Protein AF-0000000075762238 (afdb_homodimer)

Structure (mmCIF, N/CA/C/O backbone):
data_AF-0000000075762238-model_v1
#
loop_
_entity.id
_entity.type
_entity.pdbx_description
1 polymer 'Glutathione S-transferase family protein'
#
loop_
_atom_site.group_PDB
_atom_site.id
_atom_site.type_symbol
_atom_site.label_atom_id
_atom_site.label_alt_id
_atom_site.label_comp_id
_atom_site.label_asym_id
_atom_site.label_entity_id
_atom_site.label_seq_id
_atom_site.pdbx_PDB_ins_code
_atom_site.Cartn_x
_atom_site.Cartn_y
_atom_site.Cartn_z
_atom_site.occupancy
_atom_site.B_iso_or_equiv
_atom_site.auth_seq_id
_atom_site.auth_comp_id
_atom_site.auth_asym_id
_atom_site.auth_atom_id
_atom_site.pdbx_PDB_model_num
ATOM 1 N N . MET A 1 1 ? -11.305 1.167 14.484 1 83.19 1 MET A N 1
ATOM 2 C CA . MET A 1 1 ? -10.883 -0.091 13.875 1 83.19 1 MET A CA 1
ATOM 3 C C . MET A 1 1 ? -10.164 0.161 12.555 1 83.19 1 MET A C 1
ATOM 5 O O . MET A 1 1 ? -10.68 0.866 11.688 1 83.19 1 MET A O 1
ATOM 9 N N . SER A 1 2 ? -9.039 -0.433 12.398 1 94.25 2 SER A N 1
ATOM 10 C CA . SER A 1 2 ? -8.25 -0.315 11.172 1 94.25 2 SER A CA 1
ATOM 11 C C . SER A 1 2 ? -8.836 -1.162 10.055 1 94.25 2 SER A C 1
ATOM 13 O O . SER A 1 2 ? -9.062 -2.361 10.227 1 94.25 2 SER A O 1
ATOM 15 N N . PRO A 1 3 ? -9.109 -0.537 8.93 1 97.38 3 PRO A N 1
ATOM 16 C CA . PRO A 1 3 ? -9.617 -1.33 7.809 1 97.38 3 PRO A CA 1
ATOM 17 C C . PRO A 1 3 ? -8.602 -2.359 7.309 1 97.38 3 PRO A C 1
ATOM 19 O O . PRO A 1 3 ? -8.992 -3.389 6.75 1 97.38 3 PRO A O 1
ATOM 22 N N . PHE A 1 4 ? -7.348 -2.129 7.516 1 97.88 4 PHE A N 1
ATOM 23 C CA . PHE A 1 4 ? -6.301 -3.053 7.094 1 97.88 4 PHE A CA 1
ATOM 24 C C . PHE A 1 4 ? -6.277 -4.289 7.98 1 97.88 4 PHE A C 1
ATOM 26 O O . PHE A 1 4 ? -6.066 -5.402 7.5 1 97.88 4 PHE A O 1
ATOM 33 N N . VAL A 1 5 ? -6.527 -4.078 9.234 1 97.31 5 VAL A N 1
ATOM 34 C CA . VAL A 1 5 ? -6.645 -5.195 10.164 1 97.31 5 VAL A CA 1
ATOM 35 C C . VAL A 1 5 ? -7.898 -6.004 9.852 1 97.31 5 VAL A C 1
ATOM 37 O O . VAL A 1 5 ? -7.859 -7.234 9.828 1 97.31 5 VAL A O 1
ATOM 40 N N . ARG A 1 6 ? -8.945 -5.312 9.578 1 97.94 6 ARG A N 1
ATOM 41 C CA . ARG A 1 6 ? -10.219 -5.992 9.375 1 97.94 6 ARG A CA 1
ATOM 42 C C . ARG A 1 6 ? -10.18 -6.875 8.125 1 97.94 6 ARG A C 1
ATOM 44 O O . ARG A 1 6 ? -10.672 -8 8.148 1 97.94 6 ARG A O 1
ATOM 51 N N . ARG A 1 7 ? -9.602 -6.355 7.02 1 98.5 7 ARG A N 1
ATOM 52 C CA . ARG A 1 7 ? -9.633 -7.191 5.824 1 98.5 7 ARG A CA 1
ATOM 53 C C . ARG A 1 7 ? -8.781 -8.438 6.008 1 98.5 7 ARG A C 1
ATOM 55 O O . ARG A 1 7 ? -9.078 -9.492 5.438 1 98.5 7 ARG A O 1
ATOM 62 N N . VAL A 1 8 ? -7.75 -8.391 6.855 1 98.62 8 VAL A N 1
ATOM 63 C CA . VAL A 1 8 ? -6.977 -9.578 7.203 1 98.62 8 VAL A CA 1
ATOM 64 C C . VAL A 1 8 ? -7.836 -10.531 8.031 1 98.62 8 VAL A C 1
ATOM 66 O O . VAL A 1 8 ? -7.914 -11.727 7.727 1 98.62 8 VAL A O 1
ATOM 69 N N . GLY A 1 9 ? -8.484 -9.984 9.008 1 98.44 9 GLY A N 1
ATOM 70 C CA . GLY A 1 9 ? -9.336 -10.812 9.859 1 98.44 9 GLY A CA 1
ATOM 71 C C . GLY A 1 9 ? -10.406 -11.547 9.086 1 98.44 9 GLY A C 1
ATOM 72 O O . GLY A 1 9 ? -10.578 -12.758 9.242 1 98.44 9 GLY A O 1
ATOM 73 N N . VAL A 1 10 ? -11.156 -10.836 8.266 1 98.75 10 VAL A N 1
ATOM 74 C CA . VAL A 1 10 ? -12.211 -11.43 7.441 1 98.75 10 VAL A CA 1
ATOM 75 C C . VAL A 1 10 ? -11.625 -12.555 6.586 1 98.75 10 VAL A C 1
ATOM 77 O O . VAL A 1 10 ? -12.195 -13.641 6.504 1 98.75 10 VAL A O 1
ATOM 80 N N . SER A 1 11 ? -10.5 -12.297 5.977 1 98.88 11 SER A N 1
ATOM 81 C CA . SER A 1 11 ? -9.867 -13.25 5.062 1 98.88 11 SER A CA 1
ATOM 82 C C . SER A 1 11 ? -9.438 -14.516 5.793 1 98.88 11 SER A C 1
ATOM 84 O O . SER A 1 11 ? -9.602 -15.625 5.273 1 98.88 11 SER A O 1
ATOM 86 N N . LEU A 1 12 ? -8.852 -14.336 6.984 1 98.62 12 LEU A N 1
ATOM 87 C CA . LEU A 1 12 ? -8.414 -15.5 7.746 1 98.62 12 LEU A CA 1
ATOM 88 C C . LEU A 1 12 ? -9.609 -16.359 8.148 1 98.62 12 LEU A C 1
ATOM 90 O O . LEU A 1 12 ? -9.523 -17.594 8.117 1 98.62 12 LEU A O 1
ATOM 94 N N . HIS A 1 13 ? -10.719 -15.734 8.492 1 98.62 13 HIS A N 1
ATOM 95 C CA . HIS A 1 13 ? -11.938 -16.484 8.773 1 98.62 13 HIS A CA 1
ATOM 96 C C . HIS A 1 13 ? -12.406 -17.25 7.539 1 98.62 13 HIS A C 1
ATOM 98 O O . HIS A 1 13 ? -12.734 -18.438 7.629 1 98.62 13 HIS A O 1
ATOM 104 N N . LEU A 1 14 ? -12.414 -16.625 6.391 1 98.5 14 LEU A N 1
ATOM 105 C CA . LEU A 1 14 ? -12.898 -17.234 5.16 1 98.5 14 LEU A CA 1
ATOM 106 C C . LEU A 1 14 ? -12 -18.391 4.742 1 98.5 14 LEU A C 1
ATOM 108 O O . LEU A 1 14 ? -12.461 -19.359 4.125 1 98.5 14 LEU A O 1
ATOM 112 N N . LEU A 1 15 ? -10.734 -18.312 5.086 1 98.31 15 LEU A N 1
ATOM 113 C CA . LEU A 1 15 ? -9.773 -19.359 4.742 1 98.31 15 LEU A CA 1
ATOM 114 C C . LEU A 1 15 ? -9.664 -20.391 5.859 1 98.31 15 LEU A C 1
ATOM 116 O O . LEU A 1 15 ? -8.844 -21.297 5.789 1 98.31 15 LEU A O 1
ATOM 120 N N . ASP A 1 16 ? -10.414 -20.219 6.914 1 98 16 ASP A N 1
ATOM 121 C CA . ASP A 1 16 ? -10.477 -21.125 8.055 1 98 16 ASP A CA 1
ATOM 122 C C . ASP A 1 16 ? -9.125 -21.203 8.766 1 98 16 ASP A C 1
ATOM 124 O O . ASP A 1 16 ? -8.664 -22.297 9.102 1 98 16 ASP A O 1
ATOM 128 N N . ILE A 1 17 ? -8.508 -20.094 8.922 1 97.94 17 ILE A N 1
ATOM 129 C CA . ILE A 1 17 ? -7.254 -19.984 9.656 1 97.94 17 ILE A CA 1
ATOM 130 C C . ILE A 1 17 ? -7.516 -19.391 11.039 1 97.94 17 ILE A C 1
ATOM 132 O O . ILE A 1 17 ? -7.895 -18.219 11.156 1 97.94 17 ILE A O 1
ATOM 136 N N . PRO A 1 18 ? -7.309 -20.156 12.062 1 97.56 18 PRO A N 1
ATOM 137 C CA . PRO A 1 18 ? -7.523 -19.609 13.406 1 97.56 18 PRO A CA 1
ATOM 138 C C . PRO A 1 18 ? -6.496 -18.547 13.789 1 97.56 18 PRO A C 1
ATOM 140 O O . PRO A 1 18 ? -5.328 -18.656 13.414 1 97.56 18 PRO A O 1
ATOM 143 N N . PHE A 1 19 ? -6.996 -17.547 14.492 1 97.81 19 PHE A N 1
ATOM 144 C CA . PHE A 1 19 ? -6.113 -16.5 14.992 1 97.81 19 PHE A CA 1
ATOM 145 C C . PHE A 1 19 ? -6.707 -15.852 16.234 1 97.81 19 PHE A C 1
ATOM 147 O O . PHE A 1 19 ? -7.902 -15.992 16.516 1 97.81 19 PHE A O 1
ATOM 154 N N . THR A 1 20 ? -5.836 -15.227 16.969 1 96.12 20 THR A N 1
ATOM 155 C CA . THR A 1 20 ? -6.254 -14.375 18.078 1 96.12 20 THR A CA 1
ATOM 156 C C . THR A 1 20 ? -5.961 -12.906 17.781 1 96.12 20 THR A C 1
ATOM 158 O O . THR A 1 20 ? -4.871 -12.57 17.328 1 96.12 20 THR A O 1
ATOM 161 N N . ASN A 1 21 ? -6.957 -12.094 17.984 1 93.94 21 ASN A N 1
ATOM 162 C CA . ASN A 1 21 ? -6.797 -10.664 17.75 1 93.94 21 ASN A CA 1
ATOM 163 C C . ASN A 1 21 ? -6.414 -9.93 19.031 1 93.94 21 ASN A C 1
ATOM 165 O O . ASN A 1 21 ? -7.082 -10.07 20.062 1 93.94 21 ASN A O 1
ATOM 169 N N . GLU A 1 22 ? -5.344 -9.266 19.094 1 92 22 GLU A N 1
ATOM 170 C CA . GLU A 1 22 ? -4.973 -8.312 20.125 1 92 22 GLU A CA 1
ATOM 171 C C . GLU A 1 22 ? -5.238 -6.875 19.688 1 92 22 GLU A C 1
ATOM 173 O O . GLU A 1 22 ? -4.496 -6.324 18.859 1 92 22 GLU A O 1
ATOM 178 N N . PRO A 1 23 ? -6.266 -6.289 20.203 1 89.62 23 PRO A N 1
ATOM 179 C CA . PRO A 1 23 ? -6.68 -4.965 19.734 1 89.62 23 PRO A CA 1
ATOM 180 C C . PRO A 1 23 ? -5.742 -3.854 20.203 1 89.62 23 PRO A C 1
ATOM 182 O O . PRO A 1 23 ? -5.871 -3.377 21.344 1 89.62 23 PRO A O 1
ATOM 185 N N . LEU A 1 24 ? -4.754 -3.473 19.438 1 86.62 24 LEU A N 1
ATOM 186 C CA . LEU A 1 24 ? -3.822 -2.389 19.719 1 86.62 24 LEU A CA 1
ATOM 187 C C . LEU A 1 24 ? -4.062 -1.206 18.797 1 86.62 24 LEU A C 1
ATOM 189 O O . LEU A 1 24 ? -4.336 -1.394 17.609 1 86.62 24 LEU A O 1
ATOM 193 N N . SER A 1 25 ? -3.986 -0.076 19.375 1 82.44 25 SER A N 1
ATOM 194 C CA . SER A 1 25 ? -4.129 1.158 18.609 1 82.44 25 SER A CA 1
ATOM 195 C C . SER A 1 25 ? -2.768 1.775 18.297 1 82.44 25 SER A C 1
ATOM 197 O O . SER A 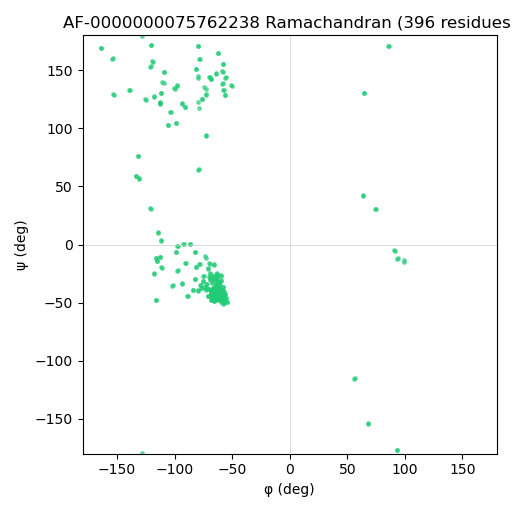1 25 ? -1.937 1.939 19.188 1 82.44 25 SER A O 1
ATOM 199 N N . VAL A 1 26 ? -2.551 2.201 17.047 1 81.88 26 VAL A N 1
ATOM 200 C CA . VAL A 1 26 ? -1.304 2.834 16.641 1 81.88 26 VAL A CA 1
ATOM 201 C C . VAL A 1 26 ? -1.112 4.148 17.391 1 81.88 26 VAL A C 1
ATOM 203 O O . VAL A 1 26 ? 0.019 4.559 17.656 1 81.88 26 VAL A O 1
ATOM 206 N N . LEU A 1 27 ? -2.168 4.785 17.734 1 75.62 27 LEU A N 1
ATOM 207 C CA . LEU A 1 27 ? -2.127 6.09 18.391 1 75.62 27 LEU A CA 1
ATOM 208 C C . LEU A 1 27 ? -1.776 5.945 19.875 1 75.62 27 LEU A C 1
ATOM 210 O O . LEU A 1 27 ? -1.003 6.738 20.406 1 75.62 27 LEU A O 1
ATOM 214 N N . THR A 1 28 ? -2.242 4.867 20.484 1 80.56 28 THR A N 1
ATOM 215 C CA . THR A 1 28 ? -2.102 4.789 21.938 1 80.56 28 THR A CA 1
ATOM 216 C C . THR A 1 28 ? -1.108 3.697 22.328 1 80.56 28 THR A C 1
ATOM 218 O O . THR A 1 28 ? -0.55 3.721 23.422 1 80.56 28 THR A O 1
ATOM 221 N N . ASP A 1 29 ? -0.896 2.781 21.344 1 91.25 29 ASP A N 1
ATOM 222 C CA . ASP A 1 29 ? -0.077 1.627 21.703 1 91.25 29 ASP A CA 1
ATOM 223 C C . ASP A 1 29 ? 1.157 1.534 20.797 1 91.25 29 ASP A C 1
ATOM 225 O O . ASP A 1 29 ? 1.594 0.437 20.453 1 91.25 29 ASP A O 1
ATOM 229 N N . SER A 1 30 ? 1.614 2.664 20.375 1 89.06 30 SER A N 1
ATOM 230 C CA . SER A 1 30 ? 2.699 2.729 19.406 1 89.06 30 SER A CA 1
ATOM 231 C C . SER A 1 30 ? 3.93 1.972 19.906 1 89.06 30 SER A C 1
ATOM 233 O O . SER A 1 30 ? 4.566 1.247 19.141 1 89.06 30 SER A O 1
ATOM 235 N N . LEU A 1 31 ? 4.348 2.068 21.188 1 90.12 31 LEU A N 1
ATOM 236 C CA . LEU A 1 31 ? 5.535 1.418 21.734 1 90.12 31 LEU A CA 1
ATOM 237 C C . LEU A 1 31 ? 5.375 -0.098 21.734 1 90.12 31 LEU A C 1
ATOM 239 O O . LEU A 1 31 ? 6.312 -0.825 21.391 1 90.12 31 LEU A O 1
ATOM 243 N N . LYS A 1 32 ? 4.176 -0.503 22.094 1 93.19 32 LYS A N 1
ATOM 244 C CA . LYS A 1 32 ? 3.914 -1.94 22.094 1 93.19 32 LYS A CA 1
ATOM 245 C C . LYS A 1 32 ? 3.936 -2.494 20.672 1 93.19 32 LYS A C 1
ATOM 247 O O . LYS A 1 32 ? 4.5 -3.561 20.422 1 93.19 32 LYS A O 1
ATOM 252 N N . ILE A 1 33 ? 3.332 -1.779 19.75 1 94.56 33 ILE A N 1
ATOM 253 C CA . ILE A 1 33 ? 3.27 -2.199 18.359 1 94.56 33 ILE A CA 1
ATOM 254 C C . ILE A 1 33 ? 4.684 -2.311 17.781 1 94.56 33 ILE A C 1
ATOM 256 O O . ILE A 1 33 ? 4.973 -3.219 17 1 94.56 33 ILE A O 1
ATOM 260 N N . ARG A 1 34 ? 5.582 -1.463 18.203 1 94.56 34 ARG A N 1
ATOM 261 C CA . ARG A 1 34 ? 6.949 -1.438 17.688 1 94.56 34 ARG A CA 1
ATOM 262 C C . ARG A 1 34 ? 7.727 -2.67 18.141 1 94.56 34 ARG A C 1
ATOM 264 O O . ARG A 1 34 ? 8.773 -2.986 17.578 1 94.56 34 ARG A O 1
ATOM 271 N N . GLU A 1 35 ? 7.227 -3.355 19.125 1 94.12 35 GLU A N 1
ATOM 272 C CA . GLU A 1 35 ? 7.836 -4.617 19.531 1 94.12 35 GLU A CA 1
ATOM 273 C C . GLU A 1 35 ? 7.633 -5.695 18.469 1 94.12 35 GLU A C 1
ATOM 275 O O . GLU A 1 35 ? 8.422 -6.641 18.375 1 94.12 35 GLU A O 1
ATOM 280 N N . TYR A 1 36 ? 6.602 -5.527 17.703 1 95.06 36 TYR A N 1
ATOM 281 C CA . TYR A 1 36 ? 6.297 -6.508 16.672 1 95.06 36 TYR A CA 1
ATOM 282 C C . TYR A 1 36 ? 6.922 -6.102 15.336 1 95.06 36 TYR A C 1
ATOM 284 O O . TYR A 1 36 ? 7.316 -6.961 14.547 1 95.06 36 TYR A O 1
ATOM 292 N N . SER A 1 37 ? 6.977 -4.781 15.133 1 95.38 37 SER A N 1
ATOM 293 C CA . SER A 1 37 ? 7.523 -4.262 13.883 1 95.38 37 SER A CA 1
ATOM 294 C C . SER A 1 37 ? 8.102 -2.861 14.078 1 95.38 37 SER A C 1
ATOM 296 O O . SER A 1 37 ? 7.395 -1.947 14.508 1 95.38 37 SER A O 1
ATOM 298 N N . PRO A 1 38 ? 9.328 -2.605 13.648 1 96.31 38 PRO A N 1
ATOM 299 C CA . PRO A 1 38 ? 9.914 -1.269 13.773 1 96.31 38 PRO A CA 1
ATOM 300 C C . PRO A 1 38 ? 9.203 -0.229 12.914 1 96.31 38 PRO A C 1
ATOM 302 O O . PRO A 1 38 ? 9.422 0.973 13.078 1 96.31 38 PRO A O 1
ATOM 305 N N . LEU A 1 39 ? 8.43 -0.647 11.953 1 96.75 39 LEU A N 1
ATOM 306 C CA . LEU A 1 39 ? 7.598 0.271 11.18 1 96.75 39 LEU A CA 1
ATOM 307 C C . LEU A 1 39 ? 6.461 0.825 12.031 1 96.75 39 LEU A C 1
ATOM 309 O O . LEU A 1 39 ? 5.922 1.894 11.742 1 96.75 39 LEU A O 1
ATOM 313 N N . GLY A 1 40 ? 6.016 0.029 13.07 1 95.69 40 GLY A N 1
ATOM 314 C CA . GLY A 1 40 ? 5.07 0.517 14.062 1 95.69 40 GLY A CA 1
ATOM 315 C C . GLY A 1 40 ? 3.654 0.634 13.523 1 95.69 40 GLY A C 1
ATOM 316 O O . GLY A 1 40 ? 2.891 1.498 13.961 1 95.69 40 GLY A O 1
ATOM 317 N N . ARG A 1 41 ? 3.307 -0.222 12.578 1 94 41 ARG A N 1
ATOM 318 C CA . ARG A 1 41 ? 1.969 -0.176 12 1 94 41 ARG A CA 1
ATOM 319 C C . ARG A 1 41 ? 1.232 -1.493 12.219 1 94 41 ARG A C 1
ATOM 321 O O . ARG A 1 41 ? 1.854 -2.52 12.5 1 94 41 ARG A O 1
ATOM 328 N N . VAL A 1 42 ? -0.02 -1.414 12.164 1 95.12 42 VAL A N 1
ATOM 329 C CA . VAL A 1 42 ? -0.868 -2.602 12.148 1 95.12 42 VAL A CA 1
ATOM 330 C C . VAL A 1 42 ? -1.486 -2.775 10.766 1 95.12 42 VAL A C 1
ATOM 332 O O . VAL A 1 42 ? -1.71 -1.796 10.047 1 95.12 42 VAL A O 1
ATOM 335 N N . PRO A 1 43 ? -1.73 -4.027 10.352 1 96.62 43 PRO A N 1
ATOM 336 C CA . PRO A 1 43 ? -1.614 -5.262 11.125 1 96.62 43 PRO A CA 1
ATOM 337 C C . PRO A 1 43 ? -0.18 -5.781 11.203 1 96.62 43 PRO A C 1
ATOM 339 O O . PRO A 1 43 ? 0.62 -5.523 10.297 1 96.62 43 PRO A O 1
ATOM 342 N N . ALA A 1 44 ? 0.148 -6.441 12.203 1 97.31 44 ALA A N 1
ATOM 343 C CA . ALA A 1 44 ? 1.277 -7.352 12.375 1 97.31 44 ALA A CA 1
ATOM 344 C C . ALA A 1 44 ? 0.809 -8.727 12.859 1 97.31 44 ALA A C 1
ATOM 346 O O . ALA A 1 44 ? 0.054 -8.82 13.828 1 97.31 44 ALA A O 1
ATOM 347 N N . LEU A 1 45 ? 1.172 -9.734 12.141 1 98 45 LEU A N 1
ATOM 348 C CA . LEU A 1 45 ? 0.741 -11.094 12.484 1 98 45 LEU A CA 1
ATOM 349 C C . LEU A 1 45 ? 1.924 -11.938 12.93 1 98 45 LEU A C 1
ATOM 351 O O . LEU A 1 45 ? 2.885 -12.125 12.18 1 98 45 LEU A O 1
ATOM 355 N N . VAL A 1 46 ? 1.812 -12.461 14.133 1 97.62 46 VAL A N 1
ATOM 356 C CA . VAL A 1 46 ? 2.828 -13.375 14.648 1 97.62 46 VAL A CA 1
ATOM 357 C C . VAL A 1 46 ? 2.455 -14.812 14.305 1 97.62 46 VAL A C 1
ATOM 359 O O . VAL A 1 46 ? 1.411 -15.312 14.734 1 97.62 46 VAL A O 1
ATOM 362 N N . LEU A 1 47 ? 3.303 -15.469 13.531 1 96.5 47 LEU A N 1
ATOM 363 C CA . LEU A 1 47 ? 3.082 -16.859 13.172 1 96.5 47 LEU A CA 1
ATOM 364 C C . LEU A 1 47 ? 3.5 -17.797 14.305 1 96.5 47 LEU A C 1
ATOM 366 O O . LEU A 1 47 ? 4.168 -17.359 15.25 1 96.5 47 LEU A O 1
ATOM 370 N N . ASP A 1 48 ? 3.148 -19.062 14.133 1 95.5 48 ASP A N 1
ATOM 371 C CA . ASP A 1 48 ? 3.434 -20.047 15.172 1 95.5 48 ASP A CA 1
ATOM 372 C C . ASP A 1 48 ? 4.938 -20.219 15.359 1 95.5 48 ASP A C 1
ATOM 374 O O . ASP A 1 48 ? 5.398 -20.531 16.469 1 95.5 48 ASP A O 1
ATOM 378 N N . ASP A 1 49 ? 5.648 -20.016 14.312 1 94.19 49 ASP A N 1
ATOM 379 C CA . ASP A 1 49 ? 7.094 -20.219 14.391 1 94.19 49 ASP A CA 1
ATOM 380 C C . ASP A 1 49 ? 7.801 -18.953 14.891 1 94.19 49 ASP A C 1
ATOM 382 O O . ASP A 1 49 ? 9.031 -18.906 14.914 1 94.19 49 ASP A O 1
ATOM 386 N N . GLY A 1 50 ? 7.051 -17.938 15.172 1 95.06 50 GLY A N 1
ATOM 387 C CA . GLY A 1 50 ? 7.609 -16.734 15.758 1 95.06 50 GLY A CA 1
ATOM 388 C C . GLY A 1 50 ? 7.855 -15.633 14.75 1 95.06 50 GLY A C 1
ATOM 389 O O . GLY A 1 50 ? 8.086 -14.477 15.117 1 95.06 50 GLY A O 1
ATOM 390 N N . ARG A 1 51 ? 7.84 -15.945 13.484 1 95 51 ARG A N 1
ATOM 391 C CA . ARG A 1 51 ? 8.008 -14.914 12.469 1 95 51 ARG A CA 1
ATOM 392 C C . ARG A 1 51 ? 6.855 -13.914 12.508 1 95 51 ARG A C 1
ATOM 394 O O . ARG A 1 51 ? 5.711 -14.281 12.781 1 95 51 ARG A O 1
ATOM 401 N N . VAL A 1 52 ? 7.168 -12.656 12.18 1 97.44 52 VAL A N 1
ATOM 402 C CA . VAL A 1 52 ? 6.168 -11.594 12.133 1 97.44 52 VAL A CA 1
ATOM 403 C C . VAL A 1 52 ? 5.973 -11.133 10.688 1 97.44 52 VAL A C 1
ATOM 405 O O . VAL A 1 52 ? 6.941 -10.797 10 1 97.44 52 VAL A O 1
ATOM 408 N N . LEU A 1 53 ? 4.777 -11.258 10.273 1 97.56 53 LEU A N 1
ATOM 409 C CA . LEU A 1 53 ? 4.395 -10.664 9 1 97.56 53 LEU A CA 1
ATOM 410 C C . LEU A 1 53 ? 3.709 -9.32 9.203 1 97.56 53 LEU A C 1
ATOM 412 O O . LEU A 1 53 ? 2.869 -9.172 10.094 1 97.56 53 LEU A O 1
ATOM 416 N N . ILE A 1 54 ? 4.109 -8.391 8.359 1 96.75 54 ILE A N 1
ATOM 417 C CA . ILE A 1 54 ? 3.469 -7.086 8.484 1 96.75 54 ILE A CA 1
ATOM 418 C C . ILE A 1 54 ? 2.775 -6.723 7.176 1 96.75 54 ILE A C 1
ATOM 420 O O . ILE A 1 54 ? 2.965 -7.395 6.16 1 96.75 54 ILE A O 1
ATOM 424 N N . ASP A 1 55 ? 1.994 -5.617 7.215 1 96.06 55 ASP A N 1
ATOM 425 C CA . ASP A 1 55 ? 1.268 -5.113 6.055 1 96.06 55 ASP A CA 1
ATOM 426 C C . ASP A 1 55 ? 0.207 -6.109 5.59 1 96.06 55 ASP A C 1
ATOM 428 O O . ASP A 1 55 ? 0.504 -7.285 5.379 1 96.06 55 ASP A O 1
ATOM 432 N N . SER A 1 56 ? -0.99 -5.562 5.41 1 98.25 56 SER A N 1
ATOM 433 C CA . SER A 1 56 ? -2.117 -6.43 5.086 1 98.25 56 SER A CA 1
ATOM 434 C C . SER A 1 56 ? -1.886 -7.168 3.77 1 98.25 56 SER A C 1
ATOM 436 O O . SER A 1 56 ? -2.268 -8.336 3.629 1 98.25 56 SER A O 1
ATOM 438 N N . ASN A 1 57 ? -1.197 -6.574 2.824 1 97.75 57 ASN A N 1
ATOM 439 C CA . ASN A 1 57 ? -0.943 -7.227 1.544 1 97.75 57 ASN A CA 1
ATOM 440 C C . ASN A 1 57 ? -0.036 -8.445 1.704 1 97.75 57 ASN A C 1
ATOM 442 O O . ASN A 1 57 ? -0.303 -9.5 1.133 1 97.75 57 ASN A O 1
ATOM 446 N N . ALA A 1 58 ? 1.033 -8.266 2.467 1 97.56 58 ALA A N 1
ATOM 447 C CA . ALA A 1 58 ? 1.982 -9.359 2.654 1 97.56 58 ALA A CA 1
ATOM 448 C C . ALA A 1 58 ? 1.34 -10.516 3.414 1 97.56 58 ALA A C 1
ATOM 450 O O . ALA A 1 58 ? 1.534 -11.68 3.061 1 97.56 58 ALA A O 1
ATOM 451 N N . ILE A 1 59 ? 0.576 -10.195 4.449 1 98.31 59 ILE A N 1
ATOM 452 C CA . ILE A 1 59 ? -0.095 -11.211 5.254 1 98.31 59 ILE A CA 1
ATOM 453 C C . ILE A 1 59 ? -1.077 -11.992 4.383 1 98.31 59 ILE A C 1
ATOM 455 O O . ILE A 1 59 ? -1.075 -13.227 4.387 1 98.31 59 ILE A O 1
ATOM 459 N N . LEU A 1 60 ? -1.854 -11.289 3.619 1 98.62 60 LEU A N 1
ATOM 460 C CA . LEU A 1 60 ? -2.879 -11.922 2.795 1 98.62 60 LEU A CA 1
ATOM 461 C C . LEU A 1 60 ? -2.246 -12.742 1.674 1 98.62 60 LEU A C 1
ATOM 463 O O . LEU A 1 60 ? -2.73 -13.828 1.344 1 98.62 60 LEU A O 1
ATOM 467 N N . ASP A 1 61 ? -1.173 -12.203 1.104 1 98 61 ASP A N 1
ATOM 468 C CA . ASP A 1 61 ? -0.448 -12.945 0.077 1 98 61 ASP A CA 1
ATOM 469 C C . ASP A 1 61 ? 0.099 -14.258 0.631 1 98 61 ASP A C 1
ATOM 471 O O . ASP A 1 61 ? 0.014 -15.297 -0.026 1 98 61 ASP A O 1
ATOM 475 N N . HIS A 1 62 ? 0.625 -14.219 1.823 1 97.62 62 HIS A N 1
ATOM 476 C CA . HIS A 1 62 ? 1.168 -15.398 2.484 1 97.62 62 HIS A CA 1
ATOM 477 C C . HIS A 1 62 ? 0.117 -16.5 2.602 1 97.62 62 HIS A C 1
ATOM 479 O O . HIS A 1 62 ? 0.365 -17.641 2.217 1 97.62 62 HIS A O 1
ATOM 485 N N . PHE A 1 63 ? -1.033 -16.172 2.98 1 97.94 63 PHE A N 1
ATOM 486 C CA . PHE A 1 63 ? -2.053 -17.188 3.242 1 97.94 63 PHE A CA 1
ATOM 487 C C . PHE A 1 63 ? -2.723 -17.625 1.945 1 97.94 63 PHE A C 1
ATOM 489 O O . PHE A 1 63 ? -3.145 -18.781 1.819 1 97.94 63 PHE A O 1
ATOM 496 N N . ASP A 1 64 ? -2.789 -16.703 0.962 1 97.56 64 ASP A N 1
ATOM 497 C CA . ASP A 1 64 ? -3.279 -17.109 -0.349 1 97.56 64 ASP A CA 1
ATOM 498 C C . ASP A 1 64 ? -2.363 -18.156 -0.974 1 97.56 64 ASP A C 1
ATOM 500 O O . ASP A 1 64 ? -2.838 -19.141 -1.547 1 97.56 64 ASP A O 1
ATOM 504 N N . GLN A 1 65 ? -1.068 -17.891 -0.856 1 96.31 65 GLN A N 1
ATOM 505 C CA . GLN A 1 65 ? -0.108 -18.859 -1.374 1 96.31 65 GLN A CA 1
ATOM 506 C C . GLN A 1 65 ? -0.264 -20.219 -0.683 1 96.31 65 GLN A C 1
ATOM 508 O O . GLN A 1 65 ? -0.204 -21.266 -1.333 1 96.31 65 GLN A O 1
ATOM 513 N N . GLN A 1 66 ? -0.507 -20.219 0.556 1 95.75 66 GLN A N 1
ATOM 514 C CA . GLN A 1 66 ? -0.683 -21.453 1.329 1 95.75 66 GLN A CA 1
ATOM 515 C C . GLN A 1 66 ? -1.99 -22.141 0.966 1 95.75 66 GLN A C 1
ATOM 517 O O . GLN A 1 66 ? -2.045 -23.375 0.888 1 95.75 66 GLN A O 1
ATOM 522 N N . ALA A 1 67 ? -3.025 -21.375 0.747 1 96.56 67 ALA A N 1
ATOM 523 C CA . ALA A 1 67 ? -4.352 -21.922 0.446 1 96.56 67 ALA A CA 1
ATOM 524 C C . ALA A 1 67 ? -4.375 -22.578 -0.931 1 96.56 67 ALA A C 1
ATOM 526 O O . ALA A 1 67 ? -5.141 -23.516 -1.162 1 96.56 67 ALA A O 1
ATOM 527 N N . GLY A 1 68 ? -3.545 -22.078 -1.854 1 95.62 68 GLY A N 1
ATOM 528 C CA . GLY A 1 68 ? -3.516 -22.609 -3.211 1 95.62 68 GLY A CA 1
ATOM 529 C C . GLY A 1 68 ? -4.547 -21.969 -4.121 1 95.62 68 GLY A C 1
ATOM 530 O O . GLY A 1 68 ? -5.449 -21.266 -3.652 1 95.62 68 GLY A O 1
ATOM 531 N N . ALA A 1 69 ? -4.449 -22.25 -5.363 1 93.75 69 ALA A N 1
ATOM 532 C CA . ALA A 1 69 ? -5.18 -21.531 -6.414 1 93.75 69 ALA A CA 1
ATOM 533 C C . ALA A 1 69 ? -6.688 -21.688 -6.23 1 93.75 69 ALA A C 1
ATOM 535 O O . ALA A 1 69 ? -7.449 -20.766 -6.527 1 93.75 69 ALA A O 1
ATOM 536 N N . GLU A 1 70 ? -7.105 -22.797 -5.734 1 95.06 70 GLU A N 1
ATOM 537 C CA . GLU A 1 70 ? -8.531 -23.094 -5.648 1 95.06 70 GLU A CA 1
ATOM 538 C C . GLU A 1 70 ? -9.188 -22.297 -4.516 1 95.06 70 GLU A C 1
ATOM 540 O O . GLU A 1 70 ? -10.359 -21.922 -4.613 1 95.06 70 GLU A O 1
ATOM 545 N N . ARG A 1 71 ? -8.469 -21.953 -3.52 1 96.94 71 ARG A N 1
ATOM 546 C CA . ARG A 1 71 ? -9.062 -21.359 -2.326 1 96.94 71 ARG A CA 1
ATOM 547 C C . ARG A 1 71 ? -8.594 -19.922 -2.143 1 96.94 71 ARG A C 1
ATOM 549 O O . ARG A 1 71 ? -9.18 -19.172 -1.356 1 96.94 71 ARG A O 1
ATOM 556 N N . ALA A 1 72 ? -7.551 -19.531 -2.869 1 97.69 72 ALA A N 1
ATOM 557 C CA . ALA A 1 72 ? -6.996 -18.188 -2.725 1 97.69 72 ALA A CA 1
ATOM 558 C C . ALA A 1 72 ? -8.07 -17.125 -2.951 1 97.69 72 ALA A C 1
ATOM 560 O O . ALA A 1 72 ? -8.922 -17.281 -3.826 1 97.69 72 ALA A O 1
ATOM 561 N N . LEU A 1 73 ? -7.992 -16.031 -2.199 1 98.5 73 LEU A N 1
ATOM 562 C CA . LEU A 1 73 ? -8.961 -14.945 -2.27 1 98.5 73 LEU A CA 1
ATOM 563 C C . LEU A 1 73 ? -8.523 -13.898 -3.289 1 98.5 73 LEU A C 1
ATOM 565 O O . LEU A 1 73 ? -9.305 -13.023 -3.652 1 98.5 73 LEU A O 1
ATOM 569 N N . LEU A 1 74 ? -7.344 -13.891 -3.693 1 97.94 74 LEU A N 1
ATOM 570 C CA . LEU A 1 74 ? -6.805 -13.195 -4.859 1 97.94 74 LEU A CA 1
ATOM 571 C C . LEU A 1 74 ? -6.242 -14.195 -5.871 1 97.94 74 LEU A C 1
ATOM 573 O O . LEU A 1 74 ? -5.445 -15.062 -5.516 1 97.94 74 LEU A O 1
ATOM 577 N N . PRO A 1 75 ? -6.707 -14.086 -7.148 1 96.75 75 PRO A N 1
ATOM 578 C CA . PRO A 1 75 ? -6.129 -15 -8.133 1 96.75 75 PRO A CA 1
ATOM 579 C C . PRO A 1 75 ? -4.602 -15 -8.109 1 96.75 75 PRO A C 1
ATOM 581 O O . PRO A 1 75 ? -3.98 -13.938 -8.055 1 96.75 75 PRO A O 1
ATOM 584 N N . LEU A 1 76 ? -4.016 -16.203 -8.188 1 95.56 76 LEU A N 1
ATOM 585 C CA . LEU A 1 76 ? -2.572 -16.297 -7.992 1 95.56 76 LEU A CA 1
ATOM 586 C C . LEU A 1 76 ? -1.823 -15.93 -9.266 1 95.56 76 LEU A C 1
ATOM 588 O O . LEU A 1 76 ? -0.621 -15.656 -9.227 1 95.56 76 LEU A O 1
ATOM 592 N N . SER A 1 77 ? -2.506 -15.969 -10.422 1 93.31 77 SER A N 1
ATOM 593 C CA . SER A 1 77 ? -1.89 -15.633 -11.695 1 93.31 77 SER A CA 1
ATOM 594 C C . SER A 1 77 ? -2.943 -15.375 -12.773 1 93.31 77 SER A C 1
ATOM 596 O O . SER A 1 77 ? -4.141 -15.516 -12.516 1 93.31 77 SER A O 1
ATOM 598 N N . GLY A 1 78 ? -2.428 -14.836 -13.906 1 89.88 78 GLY A N 1
ATOM 599 C CA . GLY A 1 78 ? -3.289 -14.711 -15.07 1 89.88 78 GLY A CA 1
ATOM 600 C C . GLY A 1 78 ? -3.973 -13.359 -15.164 1 89.88 78 GLY A C 1
ATOM 601 O O . GLY A 1 78 ? -3.717 -12.469 -14.352 1 89.88 78 GLY A O 1
ATOM 602 N N . ALA A 1 79 ? -4.797 -13.195 -16.141 1 90.5 79 ALA A N 1
ATOM 603 C CA . ALA A 1 79 ? -5.449 -11.93 -16.469 1 90.5 79 ALA A CA 1
ATOM 604 C C . ALA A 1 79 ? -6.387 -11.492 -15.352 1 90.5 79 ALA A C 1
ATOM 606 O O . ALA A 1 79 ? -6.492 -10.297 -15.055 1 90.5 79 ALA A O 1
ATOM 607 N N . GLU A 1 80 ? -7.023 -12.422 -14.766 1 94.62 80 GLU A N 1
ATOM 608 C CA . GLU A 1 80 ? -7.945 -12.094 -13.688 1 94.62 80 GLU A CA 1
ATOM 609 C C . GLU A 1 80 ? -7.211 -11.484 -12.5 1 94.62 80 GLU A C 1
ATOM 611 O O . GLU A 1 80 ? -7.75 -10.617 -11.805 1 94.62 80 GLU A O 1
ATOM 616 N N . ARG A 1 81 ? -6.008 -11.953 -12.273 1 96.31 81 ARG A N 1
ATOM 617 C CA . ARG A 1 81 ? -5.211 -11.375 -11.195 1 96.31 81 ARG A CA 1
ATOM 618 C C . ARG A 1 81 ? -4.93 -9.898 -11.453 1 96.31 81 ARG A C 1
ATOM 620 O O . ARG A 1 81 ? -5.074 -9.062 -10.555 1 96.31 81 ARG A O 1
ATOM 627 N N . SER A 1 82 ? -4.57 -9.617 -12.664 1 95.25 82 SER A N 1
ATOM 628 C CA . SER A 1 82 ? -4.25 -8.234 -13.008 1 95.25 82 SER A CA 1
ATOM 629 C C . SER A 1 82 ? -5.453 -7.316 -12.805 1 95.25 82 SER A C 1
ATOM 631 O O . SER A 1 82 ? -5.32 -6.215 -12.266 1 95.25 82 SER A O 1
ATOM 633 N N . GLU A 1 83 ? -6.559 -7.777 -13.227 1 96.5 83 GLU A N 1
ATOM 634 C CA . GLU A 1 83 ? -7.777 -7 -13.023 1 96.5 83 GLU A CA 1
ATOM 635 C C . GLU A 1 83 ? -8.094 -6.848 -11.539 1 96.5 83 GLU A C 1
ATOM 637 O O . GLU A 1 83 ? -8.438 -5.758 -11.078 1 96.5 83 GLU A O 1
ATOM 642 N N . ALA A 1 84 ? -7.953 -7.906 -10.836 1 98.25 84 ALA A N 1
ATOM 643 C CA . ALA A 1 84 ? -8.203 -7.883 -9.398 1 98.25 84 ALA A CA 1
ATOM 644 C C . ALA A 1 84 ? -7.277 -6.898 -8.695 1 98.25 84 ALA A C 1
ATOM 646 O O . ALA A 1 84 ? -7.719 -6.109 -7.852 1 98.25 84 ALA A O 1
ATOM 647 N N . MET A 1 85 ? -6.043 -6.969 -9.07 1 98.06 85 MET A N 1
ATOM 648 C CA . MET A 1 85 ? -5.047 -6.109 -8.438 1 98.06 85 MET A CA 1
ATOM 649 C C . MET A 1 85 ? -5.355 -4.637 -8.695 1 98.06 85 MET A C 1
ATOM 651 O O . MET A 1 85 ? -5.152 -3.793 -7.824 1 98.06 85 MET A O 1
ATOM 655 N N . ASN A 1 86 ? -5.812 -4.371 -9.828 1 97.56 86 ASN A N 1
ATOM 656 C CA . ASN A 1 86 ? -6.164 -2.994 -10.148 1 97.56 86 ASN A CA 1
ATOM 657 C C . ASN A 1 86 ? -7.371 -2.521 -9.352 1 97.56 86 ASN A C 1
ATOM 659 O O . ASN A 1 86 ? -7.367 -1.413 -8.812 1 97.56 86 ASN A O 1
ATOM 663 N N . LEU A 1 87 ? -8.422 -3.32 -9.25 1 98.38 87 LEU A N 1
ATOM 664 C CA . LEU A 1 87 ? -9.594 -2.984 -8.445 1 98.38 87 LEU A CA 1
ATOM 665 C C . LEU A 1 87 ? -9.227 -2.877 -6.973 1 98.38 87 LEU A C 1
ATOM 667 O O . LEU A 1 87 ? -9.719 -1.993 -6.27 1 98.38 87 LEU A O 1
ATOM 671 N N . LEU A 1 88 ? -8.383 -3.744 -6.586 1 98.56 88 LEU A N 1
ATOM 672 C CA . LEU A 1 88 ? -7.934 -3.738 -5.195 1 98.56 88 LEU A CA 1
ATOM 673 C C . LEU A 1 88 ? -7.18 -2.455 -4.875 1 98.56 88 LEU A C 1
ATOM 675 O O . LEU A 1 88 ? -7.266 -1.94 -3.758 1 98.56 88 LEU A O 1
ATOM 679 N N . ALA A 1 89 ? -6.445 -1.954 -5.824 1 98.5 89 ALA A N 1
ATOM 680 C CA . ALA A 1 89 ? -5.742 -0.689 -5.637 1 98.5 89 ALA A CA 1
ATOM 681 C C . ALA A 1 89 ? -6.711 0.435 -5.289 1 98.5 89 ALA A C 1
ATOM 683 O O . ALA A 1 89 ? -6.406 1.291 -4.457 1 98.5 89 ALA A O 1
ATOM 684 N N . PHE A 1 90 ? -7.867 0.41 -5.863 1 98.69 90 PHE A N 1
ATOM 685 C CA . PHE A 1 90 ? -8.875 1.41 -5.539 1 98.69 90 PHE A CA 1
ATOM 686 C C . PHE A 1 90 ? -9.43 1.184 -4.137 1 98.69 90 PHE A C 1
ATOM 688 O O . PHE A 1 90 ? -9.594 2.133 -3.367 1 98.69 90 PHE A O 1
ATOM 695 N N . ALA A 1 91 ? -9.719 -0.042 -3.805 1 98.88 91 ALA A N 1
ATOM 696 C CA . ALA A 1 91 ? -10.297 -0.342 -2.494 1 98.88 91 ALA A CA 1
ATOM 697 C C . ALA A 1 91 ? -9.312 -0.005 -1.375 1 98.88 91 ALA A C 1
ATOM 699 O O . ALA A 1 91 ? -9.68 0.654 -0.399 1 98.88 91 ALA A O 1
ATOM 700 N N . VAL A 1 92 ? -8.102 -0.422 -1.526 1 98.75 92 VAL A N 1
ATOM 701 C CA . VAL A 1 92 ? -7.07 -0.169 -0.522 1 98.75 92 VAL A CA 1
ATOM 702 C C . VAL A 1 92 ? -6.738 1.321 -0.489 1 98.75 92 VAL A C 1
ATOM 704 O O . VAL A 1 92 ? -6.539 1.896 0.584 1 98.75 92 VAL A O 1
ATOM 707 N N . GLY A 1 93 ? -6.68 1.905 -1.7 1 98.56 93 GLY A N 1
ATOM 708 C CA . GLY A 1 93 ? -6.488 3.346 -1.759 1 98.56 93 GLY A CA 1
ATOM 709 C C . GLY A 1 93 ? -7.574 4.125 -1.04 1 98.56 93 GLY A C 1
ATOM 710 O O . GLY A 1 93 ? -7.293 5.125 -0.377 1 98.56 93 GLY A O 1
ATOM 711 N N . ALA A 1 94 ? -8.828 3.701 -1.19 1 98.81 94 ALA A N 1
ATOM 712 C CA . ALA A 1 94 ? -9.938 4.324 -0.469 1 98.81 94 ALA A CA 1
ATOM 713 C C . ALA A 1 94 ? -9.734 4.223 1.04 1 98.81 94 ALA A C 1
ATOM 715 O O . ALA A 1 94 ? -9.969 5.188 1.771 1 98.81 94 ALA A O 1
ATOM 716 N N . CYS A 1 95 ? -9.32 3.074 1.503 1 98.75 95 CYS A N 1
ATOM 717 C CA . CYS A 1 95 ? -9.016 2.906 2.92 1 98.75 95 CYS A CA 1
ATOM 718 C C . CYS A 1 95 ? -7.961 3.904 3.377 1 98.75 95 CYS A C 1
ATOM 720 O O . CYS A 1 95 ? -8.148 4.609 4.367 1 98.75 95 CYS A O 1
ATOM 722 N N . GLU A 1 96 ? -6.879 3.973 2.627 1 98.38 96 GLU A N 1
ATOM 723 C CA . GLU A 1 96 ? -5.758 4.836 2.986 1 98.38 96 GLU A CA 1
ATOM 724 C C . GLU A 1 96 ? -6.191 6.297 3.064 1 98.38 96 GLU A C 1
ATOM 726 O O . GLU A 1 96 ? -5.863 7 4.023 1 98.38 96 GLU A O 1
ATOM 731 N N . LYS A 1 97 ? -6.906 6.746 2.084 1 98.31 97 LYS A N 1
ATOM 732 C CA . LYS A 1 97 ? -7.266 8.156 2.016 1 98.31 97 LYS A CA 1
ATOM 733 C C . LYS A 1 97 ? -8.367 8.492 3.014 1 98.31 97 LYS A C 1
ATOM 735 O O . LYS A 1 97 ? -8.406 9.602 3.559 1 98.31 97 LYS A O 1
ATOM 740 N N . THR A 1 98 ? -9.273 7.516 3.311 1 98.75 98 THR A N 1
ATOM 741 C CA . THR A 1 98 ? -10.25 7.719 4.371 1 98.75 98 THR A CA 1
ATOM 742 C C . THR A 1 98 ? -9.555 7.855 5.727 1 98.75 98 THR A C 1
ATOM 744 O O . THR A 1 98 ? -9.906 8.727 6.523 1 98.75 98 THR A O 1
ATOM 747 N N . VAL A 1 99 ? -8.562 7.02 6.02 1 97.38 99 VAL A N 1
ATOM 748 C CA . VAL A 1 99 ? -7.793 7.129 7.254 1 97.38 99 VAL A CA 1
ATOM 749 C C . VAL A 1 99 ? -7.148 8.508 7.34 1 97.38 99 VAL A C 1
ATOM 751 O O . VAL A 1 99 ? -7.234 9.172 8.375 1 97.38 99 VAL A O 1
ATOM 754 N N . ALA A 1 100 ? -6.555 8.938 6.234 1 97.06 100 ALA A N 1
ATOM 755 C CA . ALA A 1 100 ? -5.887 10.234 6.223 1 97.06 100 ALA A CA 1
ATOM 756 C C . ALA A 1 100 ? -6.871 11.367 6.504 1 97.06 100 ALA A C 1
ATOM 758 O O . ALA A 1 100 ? -6.582 12.266 7.293 1 97.06 100 ALA A O 1
ATOM 759 N N . ALA A 1 101 ? -8.031 11.328 5.859 1 98.06 101 ALA A N 1
ATOM 760 C CA . ALA A 1 101 ? -9.055 12.344 6.078 1 98.06 101 ALA A CA 1
ATOM 761 C C . ALA A 1 101 ? -9.555 12.32 7.52 1 98.06 101 ALA A C 1
ATOM 763 O O . ALA A 1 101 ? -9.664 13.359 8.164 1 98.06 101 ALA A O 1
ATOM 764 N N . TYR A 1 102 ? -9.797 11.148 7.996 1 97.06 102 TYR A N 1
ATOM 765 C CA . TYR A 1 102 ? -10.297 10.969 9.352 1 97.06 102 TYR A CA 1
ATOM 766 C C . TYR A 1 102 ? -9.297 11.484 10.375 1 97.06 102 TYR A C 1
ATOM 768 O O . TYR A 1 102 ? -9.664 12.195 11.312 1 97.06 102 TYR A O 1
ATOM 776 N N . TYR A 1 103 ? -8 11.125 10.227 1 95.44 103 TYR A N 1
ATOM 777 C CA . TYR A 1 103 ? -6.965 11.594 11.141 1 95.44 103 TYR A CA 1
ATOM 778 C C . TYR A 1 103 ? -6.844 13.117 11.094 1 95.44 103 TYR A C 1
ATOM 780 O O . TYR A 1 103 ? -6.688 13.766 12.133 1 95.44 103 TYR A O 1
ATOM 788 N N . GLU A 1 104 ? -6.938 13.664 9.883 1 96.75 104 GLU A N 1
ATOM 789 C CA . GLU A 1 104 ? -6.828 15.109 9.742 1 96.75 104 GLU A CA 1
ATOM 790 C C . GLU A 1 104 ? -7.965 15.828 10.469 1 96.75 104 GLU A C 1
ATOM 792 O O . GLU A 1 104 ? -7.727 16.766 11.227 1 96.75 104 GLU A O 1
ATOM 797 N N . ARG A 1 105 ? -9.102 15.312 10.312 1 95.88 105 ARG A N 1
ATOM 798 C CA . ARG A 1 105 ? -10.289 16.016 10.789 1 95.88 105 ARG A CA 1
ATOM 799 C C . ARG A 1 105 ? -10.523 15.734 12.273 1 95.88 105 ARG A C 1
ATOM 801 O O . ARG A 1 105 ? -10.891 16.641 13.023 1 95.88 105 ARG A O 1
ATOM 808 N N . ASP A 1 106 ? -10.289 14.484 12.727 1 93.94 106 ASP A N 1
ATOM 809 C CA . ASP A 1 106 ? -10.867 14.078 14 1 93.94 106 ASP A CA 1
ATOM 810 C C . ASP A 1 106 ? -9.766 13.766 15.016 1 93.94 106 ASP A C 1
ATOM 812 O O . ASP A 1 106 ? -10.031 13.656 16.219 1 93.94 106 ASP A O 1
ATOM 816 N N . ARG A 1 107 ? -8.547 13.68 14.547 1 91.88 107 ARG A N 1
ATOM 817 C CA . ARG A 1 107 ? -7.508 13.258 15.484 1 91.88 107 ARG A CA 1
ATOM 818 C C . ARG A 1 107 ? -6.457 14.344 15.664 1 91.88 107 ARG A C 1
ATOM 820 O O . ARG A 1 107 ? -5.75 14.375 16.672 1 91.88 107 ARG A O 1
ATOM 827 N N . ARG A 1 108 ? -6.312 15.172 14.688 1 95.56 108 ARG A N 1
ATOM 828 C CA . ARG A 1 108 ? -5.367 16.281 14.797 1 95.56 108 ARG A CA 1
ATOM 829 C C . ARG A 1 108 ? -5.844 17.312 15.805 1 95.56 108 ARG A C 1
ATOM 831 O O . ARG A 1 108 ? -7.035 17.625 15.875 1 95.56 108 ARG A O 1
ATOM 838 N N . PRO A 1 109 ? -4.871 17.906 16.547 1 95.94 109 PRO A N 1
ATOM 839 C CA . PRO A 1 109 ? -5.258 18.953 17.484 1 95.94 109 PRO A CA 1
ATOM 840 C C . PRO A 1 109 ? -5.98 20.125 16.812 1 95.94 109 PRO A C 1
ATOM 842 O O . PRO A 1 109 ? -5.648 20.484 15.688 1 95.94 109 PRO A O 1
ATOM 845 N N . GLU A 1 110 ? -6.859 20.656 17.672 1 93.5 110 GLU A N 1
ATOM 846 C CA . GLU A 1 110 ? -7.594 21.812 17.188 1 93.5 110 GLU A CA 1
ATOM 847 C C . GLU A 1 110 ? -6.645 22.938 16.781 1 93.5 110 GLU A C 1
ATOM 849 O O . GLU A 1 110 ? -5.656 23.203 17.469 1 93.5 110 GLU A O 1
ATOM 854 N N . GLY A 1 111 ? -6.883 23.594 15.742 1 95.81 111 GLY A N 1
ATOM 855 C CA . GLY A 1 111 ? -6.051 24.688 15.281 1 95.81 111 GLY A CA 1
ATOM 856 C C . GLY A 1 111 ? -4.988 24.266 14.289 1 95.81 111 GLY A C 1
ATOM 857 O O . GLY A 1 111 ? -4.391 25.094 13.609 1 95.81 111 GLY A O 1
ATOM 858 N N . LEU A 1 112 ? -4.82 22.953 14.195 1 97 112 LEU A N 1
ATOM 859 C CA . LEU A 1 112 ? -3.785 22.453 13.289 1 97 112 LEU A CA 1
ATOM 860 C C . LEU A 1 112 ? -4.402 21.734 12.102 1 97 112 LEU A C 1
ATOM 862 O O . LEU A 1 112 ? -3.682 21.172 11.273 1 97 112 LEU A O 1
ATOM 866 N N . VAL A 1 113 ? -5.711 21.766 12.086 1 97.44 113 VAL A N 1
ATOM 867 C CA . VAL A 1 113 ? -6.426 21.125 10.992 1 97.44 113 VAL A CA 1
ATOM 868 C C . VAL A 1 113 ? -6.27 21.938 9.719 1 97.44 113 VAL A C 1
ATOM 870 O O . VAL A 1 113 ? -6.422 23.172 9.742 1 97.44 113 VAL A O 1
ATOM 873 N N . TRP A 1 114 ? -5.867 21.266 8.656 1 97.44 114 TRP A N 1
ATOM 874 C CA . TRP A 1 114 ? -5.773 21.891 7.332 1 97.44 114 TRP A CA 1
ATOM 875 C C . TRP A 1 114 ? -6.922 21.422 6.438 1 97.44 114 TRP A C 1
ATOM 877 O O . TRP A 1 114 ? -6.828 20.391 5.781 1 97.44 114 TRP A O 1
ATOM 887 N N . ASP A 1 115 ? -7.914 22.25 6.262 1 96.75 115 ASP A N 1
ATOM 888 C CA . ASP A 1 115 ? -9.156 21.891 5.594 1 96.75 115 ASP A CA 1
ATOM 889 C C . ASP A 1 115 ? -8.898 21.453 4.152 1 96.75 115 ASP A C 1
ATOM 891 O O . ASP A 1 115 ? -9.547 20.531 3.65 1 96.75 115 ASP A O 1
ATOM 895 N N . ASP A 1 116 ? -7.996 22.109 3.514 1 95.31 116 ASP A N 1
ATOM 896 C CA . ASP A 1 116 ? -7.719 21.766 2.121 1 95.31 116 ASP A CA 1
ATOM 897 C C . ASP A 1 116 ? -7.164 20.344 2.008 1 95.31 116 ASP A C 1
ATOM 899 O O . ASP A 1 116 ? -7.492 19.625 1.068 1 95.31 116 ASP A O 1
ATOM 903 N N . TRP A 1 117 ? -6.32 19.969 2.969 1 95.62 117 TRP A N 1
ATOM 904 C CA . TRP A 1 117 ? -5.789 18.609 2.977 1 95.62 117 TRP A CA 1
ATOM 905 C C . TRP A 1 117 ? -6.891 17.594 3.264 1 95.62 117 TRP A C 1
ATOM 907 O O . TRP A 1 117 ? -6.953 16.547 2.623 1 95.62 117 TRP A O 1
ATOM 917 N N . TYR A 1 118 ? -7.73 17.891 4.219 1 97.06 118 TYR A N 1
ATOM 918 C CA . TYR A 1 118 ? -8.875 17.031 4.504 1 97.06 118 TYR A CA 1
ATOM 919 C C . TYR A 1 118 ? -9.711 16.797 3.252 1 97.06 118 TYR A C 1
ATOM 921 O O . TYR A 1 118 ? -9.992 15.664 2.887 1 97.06 118 TYR A O 1
ATOM 929 N N . ARG A 1 119 ? -10.039 17.859 2.582 1 96.5 119 ARG A N 1
ATOM 930 C CA . ARG A 1 119 ? -10.883 17.781 1.394 1 96.5 119 ARG A CA 1
ATOM 931 C C . ARG A 1 119 ? -10.188 17.016 0.278 1 96.5 119 ARG A C 1
ATOM 933 O O . ARG A 1 119 ? -10.828 16.25 -0.454 1 96.5 119 ARG A O 1
ATOM 940 N N . HIS A 1 120 ? -8.93 17.25 0.178 1 95.19 120 HIS A N 1
ATOM 941 C CA . HIS A 1 120 ? -8.148 16.531 -0.829 1 95.19 120 HIS A CA 1
ATOM 942 C C . HIS A 1 120 ? -8.211 15.023 -0.614 1 95.19 120 HIS A C 1
ATOM 944 O O . HIS A 1 120 ? -8.523 14.273 -1.541 1 95.19 120 HIS A O 1
ATOM 950 N N . CYS A 1 121 ? -7.973 14.602 0.63 1 96.81 121 CYS A N 1
ATOM 951 C CA . CYS A 1 121 ? -8.008 13.18 0.969 1 96.81 121 CYS A CA 1
ATOM 952 C C . CYS A 1 121 ? -9.414 12.617 0.803 1 96.81 121 CYS A C 1
ATOM 954 O O . CYS A 1 121 ? -9.594 11.516 0.277 1 96.81 121 CYS A O 1
ATOM 956 N N . GLU A 1 122 ? -10.367 13.383 1.237 1 98.06 122 GLU A N 1
ATOM 957 C CA . GLU A 1 122 ? -11.758 12.961 1.119 1 98.06 122 GLU A CA 1
ATOM 958 C C . GLU A 1 122 ? -12.156 12.766 -0.342 1 98.06 122 GLU A C 1
ATOM 960 O O . GLU A 1 122 ? -12.82 11.781 -0.684 1 98.06 122 GLU A O 1
ATOM 965 N N . ASP A 1 123 ? -11.75 13.664 -1.188 1 96.62 123 ASP A N 1
ATOM 966 C CA . ASP A 1 123 ? -12.07 13.586 -2.611 1 96.62 123 ASP A CA 1
ATOM 967 C C . ASP A 1 123 ? -11.43 12.352 -3.25 1 96.62 123 ASP A C 1
ATOM 969 O O . ASP A 1 123 ? -12.039 11.703 -4.102 1 96.62 123 ASP A O 1
ATOM 973 N N . GLN A 1 124 ? -10.227 12.086 -2.861 1 97.06 124 GLN A N 1
ATOM 974 C CA . GLN A 1 124 ? -9.562 10.891 -3.367 1 97.06 124 GLN A CA 1
ATOM 975 C C . GLN A 1 124 ? -10.305 9.625 -2.943 1 97.06 124 GLN A C 1
ATOM 977 O O . GLN A 1 124 ? -10.578 8.75 -3.771 1 97.06 124 GLN A O 1
ATOM 982 N N . ALA A 1 125 ? -10.656 9.547 -1.67 1 98.69 125 ALA A N 1
ATOM 983 C CA . ALA A 1 125 ? -11.406 8.398 -1.167 1 98.69 125 ALA A CA 1
ATOM 984 C C . ALA A 1 125 ? -12.75 8.273 -1.882 1 98.69 125 ALA A C 1
ATOM 986 O O . ALA A 1 125 ? -13.148 7.176 -2.281 1 98.69 125 ALA A O 1
ATOM 987 N N . ARG A 1 126 ? -13.398 9.383 -2.094 1 98.69 126 ARG A N 1
ATOM 988 C CA . ARG A 1 126 ? -14.703 9.406 -2.752 1 98.69 126 ARG A CA 1
ATOM 989 C C . ARG A 1 126 ? -14.609 8.883 -4.18 1 98.69 126 ARG A C 1
ATOM 991 O O . ARG A 1 126 ? -15.469 8.117 -4.625 1 98.69 126 ARG A O 1
ATOM 998 N N . GLY A 1 127 ? -13.609 9.359 -4.879 1 98.38 127 GLY A N 1
ATOM 999 C CA . GLY A 1 127 ? -13.414 8.883 -6.242 1 98.38 127 GLY A CA 1
ATOM 1000 C C . GLY A 1 127 ? -13.242 7.383 -6.332 1 98.38 127 GLY A C 1
ATOM 1001 O O . GLY A 1 127 ? -13.812 6.738 -7.215 1 98.38 127 GLY A O 1
ATOM 1002 N N . ALA A 1 128 ? -12.461 6.836 -5.426 1 98.75 128 ALA A N 1
ATOM 1003 C CA . ALA A 1 128 ? -12.219 5.395 -5.414 1 98.75 128 ALA A CA 1
ATOM 1004 C C . ALA A 1 128 ? -13.492 4.629 -5.066 1 98.75 128 ALA A C 1
ATOM 1006 O O . ALA A 1 128 ? -13.828 3.643 -5.723 1 98.75 128 ALA A O 1
ATOM 1007 N N . LEU A 1 129 ? -14.195 5.07 -4.039 1 98.88 129 LEU A N 1
ATOM 1008 C CA . LEU A 1 129 ? -15.438 4.418 -3.631 1 98.88 129 LEU A CA 1
ATOM 1009 C C . LEU A 1 129 ? -16.484 4.512 -4.73 1 98.88 129 LEU A C 1
ATOM 1011 O O . LEU A 1 129 ? -17.25 3.564 -4.953 1 98.88 129 LEU A O 1
ATOM 1015 N N . ALA A 1 130 ? -16.516 5.633 -5.402 1 98.81 130 ALA A N 1
ATOM 1016 C CA . ALA A 1 130 ? -17.469 5.809 -6.492 1 98.81 130 ALA A CA 1
ATOM 1017 C C . ALA A 1 130 ? -17.188 4.84 -7.633 1 98.81 130 ALA A C 1
ATOM 1019 O O . ALA A 1 130 ? -18.125 4.273 -8.219 1 98.81 130 ALA A O 1
ATOM 1020 N N . LEU A 1 131 ? -15.945 4.684 -7.965 1 98.62 131 LEU A N 1
ATOM 1021 C CA . LEU A 1 131 ? -15.57 3.725 -9 1 98.62 131 LEU A CA 1
ATOM 1022 C C . LEU A 1 131 ? -16.016 2.314 -8.617 1 98.62 131 LEU A C 1
ATOM 1024 O O . LEU A 1 131 ? -16.578 1.595 -9.438 1 98.62 131 LEU A O 1
ATOM 1028 N N . LEU A 1 132 ? -15.758 1.906 -7.402 1 98.81 132 LEU A N 1
ATOM 1029 C CA . LEU A 1 132 ? -16.109 0.572 -6.934 1 98.81 132 LEU A CA 1
ATOM 1030 C C . LEU A 1 132 ? -17.625 0.401 -6.887 1 98.81 132 LEU A C 1
ATOM 1032 O O . LEU A 1 132 ? -18.141 -0.679 -7.184 1 98.81 132 LEU A O 1
ATOM 1036 N N . ASP A 1 133 ? -18.297 1.44 -6.488 1 98.88 133 ASP A N 1
ATOM 1037 C CA . ASP A 1 133 ? -19.766 1.41 -6.473 1 98.88 133 ASP A CA 1
ATOM 1038 C C . ASP A 1 133 ? -20.328 1.201 -7.879 1 98.88 133 ASP A C 1
ATOM 1040 O O . ASP A 1 133 ? -21.25 0.407 -8.07 1 98.88 133 ASP A O 1
ATOM 1044 N N . ALA A 1 134 ? -19.797 1.955 -8.805 1 98.69 134 ALA A N 1
ATOM 1045 C CA . ALA A 1 134 ? -20.219 1.815 -10.195 1 98.69 134 ALA A CA 1
ATOM 1046 C C . ALA A 1 134 ? -19.969 0.401 -10.703 1 98.69 134 ALA A C 1
ATOM 1048 O O . ALA A 1 134 ? -20.797 -0.17 -11.414 1 98.69 134 ALA A O 1
ATOM 1049 N N . ARG A 1 135 ? -18.781 -0.113 -10.375 1 98.38 135 ARG A N 1
ATOM 1050 C CA . ARG A 1 135 ? -18.484 -1.485 -10.766 1 98.38 135 ARG A CA 1
ATOM 1051 C C . ARG A 1 135 ? -19.484 -2.465 -10.156 1 98.38 135 ARG A C 1
ATOM 1053 O O . ARG A 1 135 ? -19.906 -3.414 -10.82 1 98.38 135 ARG A O 1
ATOM 1060 N N . GLN A 1 136 ? -19.797 -2.291 -8.883 1 98.69 136 GLN A N 1
ATOM 1061 C CA . GLN A 1 136 ? -20.766 -3.158 -8.227 1 98.69 136 GLN A CA 1
ATOM 1062 C C . GLN A 1 136 ? -22.141 -3.043 -8.883 1 98.69 136 GLN A C 1
ATOM 1064 O O . GLN A 1 136 ? -22.859 -4.031 -8.984 1 98.69 136 GLN A O 1
ATOM 1069 N N . ALA A 1 137 ? -22.469 -1.848 -9.281 1 98.62 137 ALA A N 1
ATOM 1070 C CA . ALA A 1 137 ? -23.734 -1.653 -9.992 1 98.62 137 ALA A CA 1
ATOM 1071 C C . ALA A 1 137 ? -23.812 -2.535 -11.234 1 98.62 137 ALA A C 1
ATOM 1073 O O . ALA A 1 137 ? -24.844 -3.162 -11.5 1 98.62 137 ALA A O 1
ATOM 1074 N N . GLU A 1 138 ? -22.719 -2.574 -11.969 1 98.25 138 GLU A N 1
ATOM 1075 C CA . GLU A 1 138 ? -22.641 -3.379 -13.188 1 98.25 138 GLU A CA 1
ATOM 1076 C C . GLU A 1 138 ? -22.812 -4.863 -12.875 1 98.25 138 GLU A C 1
ATOM 1078 O O . GLU A 1 138 ? -23.297 -5.629 -13.711 1 98.25 138 GLU A O 1
ATOM 1083 N N . ARG A 1 139 ? -22.438 -5.258 -11.648 1 97.75 139 ARG A N 1
ATOM 1084 C CA . ARG A 1 139 ? -22.422 -6.664 -11.266 1 97.75 139 ARG A CA 1
ATOM 1085 C C . ARG A 1 139 ? -23.672 -7.035 -10.477 1 97.75 139 ARG A C 1
ATOM 1087 O O . ARG A 1 139 ? -23.891 -8.203 -10.148 1 97.75 139 ARG A O 1
ATOM 1094 N N . ALA A 1 140 ? -24.469 -6.039 -10.164 1 96.69 140 ALA A N 1
ATOM 1095 C CA 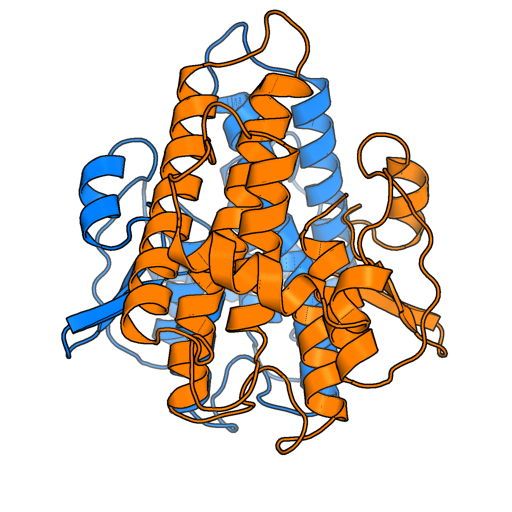. ALA A 1 140 ? -25.656 -6.258 -9.344 1 96.69 140 ALA A CA 1
ATOM 1096 C C . ALA A 1 140 ? -25.297 -6.918 -8.016 1 96.69 140 ALA A C 1
ATOM 1098 O O . ALA A 1 140 ? -24.469 -6.402 -7.262 1 96.69 140 ALA A O 1
ATOM 1099 N N . GLU A 1 141 ? -25.812 -8.164 -7.852 1 96.44 141 GLU A N 1
ATOM 1100 C CA . GLU A 1 141 ? -25.547 -8.805 -6.562 1 96.44 141 GLU A CA 1
ATOM 1101 C C . GLU A 1 141 ? -24.359 -9.742 -6.641 1 96.44 141 GLU A C 1
ATOM 1103 O O . GLU A 1 141 ? -23.953 -10.336 -5.637 1 96.44 141 GLU A O 1
ATOM 1108 N N . ARG A 1 142 ? -23.766 -9.875 -7.789 1 97.56 142 ARG A N 1
ATOM 1109 C CA . ARG A 1 142 ? -22.594 -10.734 -7.973 1 97.56 142 ARG A CA 1
ATOM 1110 C C . ARG A 1 142 ? -21.328 -10.07 -7.445 1 97.56 142 ARG A C 1
ATOM 1112 O O . ARG A 1 142 ? -21.281 -8.844 -7.297 1 97.56 142 ARG A O 1
ATOM 1119 N N . PRO A 1 143 ? -20.328 -10.844 -7.168 1 98 143 PRO A 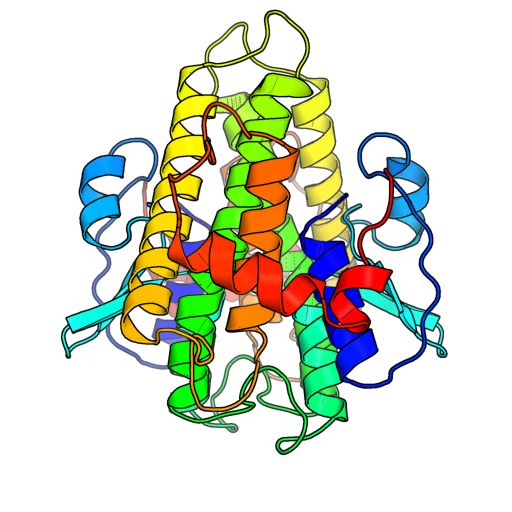N 1
ATOM 1120 C CA . PRO A 1 143 ? -19.047 -10.273 -6.738 1 98 143 PRO A CA 1
ATOM 1121 C C . PRO A 1 143 ? -18.469 -9.305 -7.758 1 98 143 PRO A C 1
ATOM 1123 O O . PRO A 1 143 ? -18.797 -9.367 -8.945 1 98 143 PRO A O 1
ATOM 1126 N N . LEU A 1 144 ? -17.625 -8.391 -7.273 1 98.06 144 LEU A N 1
ATOM 1127 C CA . LEU A 1 144 ? -17.047 -7.328 -8.094 1 98.06 144 LEU A CA 1
ATOM 1128 C C . LEU A 1 144 ? -16.25 -7.906 -9.25 1 98.06 144 LEU A C 1
ATOM 1130 O O . LEU A 1 144 ? -16.078 -7.25 -10.281 1 98.06 144 LEU A O 1
ATOM 1134 N N . LEU A 1 145 ? -15.688 -9.039 -8.984 1 95.44 145 LEU A N 1
ATOM 1135 C CA . LEU A 1 145 ? -14.906 -9.742 -10 1 95.44 145 LEU A CA 1
ATOM 1136 C C . LEU A 1 145 ? -15.18 -11.242 -9.961 1 95.44 145 LEU A C 1
ATOM 1138 O O . LEU A 1 145 ? -15.141 -11.852 -8.891 1 95.44 145 LEU A O 1
ATOM 1142 N N . GLY A 1 146 ? -15.414 -11.852 -11.047 1 92.69 146 GLY A N 1
ATOM 1143 C CA . GLY A 1 146 ? -15.633 -13.289 -11.117 1 92.69 146 GLY A CA 1
ATOM 1144 C C . GLY A 1 146 ? -16.922 -13.727 -10.461 1 92.69 146 GLY A C 1
ATOM 1145 O O . GLY A 1 146 ? -17.906 -12.969 -10.43 1 92.69 146 GLY A O 1
ATOM 1146 N N . GLU A 1 147 ? -16.922 -15.047 -10 1 94.31 147 GLU A N 1
ATOM 1147 C CA . GLU A 1 147 ? -18.156 -15.633 -9.508 1 94.31 147 GLU A CA 1
ATOM 1148 C C . GLU A 1 147 ? -18.094 -15.906 -8.008 1 94.31 147 GLU A C 1
ATOM 1150 O O . GLU A 1 147 ? -19.109 -16.203 -7.371 1 94.31 147 GLU A O 1
ATOM 1155 N N . ARG A 1 148 ? -16.969 -15.789 -7.5 1 94.62 148 ARG A N 1
ATOM 1156 C CA . ARG A 1 148 ? -16.797 -16.016 -6.07 1 94.62 148 ARG A CA 1
ATOM 1157 C C . ARG A 1 148 ? -16.219 -14.773 -5.387 1 94.62 148 ARG A C 1
ATOM 1159 O O . ARG A 1 148 ? -15.469 -14.016 -5.996 1 94.62 148 ARG A O 1
ATOM 1166 N N . MET A 1 149 ? -16.531 -14.656 -4.125 1 96.75 149 MET A N 1
ATOM 1167 C CA . MET A 1 149 ? -15.984 -13.562 -3.328 1 96.75 149 MET A CA 1
ATOM 1168 C C . MET A 1 149 ? -14.461 -13.586 -3.348 1 96.75 149 MET A C 1
ATOM 1170 O O . MET A 1 149 ? -13.852 -14.648 -3.188 1 96.75 149 MET A O 1
ATOM 1174 N N . SER A 1 150 ? -13.891 -12.469 -3.57 1 98.06 150 SER A N 1
ATOM 1175 C CA . SER A 1 150 ? -12.445 -12.312 -3.605 1 98.06 150 SER A CA 1
ATOM 1176 C C . SER A 1 150 ? -11.984 -11.18 -2.699 1 98.06 150 SER A C 1
ATOM 1178 O O . SER A 1 150 ? -12.805 -10.547 -2.031 1 98.06 150 SER A O 1
ATOM 1180 N N . GLN A 1 151 ? -10.727 -10.992 -2.693 1 98.75 151 GLN A N 1
ATOM 1181 C CA . GLN A 1 151 ? -10.156 -9.883 -1.923 1 98.75 151 GLN A CA 1
ATOM 1182 C C . GLN A 1 151 ? -10.703 -8.547 -2.402 1 98.75 151 GLN A C 1
ATOM 1184 O O . GLN A 1 151 ? -10.742 -7.578 -1.64 1 98.75 151 GLN A O 1
ATOM 1189 N N . VAL A 1 152 ? -11.109 -8.469 -3.658 1 98.75 152 VAL A N 1
ATOM 1190 C CA . VAL A 1 152 ? -11.68 -7.234 -4.184 1 98.75 152 VAL A CA 1
ATOM 1191 C C . VAL A 1 152 ? -12.977 -6.906 -3.449 1 98.75 152 VAL A C 1
ATOM 1193 O O . VAL A 1 152 ? -13.164 -5.781 -2.982 1 98.75 152 VAL A O 1
ATOM 1196 N N . ASP A 1 153 ? -13.828 -7.898 -3.273 1 98.88 153 ASP A N 1
ATOM 1197 C CA . ASP A 1 153 ? -15.086 -7.711 -2.557 1 98.88 153 ASP A CA 1
ATOM 1198 C C . ASP A 1 153 ? -14.836 -7.379 -1.087 1 98.88 153 ASP A C 1
ATOM 1200 O O . ASP A 1 153 ? -15.422 -6.434 -0.551 1 98.88 153 ASP A O 1
ATOM 1204 N N . ILE A 1 154 ? -14.016 -8.141 -0.481 1 98.94 154 ILE A N 1
ATOM 1205 C CA . ILE A 1 154 ? -13.719 -7.988 0.94 1 98.94 154 ILE A CA 1
ATOM 1206 C C . ILE A 1 154 ? -13.211 -6.574 1.215 1 98.94 154 ILE A C 1
ATOM 1208 O O . ILE A 1 154 ? -13.727 -5.883 2.096 1 98.94 154 ILE A O 1
ATOM 1212 N N . SER A 1 155 ? -12.266 -6.137 0.429 1 98.94 155 SER A N 1
ATOM 1213 C CA . SER A 1 155 ? -11.625 -4.844 0.661 1 98.94 155 SER A CA 1
ATOM 1214 C C . SER A 1 155 ? -12.555 -3.691 0.315 1 98.94 155 SER A C 1
ATOM 1216 O O . SER A 1 155 ? -12.516 -2.637 0.952 1 98.94 155 SER A O 1
ATOM 1218 N N . ALA A 1 156 ? -13.375 -3.895 -0.691 1 98.94 156 ALA A N 1
ATOM 1219 C CA . ALA A 1 156 ? -14.344 -2.861 -1.044 1 98.94 156 ALA A CA 1
ATOM 1220 C C . ALA A 1 156 ? -15.359 -2.656 0.076 1 98.94 156 ALA A C 1
ATOM 1222 O O . ALA A 1 156 ? -15.664 -1.52 0.443 1 98.94 156 ALA A O 1
ATOM 1223 N N . VAL A 1 157 ? -15.852 -3.732 0.601 1 98.88 157 VAL A N 1
ATOM 1224 C CA . VAL A 1 157 ? -16.828 -3.664 1.686 1 98.88 157 VAL A CA 1
ATOM 1225 C C . VAL A 1 157 ? -16.188 -3.051 2.924 1 98.88 157 VAL A C 1
ATOM 1227 O O . VAL A 1 157 ? -16.766 -2.172 3.566 1 98.88 157 VAL A O 1
ATOM 1230 N N . VAL A 1 158 ? -15.023 -3.457 3.219 1 98.88 158 VAL A N 1
ATOM 1231 C CA . VAL A 1 158 ? -14.297 -2.939 4.375 1 98.88 158 VAL A CA 1
ATOM 1232 C C . VAL A 1 158 ? -14.039 -1.445 4.199 1 98.88 158 VAL A C 1
ATOM 1234 O O . VAL A 1 158 ? -14.18 -0.668 5.145 1 98.88 158 VAL A O 1
ATOM 1237 N N . ALA A 1 159 ? -13.672 -1.032 2.986 1 98.88 159 ALA A N 1
ATOM 1238 C CA . ALA A 1 159 ? -13.453 0.382 2.695 1 98.88 159 ALA A CA 1
ATOM 1239 C C . ALA A 1 159 ? -14.734 1.191 2.912 1 98.88 159 ALA A C 1
ATOM 1241 O O . ALA A 1 159 ? -14.703 2.24 3.562 1 98.88 159 ALA A O 1
ATOM 1242 N N . TYR A 1 160 ? -15.805 0.661 2.402 1 98.88 160 TYR A N 1
ATOM 1243 C CA . TYR A 1 160 ? -17.094 1.336 2.549 1 98.88 160 TYR A CA 1
ATOM 1244 C C . TYR A 1 160 ? -17.5 1.428 4.016 1 98.88 160 TYR A C 1
ATOM 1246 O O . TYR A 1 160 ? -17.891 2.494 4.488 1 98.88 160 TYR A O 1
ATOM 1254 N N . ASP A 1 161 ? -17.375 0.328 4.711 1 98.62 161 ASP A N 1
ATOM 1255 C CA . ASP A 1 161 ? -17.766 0.29 6.117 1 98.62 161 ASP A CA 1
ATOM 1256 C C . ASP A 1 161 ? -16.938 1.274 6.941 1 98.62 161 ASP A C 1
ATOM 1258 O O . ASP A 1 161 ? -17.469 1.945 7.832 1 98.62 161 ASP A O 1
ATOM 1262 N N . PHE A 1 162 ? -15.695 1.317 6.688 1 98.5 162 PHE A N 1
ATOM 1263 C CA . PHE A 1 162 ? -14.812 2.223 7.422 1 98.5 162 PHE A CA 1
ATOM 1264 C C . PHE A 1 162 ? -15.195 3.676 7.16 1 98.5 162 PHE A C 1
ATOM 1266 O O . PHE A 1 162 ? -15.211 4.492 8.086 1 98.5 162 PHE A O 1
ATOM 1273 N N . ALA A 1 163 ? -15.492 4.008 5.844 1 98.62 163 ALA A N 1
ATOM 1274 C CA . ALA A 1 163 ? -15.938 5.355 5.488 1 98.62 163 ALA A CA 1
ATOM 1275 C C . ALA A 1 163 ? -17.219 5.727 6.23 1 98.62 163 ALA A C 1
ATOM 1277 O O . ALA A 1 163 ? -17.344 6.84 6.75 1 98.62 163 ALA A O 1
ATOM 1278 N N . ARG A 1 164 ? -18.125 4.797 6.281 1 97.88 164 ARG A N 1
ATOM 1279 C CA . ARG A 1 164 ? -19.406 5.02 6.957 1 97.88 164 ARG A CA 1
ATOM 1280 C C . ARG A 1 164 ? -19.203 5.227 8.453 1 97.88 164 ARG A C 1
ATOM 1282 O O . ARG A 1 164 ? -19.891 6.027 9.078 1 97.88 164 ARG A O 1
ATOM 1289 N N . LEU A 1 165 ? -18.328 4.539 9.023 1 96.62 165 LEU A N 1
ATOM 1290 C CA . LEU A 1 165 ? -18.062 4.59 10.453 1 96.62 165 LEU A CA 1
ATOM 1291 C C . LEU A 1 165 ? -17.359 5.891 10.836 1 96.62 165 LEU A C 1
ATOM 1293 O O . LEU A 1 165 ? -17.688 6.5 11.859 1 96.62 165 LEU A O 1
ATOM 1297 N N . THR A 1 166 ? -16.438 6.371 10.023 1 96.94 166 THR A N 1
ATOM 1298 C CA . THR A 1 166 ? -15.539 7.438 10.445 1 96.94 166 THR A CA 1
ATOM 1299 C C . THR A 1 166 ? -15.984 8.781 9.875 1 96.94 166 THR A C 1
ATOM 1301 O O . THR A 1 166 ? -15.766 9.828 10.492 1 96.94 166 THR A O 1
ATOM 1304 N N . LEU A 1 167 ? -16.531 8.75 8.641 1 98 167 LEU A N 1
ATOM 1305 C CA . LEU A 1 167 ? -16.906 9.984 7.969 1 98 167 LEU A CA 1
ATOM 1306 C C . LEU A 1 167 ? -18.312 9.867 7.371 1 98 167 LEU A C 1
ATOM 1308 O O . LEU A 1 167 ? -18.5 10.133 6.18 1 98 167 LEU A O 1
ATOM 1312 N N . PRO A 1 168 ? -19.328 9.602 8.141 1 97.5 168 PRO A N 1
ATOM 1313 C CA . PRO A 1 168 ? -20.672 9.305 7.66 1 97.5 168 PRO A CA 1
ATOM 1314 C C . PRO A 1 168 ? -21.375 10.531 7.078 1 97.5 168 PRO A C 1
ATOM 1316 O O . PRO A 1 168 ? -22.266 10.398 6.238 1 97.5 168 PRO A O 1
ATOM 1319 N N . ASP A 1 169 ? -20.953 11.734 7.41 1 97.25 169 ASP A N 1
ATOM 1320 C CA . ASP A 1 169 ? -21.688 12.93 7 1 97.25 169 ASP A CA 1
ATOM 1321 C C . ASP A 1 169 ? -21.078 13.547 5.75 1 97.25 169 ASP A C 1
ATOM 1323 O O . ASP A 1 169 ? -21.75 14.273 5.016 1 97.25 169 ASP A O 1
ATOM 1327 N N . THR A 1 170 ? -19.812 13.242 5.527 1 97.06 170 THR A N 1
ATOM 1328 C CA . THR A 1 170 ? -19.125 13.945 4.441 1 97.06 170 THR A CA 1
ATOM 1329 C C . THR A 1 170 ? -18.719 12.969 3.34 1 97.06 170 THR A C 1
ATOM 1331 O O . THR A 1 170 ? -19.078 13.156 2.176 1 97.06 170 THR A O 1
ATOM 1334 N N . LEU A 1 171 ? -18.125 11.875 3.678 1 98.19 171 LEU A N 1
ATOM 1335 C CA . LEU A 1 171 ? -17.625 10.945 2.674 1 98.19 171 LEU A CA 1
ATOM 1336 C C . LEU A 1 171 ? -18.703 9.93 2.285 1 98.19 171 LEU A C 1
ATOM 1338 O O . LEU A 1 171 ? -18.906 9.68 1.1 1 98.19 171 LEU A O 1
ATOM 1342 N N . ALA A 1 172 ? -19.359 9.422 3.252 1 97.62 172 ALA A N 1
ATOM 1343 C CA . ALA A 1 172 ? -20.297 8.336 2.959 1 97.62 172 ALA A CA 1
ATOM 1344 C C . ALA A 1 172 ? -21.656 8.594 3.594 1 97.62 172 ALA A C 1
ATOM 1346 O O . ALA A 1 172 ? -22.172 7.754 4.324 1 97.62 172 ALA A O 1
ATOM 1347 N N . PRO A 1 173 ? -22.234 9.719 3.248 1 97.19 173 PRO A N 1
ATOM 1348 C CA . PRO A 1 173 ? -23.625 9.906 3.682 1 97.19 173 PRO A CA 1
ATOM 1349 C C . PRO A 1 173 ? -24.578 8.867 3.086 1 97.19 173 PRO A C 1
ATOM 1351 O O . PRO A 1 173 ? -24.234 8.188 2.117 1 97.19 173 PRO A O 1
ATOM 1354 N N . ASP A 1 174 ? -25.734 8.805 3.688 1 96.62 174 ASP A N 1
ATOM 1355 C CA . ASP A 1 174 ? -26.703 7.832 3.205 1 96.62 174 ASP A CA 1
ATOM 1356 C C . ASP A 1 174 ? -26.984 8.031 1.717 1 96.62 174 ASP A C 1
ATOM 1358 O O . ASP A 1 174 ? -27.203 9.156 1.266 1 96.62 174 ASP A O 1
ATOM 1362 N N . GLY A 1 175 ? -26.859 6.93 0.992 1 97.12 175 GLY A N 1
ATOM 1363 C CA . GLY A 1 175 ? -27.234 6.953 -0.415 1 97.12 175 GLY A CA 1
ATOM 1364 C C . GLY A 1 175 ? -26.078 7.305 -1.33 1 97.12 175 GLY A C 1
ATOM 1365 O O . GLY A 1 175 ? -26.203 7.227 -2.555 1 97.12 175 GLY A O 1
ATOM 1366 N N . ALA A 1 176 ? -24.922 7.656 -0.812 1 98.19 176 ALA A N 1
ATOM 1367 C CA . ALA A 1 176 ? -23.797 8.094 -1.628 1 98.19 176 ALA A CA 1
ATOM 1368 C C . ALA A 1 176 ? -23.281 6.961 -2.508 1 98.19 176 ALA A C 1
ATOM 1370 O O . ALA A 1 176 ? -22.875 7.188 -3.65 1 98.19 176 ALA A O 1
ATOM 1371 N N . PHE A 1 177 ? -23.234 5.781 -1.941 1 98.81 177 PHE A N 1
ATOM 1372 C CA . PHE A 1 177 ? -22.75 4.59 -2.631 1 98.81 177 PHE A CA 1
ATOM 1373 C C . PHE A 1 177 ? -23.719 3.428 -2.449 1 98.81 177 PHE A C 1
ATOM 1375 O O . PHE A 1 177 ? -23.406 2.459 -1.752 1 98.81 177 PHE A O 1
ATOM 1382 N N . PRO A 1 178 ? -24.812 3.475 -3.16 1 98.81 178 PRO A N 1
ATOM 1383 C CA . PRO A 1 178 ? -25.922 2.557 -2.854 1 98.81 178 PRO A CA 1
ATOM 1384 C C . PRO A 1 178 ? -25.562 1.101 -3.158 1 98.81 178 PRO A C 1
ATOM 1386 O O . PRO A 1 178 ? -26.047 0.193 -2.473 1 98.81 178 PRO A O 1
ATOM 1389 N N . HIS A 1 179 ? -24.766 0.848 -4.156 1 98.88 179 HIS A N 1
ATOM 1390 C CA . HIS A 1 179 ? -24.453 -0.53 -4.52 1 98.88 179 HIS A CA 1
ATOM 1391 C C . HIS A 1 179 ? -23.438 -1.139 -3.559 1 98.88 179 HIS A C 1
ATOM 1393 O O . HIS A 1 179 ? -23.531 -2.322 -3.223 1 98.88 179 HIS A O 1
ATOM 1399 N N . LEU A 1 180 ? -22.5 -0.344 -3.125 1 98.81 180 LEU A N 1
ATOM 1400 C CA . LEU A 1 180 ? -21.609 -0.812 -2.076 1 98.81 180 LEU A CA 1
ATOM 1401 C C . LEU A 1 180 ? -22.359 -1.021 -0.766 1 98.81 180 LEU A C 1
ATOM 1403 O O . LEU A 1 180 ? -22.031 -1.933 0 1 98.81 180 LEU A O 1
ATOM 1407 N N . ALA A 1 181 ? -23.297 -0.145 -0.492 1 98.75 181 ALA A N 1
ATOM 1408 C CA . ALA A 1 181 ? -24.125 -0.301 0.703 1 98.75 181 ALA A CA 1
ATOM 1409 C C . ALA A 1 181 ? -24.828 -1.649 0.704 1 98.75 181 ALA A C 1
ATOM 1411 O O . ALA A 1 181 ? -24.859 -2.346 1.721 1 98.75 181 ALA A O 1
ATOM 1412 N N . SER A 1 182 ? -25.391 -1.967 -0.403 1 98.62 182 SER A N 1
ATOM 1413 C CA . SER A 1 182 ? -26.078 -3.25 -0.538 1 98.62 182 SER A CA 1
ATOM 1414 C C . SER A 1 182 ? -25.109 -4.414 -0.38 1 98.62 182 SER A C 1
ATOM 1416 O O . SER A 1 182 ? -25.406 -5.395 0.302 1 98.62 182 SER A O 1
ATOM 1418 N N . ALA A 1 183 ? -23.953 -4.324 -1.03 1 98.69 183 ALA A N 1
ATOM 1419 C CA . ALA A 1 183 ? -22.922 -5.352 -0.903 1 98.69 183 ALA A CA 1
ATOM 1420 C C . ALA A 1 183 ? -22.469 -5.496 0.547 1 98.69 183 ALA A C 1
ATOM 1422 O O . ALA A 1 183 ? -22.266 -6.613 1.027 1 98.69 183 ALA A O 1
ATOM 1423 N N . SER A 1 184 ? -22.312 -4.379 1.202 1 98.5 184 SER A N 1
ATOM 1424 C CA . SER A 1 184 ? -21.906 -4.363 2.605 1 98.5 184 SER A CA 1
ATOM 1425 C C . SER A 1 184 ? -22.938 -5.078 3.479 1 98.5 184 SER A C 1
ATOM 1427 O O . SER A 1 184 ? -22.578 -5.879 4.344 1 98.5 184 SER A O 1
ATOM 1429 N N . GLN A 1 185 ? -24.156 -4.77 3.27 1 98.31 185 GLN A N 1
ATOM 1430 C CA . GLN A 1 185 ? -25.219 -5.422 4.027 1 98.31 185 GLN A CA 1
ATOM 1431 C C . GLN A 1 185 ? -25.172 -6.938 3.842 1 98.31 185 GLN A C 1
ATOM 1433 O O . GLN A 1 185 ? -25.266 -7.688 4.816 1 98.31 185 GLN A O 1
ATOM 1438 N N . ARG A 1 186 ? -25.078 -7.391 2.65 1 98.25 186 ARG A N 1
ATOM 1439 C CA . ARG A 1 186 ? -25 -8.82 2.357 1 98.25 186 ARG A CA 1
ATOM 1440 C C . ARG A 1 186 ? -23.766 -9.438 2.994 1 98.25 186 ARG A C 1
ATOM 1442 O O . ARG A 1 186 ? -23.844 -10.492 3.627 1 98.25 186 ARG A O 1
ATOM 1449 N N . ALA A 1 187 ? -22.625 -8.789 2.852 1 98.5 187 ALA A N 1
ATOM 1450 C CA . ALA A 1 187 ? -21.359 -9.328 3.359 1 98.5 187 ALA A CA 1
ATOM 1451 C C . ALA A 1 187 ? -21.375 -9.406 4.883 1 98.5 187 ALA A C 1
ATOM 1453 O O . ALA A 1 187 ? -20.938 -10.406 5.465 1 98.5 187 ALA A O 1
ATOM 1454 N N . ASN A 1 188 ? -21.875 -8.406 5.508 1 98.19 188 ASN A N 1
ATOM 1455 C CA . ASN A 1 188 ? -21.828 -8.328 6.965 1 98.19 188 ASN A CA 1
ATOM 1456 C C . ASN A 1 188 ? -22.812 -9.297 7.613 1 98.19 188 ASN A C 1
ATOM 1458 O O . ASN A 1 188 ? -22.766 -9.516 8.828 1 98.19 188 ASN A O 1
ATOM 1462 N N . SER A 1 189 ? -23.656 -9.883 6.863 1 97.88 189 SER A N 1
ATOM 1463 C CA . SER A 1 189 ? -24.516 -10.953 7.363 1 97.88 189 SER A CA 1
ATOM 1464 C C . SER A 1 189 ? -23.766 -12.273 7.449 1 97.88 189 SER A C 1
ATOM 1466 O O . SER A 1 189 ? -24.234 -13.219 8.078 1 97.88 189 SER A O 1
ATOM 1468 N N . LEU A 1 190 ? -22.625 -12.383 6.789 1 98.12 190 LEU A N 1
ATOM 1469 C CA . LEU A 1 190 ? -21.781 -13.57 6.852 1 98.12 190 LEU A CA 1
ATOM 1470 C C . LEU A 1 190 ? -20.953 -13.578 8.125 1 98.12 190 LEU A C 1
ATOM 1472 O O . LEU A 1 190 ? -20.453 -12.539 8.562 1 98.12 190 LEU A O 1
ATOM 1476 N N . PRO A 1 191 ? -20.703 -14.758 8.711 1 98.06 191 PRO A N 1
ATOM 1477 C CA . PRO A 1 191 ? -19.969 -14.852 9.969 1 98.06 191 PRO A CA 1
ATOM 1478 C C . PRO A 1 191 ? -18.578 -14.227 9.891 1 98.06 191 PRO A C 1
ATOM 1480 O O . PRO A 1 191 ? -18.156 -13.531 10.812 1 98.06 191 PRO A O 1
ATOM 1483 N N . ALA A 1 192 ? -17.859 -14.383 8.828 1 98.19 192 ALA A N 1
ATOM 1484 C CA . ALA A 1 192 ? -16.5 -13.891 8.695 1 98.19 192 ALA A CA 1
ATOM 1485 C C . ALA A 1 192 ? -16.438 -12.375 8.867 1 98.19 192 ALA A C 1
ATOM 1487 O O . ALA A 1 192 ? -15.516 -11.852 9.492 1 98.19 192 ALA A O 1
ATOM 1488 N N . PHE A 1 193 ? -17.422 -11.656 8.328 1 98.38 193 PHE A N 1
ATOM 1489 C CA . PHE A 1 193 ? -17.469 -10.203 8.445 1 98.38 193 PHE A CA 1
ATOM 1490 C C . PHE A 1 193 ? -18 -9.789 9.812 1 98.38 193 PHE A C 1
ATOM 1492 O O . PHE A 1 193 ? -17.469 -8.883 10.445 1 98.38 193 PHE A O 1
ATOM 1499 N N . ALA A 1 194 ? -18.984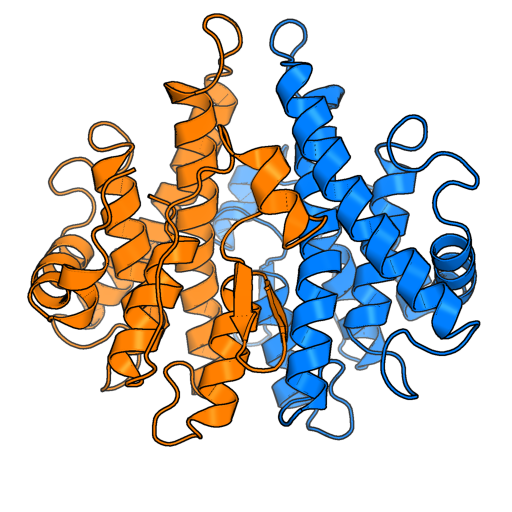 -10.469 10.305 1 97 194 ALA A N 1
ATOM 1500 C CA . ALA A 1 194 ? -19.625 -10.141 11.578 1 97 194 ALA A CA 1
ATOM 1501 C C . ALA A 1 194 ? -18.641 -10.266 12.734 1 97 194 ALA A C 1
ATOM 1503 O O . ALA A 1 194 ? -18.672 -9.477 13.688 1 97 194 ALA A O 1
ATOM 1504 N N . GLN A 1 195 ? -17.734 -11.172 12.648 1 95.5 195 GLN A N 1
ATOM 1505 C CA . GLN A 1 195 ? -16.812 -11.492 13.734 1 95.5 195 GLN A CA 1
ATOM 1506 C C . GLN A 1 195 ? -15.641 -10.508 13.758 1 95.5 195 GLN A C 1
ATOM 1508 O O . GLN A 1 195 ? -14.82 -10.539 14.68 1 95.5 195 GLN A O 1
ATOM 1513 N N . THR A 1 196 ? -15.562 -9.633 12.75 1 96 196 THR A N 1
ATOM 1514 C CA . THR A 1 196 ? -14.406 -8.75 12.664 1 96 196 THR A CA 1
ATOM 1515 C C . THR A 1 196 ? -14.82 -7.297 12.859 1 96 196 THR A C 1
ATOM 1517 O O . THR A 1 196 ? -14.07 -6.379 12.516 1 96 196 THR A O 1
ATOM 1520 N N . GLN A 1 197 ? -16.031 -7.105 13.266 1 91.94 197 GLN A N 1
ATOM 1521 C CA . GLN A 1 197 ? -16.453 -5.766 13.656 1 91.94 197 GLN A CA 1
ATOM 1522 C C . GLN A 1 197 ? -15.984 -5.418 15.062 1 91.94 197 GLN A C 1
ATOM 1524 O O . GLN A 1 197 ? -16.797 -5.227 15.969 1 91.94 197 GLN A O 1
ATOM 1529 N N . TRP A 1 198 ? -14.68 -5.359 15.172 1 84 198 TRP A N 1
ATOM 1530 C CA . TRP A 1 198 ? -14.055 -5.133 16.469 1 84 198 TRP A CA 1
ATOM 1531 C C . TRP A 1 198 ? -14.234 -3.686 16.922 1 84 198 TRP A C 1
ATOM 1533 O O . TRP A 1 198 ? -14.312 -2.777 16.094 1 84 198 TRP A O 1
ATOM 1543 N N . LYS A 1 199 ? -14.641 -3.666 18.266 1 66.25 199 LYS A N 1
ATOM 1544 C CA . LYS A 1 199 ? -14.812 -2.354 18.875 1 66.25 199 LYS A CA 1
ATOM 1545 C C . LYS A 1 199 ? -13.469 -1.757 19.281 1 66.25 199 LYS A C 1
ATOM 1547 O O . LYS A 1 199 ? -12.57 -2.48 19.719 1 66.25 199 LYS A O 1
ATOM 1552 N N . GLY A 1 200 ? -12.883 -0.462 18.703 1 57.62 200 GLY A N 1
ATOM 1553 C CA . GLY A 1 200 ? -11.695 0.258 19.156 1 57.62 200 GLY A CA 1
ATOM 1554 C C . GLY A 1 200 ? -11.195 1.267 18.125 1 57.62 200 GLY A C 1
ATOM 1555 O O . GLY A 1 200 ? -11.633 1.257 16.984 1 57.62 200 GLY A O 1
ATOM 1556 N N . MET B 1 1 ? 10.055 14.031 -6.621 1 83.06 1 MET B N 1
ATOM 1557 C CA . MET B 1 1 ? 9.859 12.758 -7.309 1 83.06 1 MET B CA 1
ATOM 1558 C C . MET B 1 1 ? 9.211 11.727 -6.383 1 83.06 1 MET B C 1
ATOM 1560 O O . MET B 1 1 ? 9.68 11.516 -5.262 1 83.06 1 MET B O 1
ATOM 1564 N N . SER B 1 2 ? 8.203 11.102 -6.859 1 94.25 2 SER B N 1
ATOM 1565 C CA . SER B 1 2 ? 7.5 10.07 -6.109 1 94.25 2 SER B CA 1
ATOM 1566 C C . SER B 1 2 ? 8.289 8.766 -6.094 1 94.25 2 SER B C 1
ATOM 1568 O O . SER B 1 2 ? 8.68 8.25 -7.145 1 94.25 2 SER B O 1
ATOM 1570 N N . PRO B 1 3 ? 8.555 8.25 -4.91 1 97.38 3 PRO B N 1
ATOM 1571 C CA . PRO B 1 3 ? 9.258 6.969 -4.855 1 97.38 3 PRO B CA 1
ATOM 1572 C C . PRO B 1 3 ? 8.453 5.828 -5.477 1 97.38 3 PRO B C 1
ATOM 1574 O O . PRO B 1 3 ? 9.023 4.844 -5.945 1 97.38 3 PRO B O 1
ATOM 1577 N N . PHE B 1 4 ? 7.16 5.953 -5.512 1 97.94 4 PHE B N 1
ATOM 1578 C CA . PHE B 1 4 ? 6.301 4.926 -6.094 1 97.94 4 PHE B CA 1
ATOM 1579 C C . PHE B 1 4 ? 6.398 4.938 -7.613 1 97.94 4 PHE B C 1
ATOM 1581 O O . PHE B 1 4 ? 6.395 3.881 -8.25 1 97.94 4 PHE B O 1
ATOM 1588 N N . VAL B 1 5 ? 6.516 6.109 -8.156 1 97.38 5 VAL B N 1
ATOM 1589 C CA . VAL B 1 5 ? 6.723 6.242 -9.594 1 97.38 5 VAL B CA 1
ATOM 1590 C C . VAL B 1 5 ? 8.109 5.711 -9.969 1 97.38 5 VAL B C 1
ATOM 1592 O O . VAL B 1 5 ? 8.258 4.98 -10.953 1 97.38 5 VAL B O 1
ATOM 1595 N N . ARG B 1 6 ? 9.055 6.035 -9.164 1 97.94 6 ARG B N 1
ATOM 1596 C CA . ARG B 1 6 ? 10.43 5.672 -9.5 1 97.94 6 ARG B CA 1
ATOM 1597 C C . ARG B 1 6 ? 10.609 4.156 -9.484 1 97.94 6 ARG B C 1
ATOM 1599 O O . ARG B 1 6 ? 11.266 3.598 -10.367 1 97.94 6 ARG B O 1
ATOM 1606 N N . ARG B 1 7 ? 10.047 3.473 -8.469 1 98.5 7 ARG B N 1
ATOM 1607 C CA . ARG B 1 7 ? 10.289 2.033 -8.438 1 98.5 7 ARG B CA 1
ATOM 1608 C C . ARG B 1 7 ? 9.617 1.342 -9.625 1 98.5 7 ARG B C 1
ATOM 1610 O O . ARG B 1 7 ? 10.117 0.326 -10.117 1 98.5 7 ARG B O 1
ATOM 1617 N N . VAL B 1 8 ? 8.539 1.908 -10.156 1 98.62 8 VAL B N 1
ATOM 1618 C CA . VAL B 1 8 ? 7.93 1.395 -11.375 1 98.62 8 VAL B CA 1
ATOM 1619 C C . VAL B 1 8 ? 8.859 1.645 -12.562 1 98.62 8 VAL B C 1
ATOM 1621 O O . VAL B 1 8 ? 9.133 0.732 -13.344 1 98.62 8 VAL B O 1
ATOM 1624 N N . GLY B 1 9 ? 9.336 2.848 -12.648 1 98.44 9 GLY B N 1
ATOM 1625 C CA . GLY B 1 9 ? 10.227 3.182 -13.742 1 98.44 9 GLY B CA 1
ATOM 1626 C C . GLY B 1 9 ? 11.453 2.297 -13.805 1 98.44 9 GLY B C 1
ATOM 1627 O O . GLY B 1 9 ? 11.789 1.758 -14.867 1 98.44 9 GLY B O 1
ATOM 1628 N N . VAL B 1 10 ? 12.156 2.143 -12.695 1 98.81 10 VAL B N 1
ATOM 1629 C CA . VAL B 1 10 ? 13.344 1.294 -12.609 1 98.81 10 VAL B CA 1
ATOM 1630 C C . VAL B 1 10 ? 12.992 -0.122 -13.062 1 98.81 10 VAL B C 1
ATOM 1632 O O . VAL B 1 10 ? 13.727 -0.726 -13.852 1 98.81 10 VAL B O 1
ATOM 1635 N N . SER B 1 11 ? 11.891 -0.629 -12.586 1 98.88 11 SER B N 1
ATOM 1636 C CA . SER B 1 11 ? 11.477 -2.002 -12.867 1 98.88 11 SER B CA 1
ATOM 1637 C C . SER B 1 11 ? 11.188 -2.201 -14.352 1 98.88 11 SER B C 1
ATOM 1639 O O . SER B 1 11 ? 11.555 -3.225 -14.93 1 98.88 11 SER B O 1
ATOM 1641 N N . LEU B 1 12 ? 10.5 -1.233 -14.945 1 98.62 12 LEU B N 1
ATOM 1642 C CA . LEU B 1 12 ? 10.18 -1.349 -16.359 1 98.62 12 LEU B CA 1
ATOM 1643 C C . LEU B 1 12 ? 11.453 -1.336 -17.203 1 98.62 12 LEU B C 1
ATOM 1645 O O . LEU B 1 12 ? 11.555 -2.07 -18.188 1 98.62 12 LEU B O 1
ATOM 1649 N N . HIS B 1 13 ? 12.43 -0.539 -16.812 1 98.62 13 HIS B N 1
ATOM 1650 C CA . HIS B 1 13 ? 13.719 -0.562 -17.5 1 98.62 13 HIS B CA 1
ATOM 1651 C C . HIS B 1 13 ? 14.391 -1.926 -17.359 1 98.62 13 HIS B C 1
ATOM 1653 O O . HIS B 1 13 ? 14.883 -2.479 -18.344 1 98.62 13 HIS B O 1
ATOM 1659 N N . LEU B 1 14 ? 14.391 -2.49 -16.172 1 98.5 14 LEU B N 1
ATOM 1660 C CA . LEU B 1 14 ? 15.047 -3.766 -15.914 1 98.5 14 LEU B CA 1
ATOM 1661 C C . LEU B 1 14 ? 14.367 -4.895 -16.672 1 98.5 14 LEU B C 1
ATOM 1663 O O . LEU B 1 14 ? 15.008 -5.875 -17.047 1 98.5 14 LEU B O 1
ATOM 1667 N N . LEU B 1 15 ? 13.086 -4.746 -16.906 1 98.31 15 LEU B N 1
ATOM 1668 C CA . LEU B 1 15 ? 12.32 -5.762 -17.625 1 98.31 15 LEU B CA 1
ATOM 1669 C C . LEU B 1 15 ? 12.281 -5.461 -19.109 1 98.31 15 LEU B C 1
ATOM 1671 O O . LEU B 1 15 ? 11.609 -6.164 -19.875 1 98.31 15 LEU B O 1
ATOM 1675 N N . ASP B 1 16 ? 12.906 -4.398 -19.547 1 98 16 ASP B N 1
ATOM 1676 C CA . ASP B 1 16 ? 13.016 -3.984 -20.938 1 98 16 ASP B CA 1
ATOM 1677 C C . ASP B 1 16 ? 11.641 -3.656 -21.516 1 98 16 ASP B C 1
ATOM 1679 O O . ASP B 1 16 ? 11.32 -4.078 -22.625 1 98 16 ASP B O 1
ATOM 1683 N N . ILE B 1 17 ? 10.859 -2.99 -20.75 1 97.94 17 ILE B N 1
ATOM 1684 C CA . ILE B 1 17 ? 9.547 -2.52 -21.203 1 97.94 17 ILE B CA 1
ATOM 1685 C C . ILE B 1 17 ? 9.617 -1.025 -21.5 1 97.94 17 ILE B C 1
ATOM 1687 O O . ILE B 1 17 ? 9.797 -0.207 -20.609 1 97.94 17 ILE B O 1
ATOM 1691 N N . PRO B 1 18 ? 9.453 -0.666 -22.75 1 97.56 18 PRO B N 1
ATOM 1692 C CA . PRO B 1 18 ? 9.484 0.761 -23.078 1 97.56 18 PRO B CA 1
ATOM 1693 C C . PRO B 1 18 ? 8.289 1.524 -22.516 1 97.56 18 PRO B C 1
ATOM 1695 O O . PRO B 1 18 ? 7.176 0.99 -22.469 1 97.56 18 PRO B O 1
ATOM 1698 N N . PHE B 1 19 ? 8.57 2.73 -22.078 1 97.81 19 PHE B N 1
ATOM 1699 C CA . PHE B 1 19 ? 7.508 3.605 -21.594 1 97.81 19 PHE B CA 1
ATOM 1700 C C . PHE B 1 19 ? 7.906 5.07 -21.75 1 97.81 19 PHE B C 1
ATOM 1702 O O . PHE B 1 19 ? 9.078 5.383 -21.938 1 97.81 19 PHE B O 1
ATOM 1709 N N . THR B 1 20 ? 6.895 5.898 -21.734 1 96.19 20 THR B N 1
ATOM 1710 C CA . THR B 1 20 ? 7.102 7.34 -21.656 1 96.19 20 THR B CA 1
ATOM 1711 C C . THR B 1 20 ? 6.617 7.891 -20.328 1 96.19 20 THR B C 1
ATOM 1713 O O . THR B 1 20 ? 5.527 7.543 -19.859 1 96.19 20 THR B O 1
ATOM 1716 N N . ASN B 1 21 ? 7.457 8.664 -19.703 1 94 21 ASN B N 1
ATOM 1717 C CA . ASN B 1 21 ? 7.102 9.266 -18.422 1 94 21 ASN B CA 1
ATOM 1718 C C . ASN B 1 21 ? 6.52 1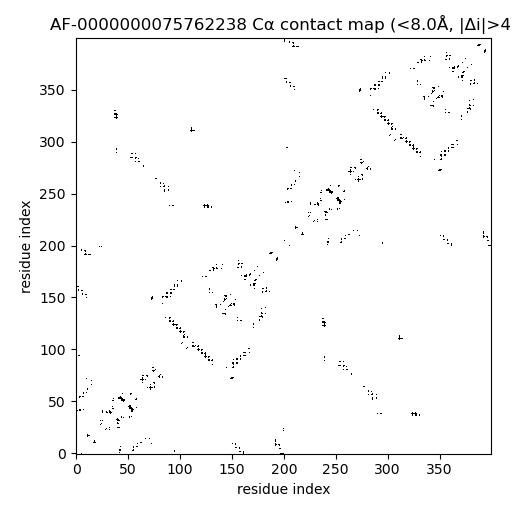0.664 -18.609 1 94 21 ASN B C 1
ATOM 1720 O O . ASN B 1 21 ? 7.121 11.516 -19.266 1 94 21 ASN B O 1
ATOM 1724 N N . GLU B 1 22 ? 5.359 10.93 -18.188 1 92.12 22 GLU B N 1
ATOM 1725 C CA . GLU B 1 22 ? 4.773 12.258 -18.047 1 92.12 22 GLU B CA 1
ATOM 1726 C C . GLU B 1 22 ? 4.852 12.75 -16.609 1 92.12 22 GLU B C 1
ATOM 1728 O O . GLU B 1 22 ? 4.094 12.297 -15.75 1 92.12 22 GLU B O 1
ATOM 1733 N N . PRO B 1 23 ? 5.742 13.656 -16.344 1 89.75 23 PRO B N 1
ATOM 1734 C CA . PRO B 1 23 ? 5.98 14.094 -14.969 1 89.75 23 PRO B CA 1
ATOM 1735 C C . PRO B 1 23 ? 4.8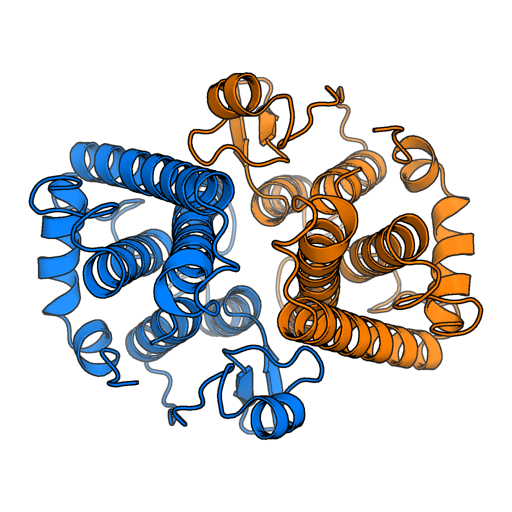52 14.969 -14.422 1 89.75 23 PRO B C 1
ATOM 1737 O O . PRO B 1 23 ? 4.809 16.172 -14.703 1 89.75 23 PRO B O 1
ATOM 1740 N N . LEU B 1 24 ? 3.887 14.406 -13.734 1 86.81 24 LEU B N 1
ATOM 1741 C CA . LEU B 1 24 ? 2.783 15.117 -13.094 1 86.81 24 LEU B CA 1
ATOM 1742 C C . LEU B 1 24 ? 2.914 15.062 -11.578 1 86.81 24 LEU B C 1
ATOM 1744 O O . LEU B 1 24 ? 3.309 14.039 -11.016 1 86.81 24 LEU B O 1
ATOM 1748 N N . SER B 1 25 ? 2.613 16.172 -10.992 1 82.69 25 SER B N 1
ATOM 1749 C CA . SER B 1 25 ? 2.629 16.266 -9.539 1 82.69 25 SER B CA 1
ATOM 1750 C C . SER B 1 25 ? 1.22 16.172 -8.961 1 82.69 25 SER B C 1
ATOM 1752 O O . SER B 1 25 ? 0.311 16.875 -9.414 1 82.69 25 SER B O 1
ATOM 1754 N N . VAL B 1 26 ? 1.034 15.375 -7.918 1 82.06 26 VAL B N 1
ATOM 1755 C CA . VAL B 1 26 ? -0.258 15.219 -7.258 1 82.06 26 VAL B CA 1
ATOM 1756 C C . VAL B 1 26 ? -0.697 16.547 -6.652 1 82.06 26 VAL B C 1
ATOM 1758 O O . VAL B 1 26 ? -1.894 16.828 -6.566 1 82.06 26 VAL B O 1
ATOM 1761 N N . LEU B 1 27 ? 0.223 17.344 -6.266 1 75.75 27 LEU B N 1
ATOM 1762 C CA . LEU B 1 27 ? -0.059 18.609 -5.598 1 75.75 27 LEU B CA 1
ATOM 1763 C C . LEU B 1 27 ? -0.489 19.672 -6.602 1 75.75 27 LEU B C 1
ATOM 1765 O O . LEU B 1 27 ? -1.408 20.438 -6.336 1 75.75 27 LEU B O 1
ATOM 1769 N N . THR B 1 28 ? 0.093 19.625 -7.793 1 80.75 28 THR B N 1
ATOM 1770 C CA . THR B 1 28 ? -0.138 20.734 -8.719 1 80.75 28 THR B CA 1
ATOM 1771 C C . THR B 1 28 ? -0.985 20.281 -9.898 1 80.75 28 THR B C 1
ATOM 1773 O O . THR B 1 28 ? -1.622 21.094 -10.562 1 80.75 28 THR B O 1
ATOM 1776 N N . ASP B 1 29 ? -0.978 18.938 -10.086 1 91.31 29 ASP B N 1
ATOM 1777 C CA . ASP B 1 29 ? -1.638 18.438 -11.289 1 91.31 29 ASP B CA 1
ATOM 1778 C C . ASP B 1 29 ? -2.773 17.484 -10.938 1 91.31 29 ASP B C 1
ATOM 1780 O O . ASP B 1 29 ? -3.014 16.516 -11.656 1 91.31 29 ASP B O 1
ATOM 1784 N N . SER B 1 30 ? -3.361 17.734 -9.812 1 89.12 30 SER B N 1
ATOM 1785 C CA . SER B 1 30 ? -4.367 16.828 -9.281 1 89.12 30 SER B CA 1
ATOM 1786 C C . SER B 1 30 ? -5.504 16.609 -10.273 1 89.12 30 SER B C 1
ATOM 1788 O O . SER B 1 30 ? -5.969 15.484 -10.461 1 89.12 30 SER B O 1
ATOM 1790 N N . LEU B 1 31 ? -6.012 17.641 -10.969 1 90.38 31 LEU B N 1
ATOM 1791 C CA . LEU B 1 31 ? -7.129 17.547 -11.898 1 90.38 31 LEU B CA 1
ATOM 1792 C C . LEU B 1 31 ? -6.746 16.703 -13.117 1 90.38 31 LEU B C 1
ATOM 1794 O O . LEU B 1 31 ? -7.539 15.875 -13.578 1 90.38 31 LEU B O 1
ATOM 1798 N N . LYS B 1 32 ? -5.539 16.938 -13.57 1 93.31 32 LYS B N 1
ATOM 1799 C CA . LYS B 1 32 ? -5.07 16.156 -14.711 1 93.31 32 LYS B CA 1
ATOM 1800 C C . LYS B 1 32 ? -4.906 14.688 -14.328 1 93.31 32 LYS B C 1
ATOM 1802 O O . LYS B 1 32 ? -5.293 13.797 -15.094 1 93.31 32 LYS B O 1
ATOM 1807 N N . ILE B 1 33 ? -4.348 14.438 -13.18 1 94.62 33 ILE B N 1
ATOM 1808 C CA . ILE B 1 33 ? -4.121 13.078 -12.703 1 94.62 33 ILE B CA 1
ATOM 1809 C C . ILE B 1 33 ? -5.457 12.352 -12.57 1 94.62 33 ILE B C 1
ATOM 1811 O O . ILE B 1 33 ? -5.555 11.164 -12.883 1 94.62 33 ILE B O 1
ATOM 1815 N N . ARG B 1 34 ? -6.492 13.039 -12.195 1 94.56 34 ARG B N 1
ATOM 1816 C CA . ARG B 1 34 ? -7.805 12.438 -11.977 1 94.56 34 ARG B CA 1
ATOM 1817 C C . ARG B 1 34 ? -8.422 11.992 -13.297 1 94.56 34 ARG B C 1
ATOM 1819 O O . ARG B 1 34 ? -9.367 11.203 -13.312 1 94.56 34 ARG B O 1
ATOM 1826 N N . GLU B 1 35 ? -7.902 12.484 -14.391 1 94.31 35 GLU B N 1
ATOM 1827 C CA . GLU B 1 35 ? -8.352 12.016 -15.695 1 94.31 35 GLU B CA 1
ATOM 1828 C C . GLU B 1 35 ? -7.914 10.578 -15.945 1 94.31 35 GLU B C 1
ATOM 1830 O O . GLU B 1 35 ? -8.547 9.852 -16.719 1 94.31 35 GLU B O 1
ATOM 1835 N N . TYR B 1 36 ? -6.875 10.203 -15.281 1 95.12 36 TYR B N 1
ATOM 1836 C CA . TYR B 1 36 ? -6.355 8.852 -15.445 1 95.12 36 TYR B CA 1
ATOM 1837 C C . TYR B 1 36 ? -6.93 7.906 -14.398 1 95.12 36 TYR B C 1
ATOM 1839 O O . TYR B 1 36 ? -7.141 6.723 -14.664 1 95.12 36 TYR B O 1
ATOM 1847 N N . SER B 1 37 ? -7.16 8.469 -13.211 1 95.5 37 SER B N 1
ATOM 1848 C CA . SER B 1 37 ? -7.684 7.676 -12.102 1 95.5 37 SER B CA 1
ATOM 1849 C C . SER B 1 37 ? -8.469 8.539 -11.125 1 95.5 37 SER B C 1
ATOM 1851 O O . SER B 1 37 ? -7.938 9.508 -10.578 1 95.5 37 SER B O 1
ATOM 1853 N N . PRO B 1 38 ? -9.68 8.164 -10.773 1 96.44 38 PRO B N 1
ATOM 1854 C CA . PRO B 1 38 ? -10.469 8.938 -9.805 1 96.44 38 PRO B CA 1
ATOM 1855 C C . PRO B 1 38 ? -9.852 8.938 -8.406 1 96.44 38 PRO B C 1
ATOM 1857 O O . PRO B 1 38 ? -10.258 9.719 -7.547 1 96.44 38 PRO B O 1
ATOM 1860 N N . LEU B 1 39 ? -8.961 8.023 -8.125 1 96.88 39 LEU B N 1
ATOM 1861 C CA . LEU B 1 39 ? -8.227 8.039 -6.867 1 96.88 39 LEU B CA 1
ATOM 1862 C C . LEU B 1 39 ? -7.25 9.211 -6.824 1 96.88 39 LEU B C 1
ATOM 1864 O O . LEU B 1 39 ? -6.859 9.664 -5.742 1 96.88 39 LEU B O 1
ATOM 1868 N N . GLY B 1 40 ? -6.77 9.648 -8.039 1 95.81 40 GLY B N 1
ATOM 1869 C CA . GLY B 1 40 ? -5.98 10.867 -8.141 1 95.81 40 GLY B CA 1
ATOM 1870 C C . GLY B 1 40 ? -4.562 10.703 -7.629 1 95.81 40 GLY B C 1
ATOM 1871 O O . GLY B 1 40 ? -3.971 11.656 -7.117 1 95.81 40 GLY B O 1
ATOM 1872 N N . ARG B 1 41 ? -4.023 9.5 -7.75 1 94.12 41 ARG B N 1
ATOM 1873 C CA . ARG B 1 41 ? -2.668 9.242 -7.27 1 94.12 41 ARG B CA 1
ATOM 1874 C C . ARG B 1 41 ? -1.758 8.805 -8.414 1 94.12 41 ARG B C 1
ATOM 1876 O O . ARG B 1 41 ? -2.236 8.375 -9.461 1 94.12 41 ARG B O 1
ATOM 1883 N N . VAL B 1 42 ? -0.532 9 -8.211 1 95.31 42 VAL B N 1
ATOM 1884 C CA . VAL B 1 42 ? 0.485 8.445 -9.102 1 95.31 42 VAL B CA 1
ATOM 1885 C C . VAL B 1 42 ? 1.231 7.32 -8.391 1 95.31 42 VAL B C 1
ATOM 1887 O O . VAL B 1 42 ? 1.362 7.328 -7.164 1 95.31 42 VAL B O 1
ATOM 1890 N N . PRO B 1 43 ? 1.688 6.316 -9.141 1 96.69 43 PRO B N 1
ATOM 1891 C CA . PRO B 1 43 ? 1.697 6.23 -10.602 1 96.69 43 PRO B CA 1
ATOM 1892 C C . PRO B 1 43 ? 0.355 5.781 -11.18 1 96.69 43 PRO B C 1
ATOM 1894 O O . PRO B 1 43 ? -0.4 5.074 -10.508 1 96.69 43 PRO B O 1
ATOM 1897 N N . ALA B 1 44 ? 0.05 6.172 -12.312 1 97.38 44 ALA B N 1
ATOM 1898 C CA . ALA B 1 44 ? -0.942 5.629 -13.242 1 97.38 44 ALA B CA 1
ATOM 1899 C C . ALA B 1 44 ? -0.313 5.309 -14.594 1 97.38 44 ALA B C 1
ATOM 1901 O O . ALA B 1 44 ? 0.367 6.148 -15.188 1 97.38 44 ALA B O 1
ATOM 1902 N N . LEU B 1 45 ? -0.463 4.094 -15.016 1 98.06 45 LEU B N 1
ATOM 1903 C CA . LEU B 1 45 ? 0.142 3.658 -16.266 1 98.06 45 LEU B CA 1
ATOM 1904 C C . LEU B 1 45 ? -0.928 3.361 -17.312 1 98.06 45 LEU B C 1
ATOM 1906 O O . LEU B 1 45 ? -1.792 2.508 -17.109 1 98.06 45 LEU B O 1
ATOM 1910 N N . VAL B 1 46 ? -0.831 4.062 -18.438 1 97.75 46 VAL B N 1
ATOM 1911 C CA . VAL B 1 46 ? -1.734 3.812 -19.547 1 97.75 46 VAL B CA 1
ATOM 1912 C C . VAL B 1 46 ? -1.125 2.768 -20.484 1 97.75 46 VAL B C 1
ATOM 1914 O O . VAL B 1 46 ? -0.052 2.984 -21.047 1 97.75 46 VAL B O 1
ATOM 1917 N N . LEU B 1 47 ? -1.811 1.647 -20.625 1 96.56 47 LEU B N 1
ATOM 1918 C CA . LEU B 1 47 ? -1.357 0.591 -21.516 1 96.56 47 LEU B CA 1
ATOM 1919 C C . LEU B 1 47 ? -1.719 0.914 -22.969 1 96.56 47 LEU B C 1
ATOM 1921 O O . LEU B 1 47 ? -2.508 1.825 -23.234 1 96.56 47 LEU B O 1
ATOM 1925 N N . ASP B 1 48 ? -1.179 0.107 -23.875 1 95.56 48 ASP B N 1
ATOM 1926 C CA . ASP B 1 48 ? -1.39 0.338 -25.297 1 95.56 48 ASP B CA 1
ATOM 1927 C C . ASP B 1 48 ? -2.861 0.173 -25.672 1 95.56 48 ASP B C 1
ATOM 1929 O O . ASP B 1 48 ? -3.352 0.829 -26.594 1 95.56 48 ASP B O 1
ATOM 1933 N N . ASP B 1 49 ? -3.525 -0.659 -24.938 1 94.31 49 ASP B N 1
ATOM 1934 C CA . ASP B 1 49 ? -4.926 -0.922 -25.266 1 94.31 49 ASP B CA 1
ATOM 1935 C C . ASP B 1 49 ? -5.844 0.097 -24.594 1 94.31 49 ASP B C 1
ATOM 1937 O O . ASP B 1 49 ? -7.07 -0.029 -24.656 1 94.31 49 ASP B O 1
ATOM 1941 N N . GLY B 1 50 ? -5.27 1.012 -23.875 1 95.19 50 GLY B N 1
ATOM 1942 C CA . GLY B 1 50 ? -6.035 2.094 -23.281 1 95.19 50 GLY B CA 1
ATOM 1943 C C . GLY B 1 50 ? -6.371 1.861 -21.812 1 95.19 50 GLY B C 1
ATOM 1944 O O . GLY B 1 50 ? -6.793 2.783 -21.109 1 95.19 50 GLY B O 1
ATOM 1945 N N . ARG B 1 51 ? -6.203 0.664 -21.328 1 95.12 51 ARG B N 1
ATOM 1946 C CA . ARG B 1 51 ? -6.445 0.399 -19.906 1 95.12 51 ARG B CA 1
ATOM 1947 C C . ARG B 1 51 ? -5.465 1.171 -19.031 1 95.12 51 ARG B C 1
ATOM 1949 O O . ARG B 1 51 ? -4.301 1.341 -19.406 1 95.12 51 ARG B O 1
ATOM 1956 N N . VAL B 1 52 ? -5.941 1.58 -17.859 1 97.56 52 VAL B N 1
ATOM 1957 C CA . VAL B 1 52 ? -5.105 2.293 -16.906 1 97.56 52 VAL B CA 1
ATOM 1958 C C . VAL B 1 52 ? -4.875 1.418 -15.672 1 97.56 52 VAL B C 1
ATOM 1960 O O . VAL B 1 52 ? -5.828 0.908 -15.07 1 97.56 52 VAL B O 1
ATOM 1963 N N . LEU B 1 53 ? -3.648 1.188 -15.438 1 97.69 53 LEU B N 1
ATOM 1964 C CA . LEU B 1 53 ? -3.262 0.546 -14.188 1 97.69 53 LEU B CA 1
ATOM 1965 C C . LEU B 1 53 ? -2.799 1.58 -13.164 1 97.69 53 LEU B C 1
ATOM 1967 O O . LEU B 1 53 ? -2.062 2.508 -13.508 1 97.69 53 LEU B O 1
ATOM 1971 N N . ILE B 1 54 ? -3.266 1.381 -11.953 1 96.94 54 ILE B N 1
ATOM 1972 C CA . ILE B 1 54 ? -2.834 2.322 -10.922 1 96.94 54 ILE B CA 1
ATOM 1973 C C . ILE B 1 54 ? -2.107 1.571 -9.812 1 96.94 54 ILE B C 1
ATOM 1975 O O . ILE B 1 54 ? -2.117 0.338 -9.773 1 96.94 54 ILE B O 1
ATOM 1979 N N . ASP B 1 55 ? -1.505 2.365 -8.883 1 96.44 55 ASP B N 1
ATOM 1980 C CA . ASP B 1 55 ? -0.784 1.825 -7.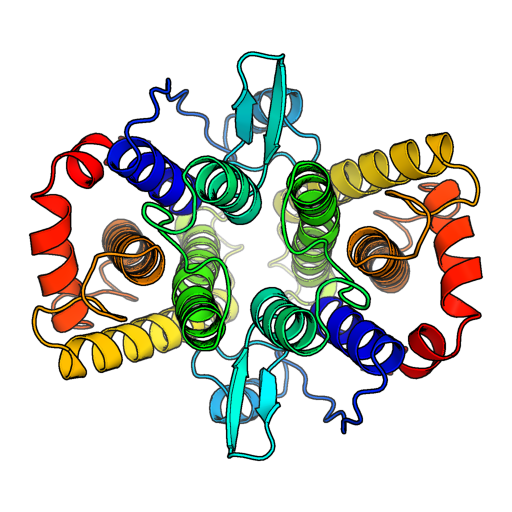734 1 96.44 55 ASP B CA 1
ATOM 1981 C C . ASP B 1 55 ? 0.443 1.033 -8.18 1 96.44 55 ASP B C 1
ATOM 1983 O O . ASP B 1 55 ? 0.339 0.139 -9.023 1 96.44 55 ASP B O 1
ATOM 1987 N N . SER B 1 56 ? 1.567 1.358 -7.547 1 98.31 56 SER B N 1
ATOM 1988 C CA . SER B 1 56 ? 2.832 0.765 -7.973 1 98.31 56 SER B CA 1
ATOM 1989 C C . SER B 1 56 ? 2.811 -0.751 -7.812 1 98.31 56 SER B C 1
ATOM 1991 O O . SER B 1 56 ? 3.367 -1.476 -8.641 1 98.31 56 SER B O 1
ATOM 1993 N N . ASN B 1 57 ? 2.115 -1.278 -6.824 1 97.81 57 ASN B N 1
ATOM 1994 C CA . ASN B 1 57 ? 2.059 -2.721 -6.621 1 97.81 57 ASN B CA 1
ATOM 1995 C C . ASN B 1 57 ? 1.328 -3.422 -7.762 1 97.81 57 ASN B C 1
ATOM 1997 O O . ASN B 1 57 ? 1.79 -4.449 -8.266 1 97.81 57 ASN B O 1
ATOM 2001 N N . ALA B 1 58 ? 0.195 -2.867 -8.141 1 97.62 58 ALA B N 1
ATOM 2002 C CA . ALA B 1 58 ? -0.595 -3.48 -9.211 1 97.62 58 ALA B CA 1
ATOM 2003 C C . ALA B 1 58 ? 0.149 -3.434 -10.539 1 97.62 58 ALA B C 1
ATOM 2005 O O . ALA B 1 58 ? 0.156 -4.41 -11.289 1 97.62 58 ALA B O 1
ATOM 2006 N N . ILE B 1 59 ? 0.772 -2.303 -10.828 1 98.38 59 ILE B N 1
ATOM 2007 C CA . ILE B 1 59 ? 1.521 -2.135 -12.07 1 98.38 59 ILE B CA 1
ATOM 2008 C C . ILE B 1 59 ? 2.672 -3.137 -12.125 1 98.38 59 ILE B C 1
ATOM 2010 O O . ILE B 1 59 ? 2.85 -3.838 -13.117 1 98.38 59 ILE B O 1
ATOM 2014 N N . LEU B 1 60 ? 3.4 -3.236 -11.047 1 98.62 60 LEU B N 1
ATOM 2015 C CA . LEU B 1 60 ? 4.566 -4.109 -11 1 98.62 60 LEU B CA 1
ATOM 2016 C C . LEU B 1 60 ? 4.152 -5.578 -11.055 1 98.62 60 LEU B C 1
ATOM 2018 O O . LEU B 1 60 ? 4.812 -6.391 -11.703 1 98.62 60 LEU B O 1
ATOM 2022 N N . ASP B 1 61 ? 3.053 -5.891 -10.367 1 98.06 61 ASP B N 1
ATOM 2023 C CA . ASP B 1 61 ? 2.527 -7.25 -10.422 1 98.06 61 ASP B CA 1
ATOM 2024 C C . ASP B 1 61 ? 2.143 -7.633 -11.844 1 98.06 61 ASP B C 1
ATOM 2026 O O . ASP B 1 61 ? 2.432 -8.742 -12.297 1 98.06 61 ASP B O 1
ATOM 2030 N N . HIS B 1 62 ? 1.525 -6.73 -12.555 1 97.62 62 HIS B N 1
ATOM 2031 C CA . HIS B 1 62 ? 1.113 -6.949 -13.938 1 97.62 62 HIS B CA 1
ATOM 2032 C C . HIS B 1 62 ? 2.303 -7.324 -14.812 1 97.62 62 HIS B C 1
ATOM 2034 O O . HIS B 1 62 ? 2.258 -8.328 -15.531 1 97.62 62 HIS B O 1
ATOM 2040 N N . PHE B 1 63 ? 3.367 -6.664 -14.688 1 97.94 63 PHE B N 1
ATOM 2041 C CA . PHE B 1 63 ? 4.5 -6.879 -15.578 1 97.94 63 PHE B CA 1
ATOM 2042 C C . PHE B 1 63 ? 5.328 -8.078 -15.133 1 97.94 63 PHE B C 1
ATOM 2044 O O . PHE B 1 63 ? 5.926 -8.773 -15.953 1 97.94 63 PHE B O 1
ATOM 2051 N N . ASP B 1 64 ? 5.328 -8.328 -13.797 1 97.56 64 ASP B N 1
ATOM 2052 C CA . ASP B 1 64 ? 5.973 -9.555 -13.328 1 97.56 64 ASP B CA 1
ATOM 2053 C C . ASP B 1 64 ? 5.273 -10.789 -13.883 1 97.56 64 ASP B C 1
ATOM 2055 O O . ASP B 1 64 ? 5.93 -11.742 -14.305 1 97.56 64 ASP B O 1
ATOM 2059 N N . GLN B 1 65 ? 3.955 -10.734 -13.836 1 96.38 65 GLN B N 1
ATOM 2060 C CA . GLN B 1 65 ? 3.189 -11.852 -14.391 1 96.38 65 GLN B CA 1
ATOM 2061 C C . GLN B 1 65 ? 3.488 -12.039 -15.875 1 96.38 65 GLN B C 1
ATOM 2063 O O . GLN B 1 65 ? 3.633 -13.164 -16.344 1 96.38 65 GLN B O 1
ATOM 2068 N N . GLN B 1 66 ? 3.627 -11 -16.578 1 95.75 66 GLN B N 1
ATOM 2069 C CA . GLN B 1 66 ? 3.916 -11.047 -18.016 1 95.75 66 GLN B CA 1
ATOM 2070 C C . GLN B 1 66 ? 5.336 -11.547 -18.266 1 95.75 66 GLN B C 1
ATOM 2072 O O . GLN B 1 66 ? 5.574 -12.297 -19.219 1 95.75 66 GLN B O 1
ATOM 2077 N N . ALA B 1 67 ? 6.266 -11.148 -17.438 1 96.56 67 ALA B N 1
ATOM 2078 C CA . ALA B 1 67 ? 7.672 -11.5 -17.594 1 96.56 67 ALA B CA 1
ATOM 2079 C C . ALA B 1 67 ? 7.902 -12.984 -17.328 1 96.56 67 ALA B C 1
ATOM 2081 O O . ALA B 1 67 ? 8.812 -13.594 -17.891 1 96.56 67 ALA B O 1
ATOM 2082 N N . GLY B 1 68 ? 7.078 -13.57 -16.453 1 95.62 68 GLY B N 1
ATOM 2083 C CA . GLY B 1 68 ? 7.23 -14.969 -16.078 1 95.62 68 GLY B CA 1
ATOM 2084 C C . GLY B 1 68 ? 8.219 -15.188 -14.953 1 95.62 68 GLY B C 1
ATOM 2085 O O . GLY B 1 68 ? 8.969 -14.281 -14.594 1 95.62 68 GLY B O 1
ATOM 2086 N N . ALA B 1 69 ? 8.266 -16.375 -14.461 1 93.69 69 ALA B N 1
ATOM 2087 C CA . ALA B 1 69 ? 8.961 -16.703 -13.219 1 93.69 69 ALA B CA 1
ATOM 2088 C C . ALA B 1 69 ? 10.453 -16.422 -13.336 1 93.69 69 ALA B C 1
ATOM 2090 O O . ALA B 1 69 ? 11.094 -16.016 -12.359 1 93.69 69 ALA B O 1
ATOM 2091 N N . GLU B 1 70 ? 11 -16.578 -14.484 1 95.06 70 GLU B N 1
ATOM 2092 C CA . GLU B 1 70 ? 12.445 -16.469 -14.664 1 95.06 70 GLU B CA 1
ATOM 2093 C C . GLU B 1 70 ? 12.883 -15.008 -14.633 1 95.06 70 GLU B C 1
ATOM 2095 O O . GLU B 1 70 ? 13.992 -14.695 -14.188 1 95.06 70 GLU B O 1
ATOM 2100 N N . ARG B 1 71 ? 12.039 -14.109 -14.984 1 96.88 71 ARG B N 1
ATOM 2101 C CA . ARG B 1 71 ? 12.445 -12.719 -15.156 1 96.88 71 ARG B CA 1
ATOM 2102 C C . ARG B 1 71 ? 11.758 -11.82 -14.133 1 96.88 71 ARG B C 1
ATOM 2104 O O . ARG B 1 71 ? 12.156 -10.672 -13.945 1 96.88 71 ARG B O 1
ATOM 2111 N N . ALA B 1 72 ? 10.727 -12.344 -13.477 1 97.69 72 ALA B N 1
ATOM 2112 C CA . ALA B 1 72 ? 9.969 -11.539 -12.523 1 97.69 72 ALA B CA 1
ATOM 2113 C C . ALA B 1 72 ? 10.891 -10.953 -11.445 1 97.69 72 ALA B C 1
ATOM 2115 O O . ALA B 1 72 ? 11.82 -11.617 -10.992 1 97.69 72 ALA B O 1
ATOM 2116 N N . LEU B 1 73 ? 10.594 -9.734 -11.023 1 98.44 73 LEU B N 1
ATOM 2117 C CA . LEU B 1 73 ? 11.391 -9.023 -10.023 1 98.44 73 LEU B CA 1
ATOM 2118 C C . LEU B 1 73 ? 10.891 -9.312 -8.617 1 98.44 73 LEU B C 1
ATOM 2120 O O . LEU B 1 73 ? 11.555 -8.977 -7.633 1 98.44 73 LEU B O 1
ATOM 2124 N N . LEU B 1 74 ? 9.758 -9.82 -8.461 1 97.94 74 LEU B N 1
ATOM 2125 C CA . LEU B 1 74 ? 9.211 -10.453 -7.258 1 97.94 74 LEU B CA 1
ATOM 2126 C C . LEU B 1 74 ? 8.891 -11.922 -7.516 1 97.94 74 LEU B C 1
ATOM 2128 O O . LEU B 1 74 ? 8.211 -12.25 -8.492 1 97.94 74 LEU B O 1
ATOM 2132 N N . PRO B 1 75 ? 9.422 -12.82 -6.641 1 96.69 75 PRO B N 1
ATOM 2133 C CA . PRO B 1 75 ? 9.062 -14.227 -6.855 1 96.69 75 PRO B CA 1
ATOM 2134 C C . PRO B 1 75 ? 7.559 -14.438 -6.984 1 96.69 75 PRO B C 1
ATOM 2136 O O . PRO B 1 75 ? 6.785 -13.875 -6.203 1 96.69 75 PRO B O 1
ATOM 2139 N N . LEU B 1 76 ? 7.164 -15.273 -7.941 1 95.56 76 LEU B N 1
ATOM 2140 C CA . LEU B 1 76 ? 5.742 -15.383 -8.242 1 95.56 76 LEU B CA 1
ATOM 2141 C C . LEU B 1 76 ? 5.047 -16.312 -7.258 1 95.56 76 LEU B C 1
ATOM 2143 O O . LEU B 1 76 ? 3.818 -16.312 -7.152 1 95.56 76 LEU B O 1
ATOM 2147 N N . SER B 1 77 ? 5.816 -17.172 -6.566 1 93.19 77 SER B N 1
ATOM 2148 C CA . SER B 1 77 ? 5.254 -18.109 -5.594 1 93.19 77 SER B CA 1
ATOM 2149 C C . SER B 1 77 ? 6.34 -18.672 -4.68 1 93.19 77 SER B C 1
ATOM 2151 O O . SER B 1 77 ? 7.523 -18.375 -4.855 1 93.19 77 SER B O 1
ATOM 2153 N N . GLY B 1 78 ? 5.824 -19.359 -3.619 1 89.69 78 GLY B N 1
ATOM 2154 C CA . GLY B 1 78 ? 6.742 -20.109 -2.771 1 89.69 78 GLY B CA 1
ATOM 2155 C C . GLY B 1 78 ? 7.223 -19.312 -1.57 1 89.69 78 GLY B C 1
ATOM 2156 O O . GLY B 1 78 ? 6.773 -18.188 -1.343 1 89.69 78 GLY B O 1
ATOM 2157 N N . ALA B 1 79 ? 8.086 -19.875 -0.81 1 90.25 79 ALA B N 1
ATOM 2158 C CA . ALA B 1 79 ? 8.562 -19.312 0.455 1 90.25 79 ALA B CA 1
ATOM 2159 C C . ALA B 1 79 ? 9.344 -18.031 0.229 1 90.25 79 ALA B C 1
ATOM 2161 O O . ALA B 1 79 ? 9.242 -17.094 1.026 1 90.25 79 ALA B O 1
ATOM 2162 N N . GLU B 1 80 ? 10.062 -18 -0.817 1 94.56 80 GLU B N 1
ATOM 2163 C CA . GLU B 1 80 ? 10.844 -16.797 -1.109 1 94.56 80 GLU B CA 1
ATOM 2164 C C . GLU B 1 80 ? 9.938 -15.594 -1.368 1 94.56 80 GLU B C 1
ATOM 2166 O O . GLU B 1 80 ? 10.289 -14.461 -1.029 1 94.56 80 GLU B O 1
ATOM 2171 N N . ARG B 1 81 ? 8.812 -15.859 -1.971 1 96.19 81 ARG B N 1
ATOM 2172 C CA . ARG B 1 81 ? 7.863 -14.773 -2.195 1 96.19 81 ARG B CA 1
ATOM 2173 C C . ARG B 1 81 ? 7.383 -14.188 -0.873 1 96.19 81 ARG B C 1
ATOM 2175 O O . ARG B 1 81 ? 7.336 -12.961 -0.714 1 96.19 81 ARG B O 1
ATOM 2182 N N . SER B 1 82 ? 7.082 -15.055 0.038 1 95.19 82 SER B N 1
ATOM 2183 C CA . SER B 1 82 ? 6.586 -14.594 1.33 1 95.19 82 SER B CA 1
ATOM 2184 C C . SER B 1 82 ? 7.621 -13.727 2.039 1 95.19 82 SER B C 1
ATOM 2186 O O . SER B 1 82 ? 7.285 -12.68 2.605 1 95.19 82 SER B O 1
ATOM 2188 N N . GLU B 1 83 ? 8.805 -14.164 2.002 1 96.31 83 GLU B N 1
ATOM 2189 C CA . GLU B 1 83 ? 9.875 -13.375 2.605 1 96.31 83 GLU B CA 1
ATOM 2190 C C . GLU B 1 83 ? 10.055 -12.047 1.884 1 96.31 83 GLU B C 1
ATOM 2192 O O . GLU B 1 83 ? 10.195 -11 2.523 1 96.31 83 GLU B O 1
ATOM 2197 N N . ALA B 1 84 ? 10.016 -12.094 0.607 1 98.19 84 ALA B N 1
ATOM 2198 C CA . ALA B 1 84 ? 10.156 -10.883 -0.197 1 98.19 84 ALA B CA 1
ATOM 2199 C C . ALA B 1 84 ? 9.039 -9.891 0.114 1 98.19 84 ALA B C 1
ATOM 2201 O O . ALA B 1 84 ? 9.289 -8.695 0.285 1 98.19 84 ALA B O 1
ATOM 2202 N N . MET B 1 85 ? 7.859 -10.422 0.183 1 98 85 MET B N 1
ATOM 2203 C CA . MET B 1 85 ? 6.703 -9.57 0.43 1 98 85 MET B CA 1
ATOM 2204 C C . MET B 1 85 ? 6.809 -8.891 1.792 1 98 85 MET B C 1
ATOM 2206 O O . MET B 1 85 ? 6.414 -7.734 1.947 1 98 85 MET B O 1
ATOM 2210 N N . ASN B 1 86 ? 7.312 -9.586 2.701 1 97.5 86 ASN B N 1
ATOM 2211 C CA . ASN B 1 86 ? 7.477 -9.008 4.027 1 97.5 86 ASN B CA 1
ATOM 2212 C C . ASN B 1 86 ? 8.539 -7.91 4.031 1 97.5 86 ASN B C 1
ATOM 2214 O O . ASN B 1 86 ? 8.328 -6.84 4.613 1 97.5 86 ASN B O 1
ATOM 2218 N N . LEU B 1 87 ? 9.68 -8.125 3.412 1 98.31 87 LEU B N 1
ATOM 2219 C CA . LEU B 1 87 ? 10.727 -7.113 3.305 1 98.31 87 LEU B CA 1
ATOM 2220 C C . LEU B 1 87 ? 10.234 -5.914 2.498 1 98.31 87 LEU B C 1
ATOM 2222 O O . LEU B 1 87 ? 10.539 -4.77 2.838 1 98.31 87 LEU B O 1
ATOM 2226 N N . LEU B 1 88 ? 9.508 -6.223 1.507 1 98.56 88 LEU B N 1
ATOM 2227 C CA . LEU B 1 88 ? 8.953 -5.164 0.665 1 98.56 88 LEU B CA 1
ATOM 2228 C C . LEU B 1 88 ? 7.992 -4.285 1.456 1 98.56 88 LEU B C 1
ATOM 2230 O O . LEU B 1 88 ? 7.914 -3.078 1.223 1 98.56 88 LEU B O 1
ATOM 2234 N N . ALA B 1 89 ? 7.27 -4.875 2.363 1 98.5 89 ALA B N 1
ATOM 2235 C CA . ALA B 1 89 ? 6.371 -4.109 3.223 1 98.5 89 ALA B CA 1
ATOM 2236 C C . ALA B 1 89 ? 7.133 -3.043 4 1 98.5 89 ALA B C 1
ATOM 2238 O O . ALA B 1 89 ? 6.641 -1.927 4.184 1 98.5 89 ALA B O 1
ATOM 2239 N N . PHE B 1 90 ? 8.32 -3.35 4.41 1 98.62 90 PHE B N 1
ATOM 2240 C CA . PHE B 1 90 ? 9.141 -2.365 5.105 1 98.62 90 PHE B CA 1
ATOM 2241 C C . PHE B 1 90 ? 9.609 -1.279 4.145 1 98.62 90 PHE B C 1
ATOM 2243 O O . PHE B 1 90 ? 9.57 -0.092 4.473 1 98.62 90 PHE B O 1
ATOM 2250 N N . ALA B 1 91 ? 10.047 -1.661 2.979 1 98.88 91 ALA B N 1
ATOM 2251 C CA . ALA B 1 91 ? 10.555 -0.689 2.014 1 98.88 91 ALA B CA 1
ATOM 2252 C C . ALA B 1 91 ? 9.453 0.26 1.558 1 98.88 91 ALA B C 1
ATOM 2254 O O . ALA B 1 91 ? 9.641 1.479 1.545 1 98.88 91 ALA B O 1
ATOM 2255 N N . VAL B 1 92 ? 8.328 -0.281 1.214 1 98.75 92 VAL B N 1
ATOM 2256 C CA . VAL B 1 92 ? 7.203 0.52 0.752 1 98.75 92 VAL B CA 1
ATOM 2257 C C . VAL B 1 92 ? 6.648 1.348 1.91 1 98.75 92 VAL B C 1
ATOM 2259 O O . VAL B 1 92 ? 6.285 2.512 1.73 1 98.75 92 VAL B O 1
ATOM 2262 N N . GLY B 1 93 ? 6.602 0.694 3.084 1 98.56 93 GLY B N 1
ATOM 2263 C CA . GLY B 1 93 ? 6.199 1.439 4.266 1 98.56 93 GLY B CA 1
ATOM 2264 C C . GLY B 1 93 ? 7.102 2.625 4.559 1 98.56 93 GLY B C 1
ATOM 2265 O O . GLY B 1 93 ? 6.625 3.691 4.957 1 98.56 93 GLY B O 1
ATOM 2266 N N . ALA B 1 94 ? 8.414 2.447 4.402 1 98.81 94 ALA B N 1
ATOM 2267 C CA . ALA B 1 94 ? 9.352 3.553 4.566 1 98.81 94 ALA B CA 1
ATOM 2268 C C . ALA B 1 94 ? 9.055 4.68 3.586 1 98.81 94 ALA B C 1
ATOM 2270 O O . ALA B 1 94 ? 9.086 5.859 3.955 1 98.81 94 ALA B O 1
ATOM 2271 N N . CYS B 1 95 ? 8.781 4.34 2.357 1 98.75 95 CYS B N 1
ATOM 2272 C CA . CYS B 1 95 ? 8.406 5.344 1.369 1 98.75 95 CYS B CA 1
ATOM 2273 C C . CYS B 1 95 ? 7.176 6.125 1.825 1 98.75 95 CYS B C 1
ATOM 2275 O O . CYS B 1 95 ? 7.184 7.355 1.832 1 98.75 95 CYS B O 1
ATOM 2277 N N . GLU B 1 96 ? 6.156 5.398 2.242 1 98.38 96 GLU B N 1
ATOM 2278 C CA . GLU B 1 96 ? 4.898 6.016 2.643 1 98.38 96 GLU B CA 1
ATOM 2279 C C . GLU B 1 96 ? 5.102 6.977 3.811 1 98.38 96 GLU B C 1
ATOM 2281 O O . GLU B 1 96 ? 4.598 8.102 3.791 1 98.38 96 GLU B O 1
ATOM 2286 N N . LYS B 1 97 ? 5.816 6.547 4.797 1 98.31 97 LYS B N 1
ATOM 2287 C CA . LYS B 1 97 ? 5.965 7.352 6.008 1 98.31 97 LYS B CA 1
ATOM 2288 C C . LYS B 1 97 ? 6.926 8.516 5.777 1 98.31 97 LYS B C 1
ATOM 2290 O O . LYS B 1 97 ? 6.758 9.586 6.355 1 98.31 97 LYS B O 1
ATOM 2295 N N . THR B 1 98 ? 7.934 8.328 4.887 1 98.75 98 THR B N 1
ATOM 2296 C CA . THR B 1 98 ? 8.789 9.445 4.508 1 98.75 98 THR B CA 1
ATOM 2297 C C . THR B 1 98 ? 7.984 10.516 3.77 1 98.75 98 THR B C 1
ATOM 2299 O O . THR B 1 98 ? 8.141 11.711 4.035 1 98.75 98 THR B O 1
ATOM 2302 N N . VAL B 1 99 ? 7.105 10.133 2.848 1 97.38 99 VAL B N 1
ATOM 2303 C CA . VAL B 1 99 ? 6.234 11.078 2.152 1 97.38 99 VAL B CA 1
ATOM 2304 C C . VAL B 1 99 ? 5.387 11.844 3.166 1 97.38 99 VAL B C 1
ATOM 2306 O O . VAL B 1 99 ? 5.289 13.07 3.104 1 97.38 99 VAL B O 1
ATOM 2309 N N . ALA B 1 100 ? 4.82 11.102 4.113 1 97.12 100 ALA B N 1
ATOM 2310 C CA . ALA B 1 100 ? 3.967 11.727 5.117 1 97.12 100 ALA B CA 1
ATOM 2311 C C . ALA B 1 100 ? 4.746 12.75 5.941 1 97.12 100 ALA B C 1
ATOM 2313 O O . ALA B 1 100 ? 4.266 13.859 6.18 1 97.12 100 ALA B O 1
ATOM 2314 N N . ALA B 1 101 ? 5.949 12.383 6.371 1 98.06 101 ALA B N 1
ATOM 2315 C CA . ALA B 1 101 ? 6.789 13.289 7.148 1 98.06 101 ALA B CA 1
ATOM 2316 C C . ALA B 1 101 ? 7.176 14.516 6.324 1 98.06 101 ALA B C 1
ATOM 2318 O O . ALA B 1 101 ? 7.074 15.648 6.797 1 98.06 101 ALA B O 1
ATOM 2319 N N . TYR B 1 102 ? 7.555 14.266 5.117 1 97.12 102 TYR B N 1
ATOM 2320 C CA . TYR B 1 102 ? 7.969 15.336 4.215 1 97.12 102 TYR B CA 1
ATOM 2321 C C . TYR B 1 102 ? 6.824 16.312 3.961 1 97.12 102 TYR B C 1
ATOM 2323 O O . TYR B 1 102 ? 7.016 17.531 4.016 1 97.12 102 TYR B O 1
ATOM 2331 N N . TYR B 1 103 ? 5.613 15.789 3.66 1 95.44 103 TYR B N 1
ATOM 2332 C CA . TYR B 1 103 ? 4.449 16.641 3.428 1 95.44 103 TYR B CA 1
ATOM 2333 C C . TYR B 1 103 ? 4.109 17.453 4.672 1 95.44 103 TYR B C 1
ATOM 2335 O O . TYR B 1 103 ? 3.783 18.641 4.578 1 95.44 103 TYR B O 1
ATOM 2343 N N . GLU B 1 104 ? 4.207 16.797 5.828 1 96.81 104 GLU B N 1
ATOM 2344 C CA . GLU B 1 104 ? 3.898 17.484 7.078 1 96.81 104 GLU B CA 1
ATOM 2345 C C . GLU B 1 104 ? 4.855 18.656 7.316 1 96.81 104 GLU B C 1
ATOM 2347 O O . GLU B 1 104 ? 4.422 19.766 7.617 1 96.81 104 GLU B O 1
ATOM 2352 N N . ARG B 1 105 ? 6.062 18.406 7.074 1 95.88 105 ARG B N 1
ATOM 2353 C CA . ARG B 1 105 ? 7.094 19.375 7.445 1 95.88 105 ARG B CA 1
ATOM 2354 C C . ARG B 1 105 ? 7.25 20.438 6.375 1 95.88 105 ARG B C 1
ATOM 2356 O O . ARG B 1 105 ? 7.414 21.625 6.691 1 95.88 105 ARG B O 1
ATOM 2363 N N . ASP B 1 106 ? 7.18 20.062 5.094 1 94 106 ASP B N 1
ATOM 2364 C CA . ASP B 1 106 ? 7.703 20.953 4.059 1 94 106 ASP B CA 1
ATOM 2365 C C . ASP B 1 106 ? 6.59 21.438 3.127 1 94 106 ASP B C 1
ATOM 2367 O O . ASP B 1 106 ? 6.777 22.375 2.359 1 94 106 ASP B O 1
ATOM 2371 N N . ARG B 1 107 ? 5.434 20.828 3.24 1 92 107 ARG B N 1
ATOM 2372 C CA . ARG B 1 107 ? 4.406 21.188 2.271 1 92 107 ARG B CA 1
ATOM 2373 C C . ARG B 1 107 ? 3.189 21.797 2.967 1 92 107 ARG B C 1
ATOM 2375 O O . ARG B 1 107 ? 2.404 22.516 2.342 1 92 107 ARG B O 1
ATOM 2382 N N . ARG B 1 108 ? 3.006 21.469 4.203 1 95.56 108 ARG B N 1
ATOM 2383 C CA . ARG B 1 108 ? 1.898 22.031 4.957 1 95.56 108 ARG B CA 1
ATOM 2384 C C . ARG B 1 108 ? 2.135 23.516 5.234 1 95.56 108 ARG B C 1
ATOM 2386 O O . ARG B 1 108 ? 3.262 23.938 5.523 1 95.56 108 ARG B O 1
ATOM 2393 N N . PRO B 1 109 ? 1.018 24.312 5.215 1 95.94 109 PRO B N 1
ATOM 2394 C CA . PRO B 1 109 ? 1.172 25.734 5.535 1 95.94 109 PRO B CA 1
ATOM 2395 C C . PRO B 1 109 ? 1.762 25.953 6.926 1 95.94 109 PRO B C 1
ATOM 2397 O O . PRO B 1 109 ? 1.475 25.203 7.855 1 95.94 109 PRO B O 1
ATOM 2400 N N . GLU B 1 110 ? 2.482 27.094 6.926 1 93.38 110 GLU B N 1
ATOM 2401 C CA . GLU B 1 110 ? 3.072 27.469 8.211 1 93.38 110 GLU B CA 1
ATOM 2402 C C . GLU B 1 110 ? 2 27.641 9.281 1 93.38 110 GLU B C 1
ATOM 2404 O O . GLU B 1 110 ? 0.933 28.203 9.016 1 93.38 110 GLU B O 1
ATOM 2409 N N . GLY B 1 111 ? 2.219 27.188 10.43 1 95.81 111 GLY B N 1
ATOM 2410 C CA . GLY B 1 111 ? 1.273 27.312 11.531 1 95.81 111 GLY B CA 1
ATOM 2411 C C . GLY B 1 111 ? 0.366 26.109 11.672 1 95.81 111 GLY B C 1
ATOM 2412 O O . GLY B 1 111 ? -0.299 25.938 12.703 1 95.81 111 GLY B O 1
ATOM 2413 N N . LEU B 1 112 ? 0.403 25.266 10.656 1 97 112 LEU B N 1
ATOM 2414 C CA . LEU B 1 112 ? -0.476 24.094 10.703 1 97 112 LEU B CA 1
ATOM 2415 C C . LEU B 1 112 ? 0.332 22.812 10.859 1 97 112 LEU B C 1
ATOM 2417 O O . LEU B 1 112 ? -0.229 21.719 10.82 1 97 112 LEU B O 1
ATOM 2421 N N . VAL B 1 113 ? 1.621 23.016 11 1 97.44 113 VAL B N 1
ATOM 2422 C CA . VAL B 1 113 ? 2.504 21.875 11.172 1 97.44 113 VAL B CA 1
ATOM 2423 C C . VAL B 1 113 ? 2.326 21.297 12.57 1 97.44 113 VAL B C 1
ATOM 2425 O O . VAL B 1 113 ? 2.283 22.031 13.555 1 97.44 113 VAL B O 1
ATOM 2428 N N . TRP B 1 114 ? 2.117 19.984 12.617 1 97.44 114 TRP B N 1
ATOM 2429 C CA . TRP B 1 114 ? 2.033 19.266 13.875 1 97.44 114 TRP B CA 1
ATOM 2430 C C . TRP B 1 114 ? 3.301 18.453 14.125 1 97.44 114 TRP B C 1
ATOM 2432 O O . TRP B 1 114 ? 3.42 17.312 13.656 1 97.44 114 TRP B O 1
ATOM 2442 N N . ASP B 1 115 ? 4.164 18.922 14.977 1 96.75 115 ASP B N 1
ATOM 2443 C CA . ASP B 1 115 ? 5.5 18.359 15.172 1 96.75 115 ASP B CA 1
ATOM 2444 C C . ASP B 1 115 ? 5.422 16.906 15.641 1 96.75 115 ASP B C 1
ATOM 2446 O O . ASP B 1 115 ? 6.238 16.078 15.234 1 96.75 115 ASP B O 1
ATOM 2450 N N . ASP B 1 116 ? 4.48 16.625 16.469 1 95.31 116 ASP B N 1
ATOM 2451 C CA . ASP B 1 116 ? 4.371 15.273 16.984 1 95.31 116 ASP B CA 1
ATOM 2452 C C . ASP B 1 116 ? 4.043 14.289 15.859 1 95.31 116 ASP B C 1
ATOM 2454 O O . ASP B 1 116 ? 4.547 13.164 15.852 1 95.31 116 ASP B O 1
ATOM 2458 N N . TRP B 1 117 ? 3.201 14.719 14.93 1 95.69 117 TRP B N 1
ATOM 2459 C CA . TRP B 1 117 ? 2.875 13.867 13.789 1 95.69 117 TRP B CA 1
ATOM 2460 C C . TRP B 1 117 ? 4.086 13.688 12.883 1 95.69 117 TRP B C 1
ATOM 2462 O O . TRP B 1 117 ? 4.355 12.578 12.414 1 95.69 117 TRP B O 1
ATOM 2472 N N . TYR B 1 118 ? 4.805 14.758 12.625 1 97.06 118 TYR B N 1
ATOM 2473 C CA . TYR B 1 118 ? 6.039 14.672 11.852 1 97.06 118 TYR B CA 1
ATOM 2474 C C . TYR B 1 118 ? 6.996 13.656 12.461 1 97.06 118 TYR B C 1
ATOM 2476 O O . TYR B 1 118 ? 7.473 12.75 11.773 1 97.06 118 TYR B O 1
ATOM 2484 N N . ARG B 1 119 ? 7.207 13.773 13.734 1 96.5 119 ARG B N 1
ATOM 2485 C CA . ARG B 1 119 ? 8.141 12.891 14.43 1 96.5 119 ARG B CA 1
ATOM 2486 C C . ARG B 1 119 ? 7.656 11.445 14.398 1 96.5 119 ARG B C 1
ATOM 2488 O O . ARG B 1 119 ? 8.461 10.523 14.258 1 96.5 119 ARG B O 1
ATOM 2495 N N . HIS B 1 120 ? 6.391 11.305 14.547 1 95.19 120 HIS B N 1
ATOM 2496 C CA . HIS B 1 120 ? 5.809 9.969 14.5 1 95.19 120 HIS B CA 1
ATOM 2497 C C . HIS B 1 120 ? 6.078 9.297 13.164 1 95.19 120 HIS B C 1
ATOM 2499 O O . HIS B 1 120 ? 6.57 8.164 13.117 1 95.19 120 HIS B O 1
ATOM 2505 N N . CYS B 1 121 ? 5.801 10.023 12.078 1 96.81 121 CYS B N 1
ATOM 2506 C CA . CYS B 1 121 ? 6.023 9.492 10.734 1 96.81 121 CYS B CA 1
ATOM 2507 C C . CYS B 1 121 ? 7.508 9.25 10.484 1 96.81 121 CYS B C 1
ATOM 2509 O O . CYS B 1 121 ? 7.883 8.227 9.914 1 96.81 121 CYS B O 1
ATOM 2511 N N . GLU B 1 122 ? 8.289 10.172 10.93 1 98.06 122 GLU B N 1
ATOM 2512 C CA . GLU B 1 122 ? 9.734 10.047 10.758 1 98.06 122 GLU B CA 1
ATOM 2513 C C . GLU B 1 122 ? 10.273 8.812 11.477 1 98.06 122 GLU B C 1
ATOM 2515 O O . GLU B 1 122 ? 11.102 8.078 10.938 1 98.06 122 GLU B O 1
ATOM 2520 N N . ASP B 1 123 ? 9.805 8.586 12.672 1 96.62 123 ASP B N 1
ATOM 2521 C CA . ASP B 1 123 ? 10.242 7.438 13.461 1 96.62 123 ASP B CA 1
ATOM 2522 C C . ASP B 1 123 ? 9.844 6.125 12.797 1 96.62 123 ASP B C 1
ATOM 2524 O O . ASP B 1 123 ? 10.609 5.156 12.812 1 96.62 123 ASP B O 1
ATOM 2528 N N . GLN B 1 124 ? 8.672 6.102 12.25 1 97.12 124 GLN B N 1
ATOM 2529 C CA . GLN B 1 124 ? 8.227 4.914 11.531 1 97.12 124 GLN B CA 1
ATOM 2530 C C . GLN B 1 124 ? 9.117 4.645 10.32 1 97.12 124 GLN B C 1
ATOM 2532 O O . GLN B 1 124 ? 9.578 3.518 10.117 1 97.12 124 GLN B O 1
ATOM 2537 N N . ALA B 1 125 ? 9.375 5.676 9.539 1 98.69 125 ALA B N 1
ATOM 2538 C CA . ALA B 1 125 ? 10.25 5.539 8.375 1 98.69 125 ALA B CA 1
ATOM 2539 C C . ALA B 1 125 ? 11.648 5.09 8.797 1 98.69 125 ALA B C 1
ATOM 2541 O O . ALA B 1 125 ? 12.234 4.203 8.172 1 98.69 125 ALA B O 1
ATOM 2542 N N . ARG B 1 126 ? 12.141 5.648 9.867 1 98.69 126 ARG B N 1
ATOM 2543 C CA . ARG B 1 126 ? 13.469 5.328 10.375 1 98.69 126 ARG B CA 1
ATOM 2544 C C . ARG B 1 126 ? 13.562 3.861 10.781 1 98.69 126 ARG B C 1
ATOM 2546 O O . ARG B 1 126 ? 14.555 3.193 10.492 1 98.69 126 ARG B O 1
ATOM 2553 N N . GLY B 1 127 ? 12.562 3.42 11.492 1 98.31 127 GLY B N 1
ATOM 2554 C CA . GLY B 1 127 ? 12.539 2.023 11.891 1 98.31 127 GLY B CA 1
ATOM 2555 C C . GLY B 1 127 ? 12.602 1.063 10.719 1 98.31 127 GLY B C 1
ATOM 2556 O O . GLY B 1 127 ? 13.328 0.072 10.758 1 98.31 127 GLY B O 1
ATOM 2557 N N . ALA B 1 128 ? 11.852 1.359 9.688 1 98.75 128 ALA B N 1
ATOM 2558 C CA . ALA B 1 128 ? 11.828 0.512 8.5 1 98.75 128 ALA B CA 1
ATOM 2559 C C . ALA B 1 128 ? 13.172 0.548 7.773 1 98.75 128 ALA B C 1
ATOM 2561 O O . ALA B 1 128 ? 13.703 -0.496 7.387 1 98.75 128 ALA B O 1
ATOM 2562 N N . LEU B 1 129 ? 13.719 1.733 7.578 1 98.88 129 LEU B N 1
ATOM 2563 C CA . LEU B 1 129 ? 15.008 1.878 6.906 1 98.88 129 LEU B CA 1
ATOM 2564 C C . LEU B 1 129 ? 16.125 1.203 7.703 1 98.88 129 LEU B C 1
ATOM 2566 O O . LEU B 1 129 ? 17.016 0.594 7.129 1 98.88 129 LEU B O 1
ATOM 2570 N N . ALA B 1 130 ? 16.031 1.301 9.008 1 98.81 130 ALA B N 1
ATOM 2571 C CA . ALA B 1 130 ? 17.031 0.667 9.859 1 98.81 130 ALA B CA 1
ATOM 2572 C C . ALA B 1 130 ? 16.984 -0.853 9.727 1 98.81 130 ALA B C 1
ATOM 2574 O O . ALA B 1 130 ? 18.031 -1.51 9.68 1 98.81 130 ALA B O 1
ATOM 2575 N N . LEU B 1 131 ? 15.805 -1.392 9.695 1 98.62 131 LEU B N 1
ATOM 2576 C CA . LEU B 1 131 ? 15.664 -2.83 9.5 1 98.62 131 LEU B CA 1
ATOM 2577 C C . LEU B 1 131 ? 16.281 -3.264 8.172 1 98.62 131 LEU B C 1
ATOM 2579 O O . LEU B 1 131 ? 17.016 -4.25 8.117 1 98.62 131 LEU B O 1
ATOM 2583 N N . LEU B 1 132 ? 15.984 -2.559 7.113 1 98.81 132 LEU B N 1
ATOM 2584 C CA . LEU B 1 132 ? 16.5 -2.885 5.789 1 98.81 132 LEU B CA 1
ATOM 2585 C C . LEU B 1 132 ? 18.016 -2.721 5.738 1 98.81 132 LEU B C 1
ATOM 2587 O O . LEU B 1 132 ? 18.719 -3.498 5.078 1 98.81 132 LEU B O 1
ATOM 2591 N N . ASP B 1 133 ? 18.5 -1.701 6.395 1 98.88 133 ASP B N 1
ATOM 2592 C CA . ASP B 1 133 ? 19.938 -1.488 6.473 1 98.88 133 ASP B CA 1
ATOM 2593 C C . ASP B 1 133 ? 20.641 -2.658 7.168 1 98.88 133 ASP B C 1
ATOM 2595 O O . ASP B 1 133 ? 21.672 -3.131 6.711 1 98.88 133 ASP B O 1
ATOM 2599 N N . ALA B 1 134 ? 20.078 -3.053 8.281 1 98.69 134 ALA B N 1
ATOM 2600 C CA . ALA B 1 134 ? 20.625 -4.191 9.008 1 98.69 134 ALA B CA 1
ATOM 2601 C C . ALA B 1 134 ? 20.609 -5.449 8.148 1 98.69 134 ALA B C 1
ATOM 2603 O O . ALA B 1 134 ? 21.578 -6.223 8.164 1 98.69 134 ALA B O 1
ATOM 2604 N N . ARG B 1 135 ? 19.516 -5.648 7.453 1 98.38 135 ARG B N 1
ATOM 2605 C CA . ARG B 1 135 ? 19.438 -6.793 6.551 1 98.38 135 ARG B CA 1
ATOM 2606 C C . ARG B 1 135 ? 20.516 -6.715 5.48 1 98.38 135 ARG B C 1
ATOM 2608 O O . ARG B 1 135 ? 21.125 -7.727 5.129 1 98.38 135 ARG B O 1
ATOM 2615 N N . GLN B 1 136 ? 20.703 -5.543 4.898 1 98.69 136 GLN B N 1
ATOM 2616 C CA . GLN B 1 136 ? 21.75 -5.359 3.887 1 98.69 136 GLN B CA 1
ATOM 2617 C C . GLN B 1 136 ? 23.141 -5.617 4.465 1 98.69 136 GLN B C 1
ATOM 2619 O O . GLN B 1 136 ? 24.016 -6.148 3.779 1 98.69 136 GLN B O 1
ATOM 2624 N N . ALA B 1 137 ? 23.312 -5.215 5.691 1 98.62 137 ALA B N 1
ATOM 2625 C CA . ALA B 1 137 ? 24.594 -5.488 6.359 1 98.62 137 ALA B CA 1
ATOM 2626 C C . ALA B 1 137 ? 24.891 -6.984 6.375 1 98.62 137 ALA B C 1
ATOM 2628 O O . ALA B 1 137 ? 26.016 -7.398 6.102 1 98.62 137 ALA B O 1
ATOM 2629 N N . GLU B 1 138 ? 23.875 -7.758 6.691 1 98.19 138 GLU B N 1
ATOM 2630 C CA . GLU B 1 138 ? 24.031 -9.211 6.742 1 98.19 138 GLU B CA 1
ATOM 2631 C C . GLU B 1 138 ? 24.375 -9.781 5.371 1 98.19 138 GLU B C 1
ATOM 2633 O O . GLU B 1 138 ? 25.047 -10.812 5.277 1 98.19 138 GLU B O 1
ATOM 2638 N N . ARG B 1 139 ? 23.969 -9.07 4.316 1 97.69 139 ARG B N 1
ATOM 2639 C CA . ARG B 1 139 ? 24.141 -9.555 2.951 1 97.69 139 ARG B CA 1
ATOM 2640 C C . ARG B 1 139 ? 25.359 -8.945 2.289 1 97.69 139 ARG B C 1
ATOM 2642 O O . ARG B 1 139 ? 25.719 -9.312 1.166 1 97.69 139 ARG B O 1
ATOM 2649 N N . ALA B 1 140 ? 25.969 -8 2.967 1 96.69 140 ALA B N 1
ATOM 2650 C CA . ALA B 1 140 ? 27.109 -7.289 2.402 1 96.69 140 ALA B CA 1
ATOM 2651 C C . ALA B 1 140 ? 26.75 -6.648 1.066 1 96.69 140 ALA B C 1
ATOM 2653 O O . ALA B 1 140 ? 25.797 -5.871 0.98 1 96.69 140 ALA B O 1
ATOM 2654 N N . GLU B 1 141 ? 27.422 -7.156 0.006 1 96.38 141 GLU B N 1
ATOM 2655 C CA . GLU B 1 141 ? 27.172 -6.52 -1.283 1 96.38 141 GLU B CA 1
ATOM 2656 C C . GLU B 1 141 ? 26.141 -7.301 -2.09 1 96.38 141 GLU B C 1
ATOM 2658 O O . GLU B 1 141 ? 25.75 -6.883 -3.186 1 96.38 141 GLU B O 1
ATOM 2663 N N . ARG B 1 142 ? 25.656 -8.391 -1.562 1 97.5 142 ARG B N 1
ATOM 2664 C CA . ARG B 1 142 ? 24.656 -9.203 -2.24 1 97.5 142 ARG B CA 1
ATOM 2665 C C . ARG B 1 142 ? 23.266 -8.586 -2.107 1 97.5 142 ARG B C 1
ATOM 2667 O O . ARG B 1 142 ? 23.016 -7.773 -1.212 1 97.5 142 ARG B O 1
ATOM 2674 N N . PRO B 1 143 ? 22.375 -8.961 -2.969 1 97.94 143 PRO B N 1
ATOM 2675 C CA . PRO B 1 143 ? 21 -8.484 -2.861 1 97.94 143 PRO B CA 1
ATOM 2676 C C . PRO B 1 143 ? 20.344 -8.836 -1.524 1 97.94 143 PRO B C 1
ATOM 2678 O O . PRO B 1 143 ? 20.781 -9.789 -0.861 1 97.94 143 PRO B O 1
ATOM 2681 N N . LEU B 1 144 ? 19.344 -8.047 -1.132 1 98 144 LEU B N 1
ATOM 2682 C CA . LEU B 1 144 ? 18.688 -8.188 0.16 1 98 144 LEU B CA 1
ATOM 2683 C C . LEU B 1 144 ? 18.062 -9.57 0.308 1 98 144 LEU B C 1
ATOM 2685 O O . LEU B 1 144 ? 17.875 -10.055 1.427 1 98 144 LEU B O 1
ATOM 2689 N N . LEU B 1 145 ? 17.672 -10.086 -0.808 1 95.25 145 LEU B N 1
ATOM 2690 C CA . LEU B 1 145 ? 17.078 -11.422 -0.836 1 95.25 145 LEU B CA 1
ATOM 2691 C C . LEU B 1 145 ? 17.578 -12.203 -2.045 1 95.25 145 LEU B C 1
ATOM 2693 O O . LEU B 1 145 ? 17.547 -11.703 -3.172 1 95.25 145 LEU B O 1
ATOM 2697 N N . GLY B 1 146 ? 17.984 -13.391 -1.886 1 92.38 146 GLY B N 1
ATOM 2698 C CA . GLY B 1 146 ? 18.422 -14.242 -2.98 1 92.38 146 GLY B CA 1
ATOM 2699 C C . GLY B 1 146 ? 19.703 -13.766 -3.621 1 92.38 146 GLY B C 1
ATOM 2700 O O . GLY B 1 146 ? 20.562 -13.164 -2.955 1 92.38 146 GLY B O 1
ATOM 2701 N N . GLU B 1 147 ? 19.859 -14.148 -4.961 1 94.06 147 GLU B N 1
ATOM 2702 C CA . GLU B 1 147 ? 21.125 -13.898 -5.629 1 94.06 147 GLU B CA 1
ATOM 2703 C C . GLU B 1 147 ? 20.984 -12.852 -6.727 1 94.06 147 GLU B C 1
ATOM 2705 O O . GLU B 1 147 ? 21.969 -12.344 -7.254 1 94.06 147 GLU B O 1
ATOM 2710 N N . ARG B 1 148 ? 19.812 -12.547 -7.023 1 94.56 148 ARG B N 1
ATOM 2711 C CA . ARG B 1 148 ? 19.562 -11.547 -8.055 1 94.56 148 ARG B CA 1
ATOM 2712 C C . ARG B 1 148 ? 18.766 -10.375 -7.496 1 94.56 148 ARG B C 1
ATOM 2714 O O . ARG B 1 148 ? 17.953 -10.547 -6.59 1 94.56 148 ARG B O 1
ATOM 2721 N N . MET B 1 149 ? 18.953 -9.242 -8.117 1 96.75 149 MET B N 1
ATOM 2722 C CA . MET B 1 149 ? 18.188 -8.055 -7.738 1 96.75 149 MET B CA 1
ATOM 2723 C C . MET B 1 149 ? 16.688 -8.312 -7.867 1 96.75 149 MET B C 1
ATOM 2725 O O . MET B 1 149 ? 16.25 -8.883 -8.859 1 96.75 149 MET B O 1
ATOM 2729 N N . SER B 1 150 ? 16 -7.945 -6.875 1 98.06 150 SER B N 1
ATOM 2730 C CA . SER B 1 150 ? 14.547 -8.102 -6.844 1 98.06 150 SER B CA 1
ATOM 2731 C C . SER B 1 150 ? 13.859 -6.785 -6.488 1 98.06 150 SER B C 1
ATOM 2733 O O . SER B 1 150 ? 14.523 -5.762 -6.305 1 98.06 150 SER B O 1
ATOM 2735 N N . GLN B 1 151 ? 12.586 -6.859 -6.449 1 98.69 151 GLN B N 1
ATOM 2736 C CA . GLN B 1 151 ? 11.805 -5.691 -6.055 1 98.69 151 GLN B CA 1
ATOM 2737 C C . GLN B 1 151 ? 12.172 -5.227 -4.648 1 98.69 151 GLN B C 1
ATOM 2739 O O . GLN B 1 151 ? 12.016 -4.055 -4.312 1 98.69 151 GLN B O 1
ATOM 2744 N N . VAL B 1 152 ? 12.664 -6.141 -3.822 1 98.75 152 VAL B N 1
ATOM 2745 C CA . VAL B 1 152 ? 13.078 -5.773 -2.471 1 98.75 152 VAL B CA 1
ATOM 2746 C C . VAL B 1 152 ? 14.25 -4.801 -2.535 1 98.75 152 VAL B C 1
ATOM 2748 O O . VAL B 1 152 ? 14.234 -3.754 -1.885 1 98.75 152 VAL B O 1
ATOM 2751 N N . ASP B 1 153 ? 15.227 -5.094 -3.369 1 98.88 153 ASP B N 1
ATOM 2752 C CA . ASP B 1 153 ? 16.391 -4.227 -3.539 1 98.88 153 ASP B CA 1
ATOM 2753 C C . ASP B 1 153 ? 15.984 -2.885 -4.148 1 98.88 153 ASP B C 1
ATOM 2755 O O . ASP B 1 153 ? 16.375 -1.827 -3.656 1 98.88 153 ASP B O 1
ATOM 2759 N N . ILE B 1 154 ? 15.242 -2.953 -5.184 1 98.94 154 ILE B N 1
ATOM 2760 C CA . ILE B 1 154 ? 14.82 -1.765 -5.914 1 98.94 154 ILE B CA 1
ATOM 2761 C C . ILE B 1 154 ? 14.086 -0.811 -4.973 1 98.94 154 ILE B C 1
ATOM 2763 O O . ILE B 1 154 ? 14.422 0.373 -4.891 1 98.94 154 ILE B O 1
ATOM 2767 N N . SER B 1 155 ? 13.148 -1.336 -4.227 1 98.94 155 SER B N 1
ATOM 2768 C CA . SER B 1 155 ? 12.305 -0.508 -3.371 1 98.94 155 SER B CA 1
ATOM 2769 C C . SER B 1 155 ? 13.078 0.008 -2.164 1 98.94 155 SER B C 1
ATOM 2771 O O . SER B 1 155 ? 12.828 1.117 -1.688 1 98.94 155 SER B O 1
ATOM 2773 N N . ALA B 1 156 ? 13.992 -0.8 -1.677 1 98.94 156 ALA B N 1
ATOM 2774 C CA . ALA B 1 156 ? 14.82 -0.351 -0.562 1 98.94 156 ALA B CA 1
ATOM 2775 C C . ALA B 1 156 ? 15.703 0.823 -0.973 1 98.94 156 ALA B C 1
ATOM 2777 O O . ALA B 1 156 ? 15.812 1.812 -0.245 1 98.94 156 ALA B O 1
ATOM 2778 N N . VAL B 1 157 ? 16.312 0.713 -2.115 1 98.88 157 VAL B N 1
ATOM 2779 C CA . VAL B 1 157 ? 17.172 1.773 -2.621 1 98.88 157 VAL B CA 1
ATOM 2780 C C . VAL B 1 157 ? 16.344 3.027 -2.896 1 98.88 157 VAL B C 1
ATOM 2782 O O . VAL B 1 157 ? 16.734 4.133 -2.514 1 98.88 157 VAL B O 1
ATOM 2785 N N . VAL B 1 158 ? 15.25 2.857 -3.486 1 98.88 158 VAL B N 1
ATOM 2786 C CA . VAL B 1 158 ? 14.375 3.98 -3.801 1 98.88 158 VAL B CA 1
ATOM 2787 C C . VAL B 1 158 ? 13.906 4.648 -2.51 1 98.88 158 VAL B C 1
ATOM 2789 O O . VAL B 1 158 ? 13.852 5.879 -2.424 1 98.88 158 VAL B O 1
ATOM 2792 N N . ALA B 1 159 ? 13.578 3.848 -1.491 1 98.88 159 ALA B N 1
ATOM 2793 C CA . ALA B 1 159 ? 13.172 4.383 -0.195 1 98.88 159 ALA B CA 1
ATOM 2794 C C . ALA B 1 159 ? 14.289 5.215 0.43 1 98.88 159 ALA B C 1
ATOM 2796 O O . ALA B 1 159 ? 14.062 6.332 0.894 1 98.88 159 ALA B O 1
ATOM 2797 N N . TYR B 1 160 ? 15.477 4.66 0.378 1 98.88 160 TYR B N 1
ATOM 2798 C CA . TYR B 1 160 ? 16.625 5.355 0.938 1 98.88 160 TYR B CA 1
ATOM 2799 C C . TYR B 1 160 ? 16.906 6.652 0.187 1 98.88 160 TYR B C 1
ATOM 2801 O O . TYR B 1 160 ? 17.109 7.703 0.802 1 98.88 160 TYR B O 1
ATOM 2809 N N . ASP B 1 161 ? 16.891 6.57 -1.121 1 98.69 161 ASP B N 1
ATOM 2810 C CA . ASP B 1 161 ? 17.172 7.746 -1.943 1 98.69 161 ASP B CA 1
ATOM 2811 C C . ASP B 1 161 ? 16.141 8.844 -1.693 1 98.69 161 ASP B C 1
ATOM 2813 O O . ASP B 1 161 ? 16.5 10.023 -1.63 1 98.69 161 ASP B O 1
ATOM 2817 N N . PHE B 1 162 ? 14.93 8.484 -1.611 1 98.5 162 PHE B N 1
ATOM 2818 C CA . PHE B 1 162 ? 13.875 9.461 -1.373 1 98.5 162 PHE B CA 1
ATOM 2819 C C . PHE B 1 162 ? 14.055 10.133 -0.019 1 98.5 162 PHE B C 1
ATOM 2821 O O . PHE B 1 162 ? 13.875 11.344 0.105 1 98.5 162 PHE B O 1
ATOM 2828 N N . ALA B 1 163 ? 14.398 9.305 1.044 1 98.62 163 ALA B N 1
ATOM 2829 C CA . ALA B 1 163 ? 14.664 9.852 2.373 1 98.62 163 ALA B CA 1
ATOM 2830 C C . ALA B 1 163 ? 15.812 10.852 2.338 1 98.62 163 ALA B C 1
ATOM 2832 O O . ALA B 1 163 ? 15.727 11.93 2.941 1 98.62 163 ALA B O 1
ATOM 2833 N N . ARG B 1 164 ? 16.844 10.492 1.625 1 97.94 164 ARG B N 1
ATOM 2834 C CA . ARG B 1 164 ? 18.016 11.359 1.506 1 97.94 164 ARG B CA 1
ATOM 2835 C C . ARG B 1 164 ? 17.672 12.656 0.783 1 97.94 164 ARG B C 1
ATOM 2837 O O . ARG B 1 164 ? 18.188 13.719 1.12 1 97.94 164 ARG B O 1
ATOM 2844 N N . LEU B 1 165 ? 16.859 12.602 -0.171 1 96.69 165 LEU B N 1
ATOM 2845 C CA . LEU B 1 165 ? 16.484 13.742 -0.988 1 96.69 165 LEU B CA 1
ATOM 2846 C C . LEU B 1 165 ? 15.57 14.688 -0.209 1 96.69 165 LEU B C 1
ATOM 2848 O O . LEU B 1 165 ? 15.719 15.906 -0.296 1 96.69 165 LEU B O 1
ATOM 2852 N N . THR B 1 166 ? 14.656 14.172 0.595 1 97 166 THR B N 1
ATOM 2853 C CA . THR B 1 166 ? 13.578 14.984 1.142 1 97 166 THR B CA 1
ATOM 2854 C C . THR B 1 166 ? 13.867 15.359 2.592 1 97 166 THR B C 1
ATOM 2856 O O . THR B 1 166 ? 13.445 16.422 3.059 1 97 166 THR B O 1
ATOM 2859 N N . LEU B 1 167 ? 14.5 14.422 3.33 1 98 167 LEU B N 1
ATOM 2860 C CA . LEU B 1 167 ? 14.742 14.648 4.75 1 98 167 LEU B CA 1
ATOM 2861 C C . LEU B 1 167 ? 16.188 14.297 5.117 1 98 167 LEU B C 1
ATOM 2863 O O . LEU B 1 167 ? 16.422 13.516 6.043 1 98 167 LEU B O 1
ATOM 2867 N N . PRO B 1 168 ? 17.156 14.922 4.523 1 97.5 168 PRO B N 1
ATOM 2868 C CA . PRO B 1 168 ? 18.578 14.555 4.676 1 97.5 168 PRO B CA 1
ATOM 2869 C C . PRO B 1 168 ? 19.125 14.891 6.062 1 97.5 168 PRO B C 1
ATOM 2871 O O . PRO B 1 168 ? 20.094 14.273 6.516 1 97.5 168 PRO B O 1
ATOM 2874 N N . ASP B 1 169 ? 18.516 15.789 6.809 1 97.25 169 ASP B N 1
ATOM 2875 C CA . ASP B 1 169 ? 19.078 16.25 8.07 1 97.25 169 ASP B CA 1
ATOM 2876 C C . ASP B 1 169 ? 18.469 15.508 9.25 1 97.25 169 ASP B C 1
ATOM 2878 O O . ASP B 1 169 ? 19.078 15.43 10.32 1 97.25 169 ASP B O 1
ATOM 2882 N N . THR B 1 170 ? 17.297 14.961 9.039 1 97 170 THR B N 1
ATOM 2883 C CA . THR B 1 170 ? 16.609 14.383 10.188 1 97 170 THR B CA 1
ATOM 2884 C C . THR B 1 170 ? 16.438 12.875 10.016 1 97 170 THR B C 1
ATOM 2886 O O . THR B 1 170 ? 16.859 12.094 10.867 1 97 170 THR B O 1
ATOM 2889 N N . LEU B 1 171 ? 15.977 12.43 8.883 1 98.19 171 LEU B N 1
ATOM 2890 C CA . LEU B 1 171 ? 15.695 11.016 8.68 1 98.19 171 LEU B CA 1
ATOM 2891 C C . LEU B 1 171 ? 16.938 10.289 8.172 1 98.19 171 LEU B C 1
ATOM 2893 O O . LEU B 1 171 ? 17.281 9.211 8.664 1 98.19 171 LEU B O 1
ATOM 2897 N N . ALA B 1 172 ? 17.594 10.875 7.242 1 97.62 172 ALA B N 1
ATOM 2898 C CA . ALA B 1 172 ? 18.688 10.156 6.602 1 97.62 172 ALA B CA 1
ATOM 2899 C C . ALA B 1 172 ? 19.953 11.023 6.547 1 97.62 172 ALA B C 1
ATOM 2901 O O . ALA B 1 172 ? 20.531 11.211 5.48 1 97.62 172 ALA B O 1
ATOM 2902 N N . PRO B 1 173 ? 20.391 11.477 7.703 1 97.25 173 PRO B N 1
ATOM 2903 C CA . PRO B 1 173 ? 21.688 12.141 7.707 1 97.25 173 PRO B CA 1
ATOM 2904 C C . PRO B 1 173 ? 22.828 11.203 7.289 1 97.25 173 PRO B C 1
ATOM 2906 O O . PRO B 1 173 ? 22.656 9.984 7.285 1 97.25 173 PRO B O 1
ATOM 2909 N N . ASP B 1 174 ? 23.938 11.82 6.977 1 96.69 174 ASP B N 1
ATOM 2910 C CA . ASP B 1 174 ? 25.078 11.023 6.547 1 96.69 174 ASP B CA 1
ATOM 2911 C C . ASP B 1 174 ? 25.438 9.977 7.598 1 96.69 174 ASP B C 1
ATOM 2913 O O . ASP B 1 174 ? 25.516 10.281 8.789 1 96.69 174 ASP B O 1
ATOM 2917 N N . GLY B 1 175 ? 25.547 8.758 7.121 1 97.12 175 GLY B N 1
ATOM 2918 C CA . GLY B 1 175 ? 26.016 7.684 7.988 1 97.12 175 GLY B CA 1
ATOM 2919 C C . GLY B 1 175 ? 24.891 6.973 8.719 1 97.12 175 GLY B C 1
ATOM 2920 O O . GLY B 1 175 ? 25.109 5.953 9.375 1 97.12 175 GLY B O 1
ATOM 2921 N N . ALA B 1 176 ? 23.656 7.41 8.609 1 98.25 176 ALA B N 1
ATOM 2922 C CA . ALA B 1 176 ? 22.547 6.832 9.352 1 98.25 176 ALA B CA 1
ATOM 2923 C C . ALA B 1 176 ? 22.266 5.398 8.914 1 98.25 176 ALA B C 1
ATOM 2925 O O . ALA B 1 176 ? 21.922 4.543 9.727 1 98.25 176 ALA B O 1
ATOM 2926 N N . PHE B 1 177 ? 22.359 5.18 7.621 1 98.81 177 PHE B N 1
ATOM 2927 C CA . PHE B 1 177 ? 22.125 3.873 7.023 1 98.81 177 PHE B CA 1
ATOM 2928 C C . PHE B 1 177 ? 23.234 3.502 6.055 1 98.81 177 PHE B C 1
ATOM 2930 O O . PHE B 1 177 ? 23.031 3.465 4.84 1 98.81 177 PHE B O 1
ATOM 2937 N N . PRO B 1 178 ? 24.359 3.115 6.59 1 98.81 178 PRO B N 1
ATOM 2938 C CA . PRO B 1 178 ? 25.547 3.004 5.754 1 98.81 178 PRO B CA 1
ATOM 2939 C C . PRO B 1 178 ? 25.453 1.876 4.73 1 98.81 178 PRO B C 1
ATOM 2941 O O . PRO B 1 178 ? 26.016 1.981 3.633 1 98.81 178 PRO B O 1
ATOM 2944 N N . HIS B 1 179 ? 24.781 0.811 5.051 1 98.88 179 HIS B N 1
ATOM 2945 C CA . HIS B 1 179 ? 24.703 -0.317 4.129 1 98.88 179 HIS B CA 1
ATOM 2946 C C . HIS B 1 179 ? 23.734 -0.041 2.994 1 98.88 179 HIS B C 1
ATOM 2948 O O . HIS B 1 179 ? 23.969 -0.429 1.85 1 98.88 179 HIS B O 1
ATOM 2954 N N . LEU B 1 180 ? 22.641 0.628 3.309 1 98.81 180 LEU B N 1
ATOM 2955 C CA . LEU B 1 180 ? 21.75 1.072 2.248 1 98.81 180 LEU B CA 1
ATOM 2956 C C . LEU B 1 180 ? 22.422 2.125 1.372 1 98.81 180 LEU B C 1
ATOM 2958 O O . LEU B 1 180 ? 22.188 2.178 0.163 1 98.81 180 LEU B O 1
ATOM 2962 N N . ALA B 1 181 ? 23.203 2.98 1.994 1 98.75 181 ALA B N 1
ATOM 2963 C CA . ALA B 1 181 ? 23.938 3.98 1.233 1 98.75 181 ALA B CA 1
ATOM 2964 C C . ALA B 1 181 ? 24.844 3.318 0.199 1 98.75 181 ALA B C 1
ATOM 2966 O O . ALA B 1 181 ? 24.906 3.748 -0.956 1 98.75 181 ALA B O 1
ATOM 2967 N N . SER B 1 182 ? 25.531 2.326 0.625 1 98.62 182 SER B N 1
ATOM 2968 C CA . SER B 1 182 ? 26.406 1.589 -0.28 1 98.62 182 SER B CA 1
ATOM 2969 C C . SER B 1 182 ? 25.609 0.908 -1.387 1 98.62 182 SER B C 1
ATOM 2971 O O . SER B 1 182 ? 26 0.943 -2.555 1 98.62 182 SER B O 1
ATOM 2973 N N . ALA B 1 183 ? 24.516 0.263 -1.018 1 98.69 183 ALA B N 1
ATOM 2974 C CA . ALA B 1 183 ? 23.641 -0.372 -2 1 98.69 183 ALA B CA 1
ATOM 2975 C C . ALA B 1 183 ? 23.109 0.649 -3 1 98.69 183 ALA B C 1
ATOM 2977 O O . ALA B 1 183 ? 23.016 0.369 -4.199 1 98.69 183 ALA B O 1
ATOM 2978 N N . SER B 1 184 ? 22.719 1.786 -2.492 1 98.5 184 SER B N 1
ATOM 2979 C CA . SER B 1 184 ? 22.219 2.869 -3.332 1 98.5 184 SER B CA 1
ATOM 2980 C C . SER B 1 184 ? 23.281 3.32 -4.34 1 98.5 184 SER B C 1
ATOM 2982 O O . SER B 1 184 ? 22.969 3.506 -5.52 1 98.5 184 SER B O 1
ATOM 2984 N N . G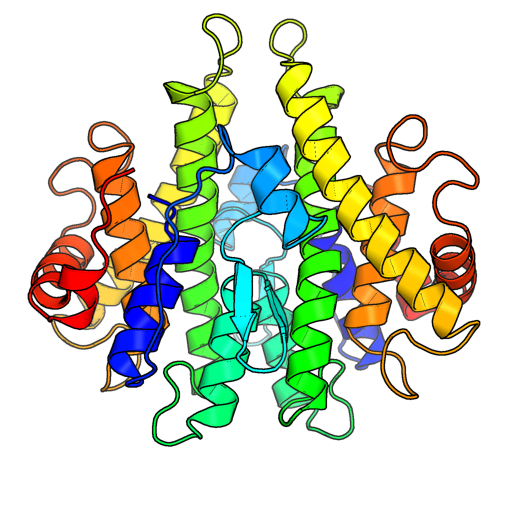LN B 1 185 ? 24.453 3.51 -3.869 1 98.38 185 GLN B N 1
ATOM 2985 C CA . GLN B 1 185 ? 25.547 3.904 -4.758 1 98.38 185 GLN B CA 1
ATOM 2986 C C . GLN B 1 185 ? 25.734 2.887 -5.875 1 98.38 185 GLN B C 1
ATOM 2988 O O . GLN B 1 185 ? 25.859 3.258 -7.047 1 98.38 185 GLN B O 1
ATOM 2993 N N . ARG B 1 186 ? 25.781 1.653 -5.559 1 98.25 186 ARG B N 1
ATOM 2994 C CA . ARG B 1 186 ? 25.938 0.59 -6.543 1 98.25 186 ARG B CA 1
ATOM 2995 C C . ARG B 1 186 ? 24.766 0.566 -7.516 1 98.25 186 ARG B C 1
ATOM 2997 O O . ARG B 1 186 ? 24.969 0.487 -8.734 1 98.25 186 ARG B O 1
ATOM 3004 N N . ALA B 1 187 ? 23.562 0.649 -7 1 98.5 187 ALA B N 1
ATOM 3005 C CA . ALA B 1 187 ? 22.359 0.565 -7.828 1 98.5 187 ALA B CA 1
ATOM 3006 C C . ALA B 1 187 ? 22.266 1.754 -8.781 1 98.5 187 ALA B C 1
ATOM 3008 O O . ALA B 1 187 ? 21.953 1.589 -9.961 1 98.5 187 ALA B O 1
ATOM 3009 N N . ASN B 1 188 ? 22.562 2.896 -8.297 1 98.19 188 ASN B N 1
ATOM 3010 C CA . ASN B 1 188 ? 22.406 4.113 -9.086 1 98.19 188 ASN B CA 1
ATOM 3011 C C . ASN B 1 188 ? 23.469 4.227 -10.18 1 98.19 188 ASN B C 1
ATOM 3013 O O . ASN B 1 188 ? 23.359 5.07 -11.062 1 98.19 188 ASN B O 1
ATOM 3017 N N . SER B 1 189 ? 24.453 3.416 -10.133 1 97.88 189 SER B N 1
ATOM 3018 C CA . SER B 1 189 ? 25.422 3.338 -11.227 1 97.88 189 SER B CA 1
ATOM 3019 C C . SER B 1 189 ? 24.859 2.537 -12.398 1 97.88 189 SER B C 1
ATOM 3021 O O . SER B 1 189 ? 25.422 2.574 -13.5 1 97.88 189 SER B O 1
ATOM 3023 N N . LEU B 1 190 ? 23.812 1.779 -12.188 1 98.12 190 LEU B N 1
ATOM 3024 C CA . LEU B 1 190 ? 23.141 1.024 -13.25 1 98.12 190 LEU B CA 1
ATOM 3025 C C . LEU B 1 190 ? 22.219 1.926 -14.07 1 98.12 190 LEU B C 1
ATOM 3027 O O . LEU B 1 190 ? 21.547 2.799 -13.516 1 98.12 190 LEU B O 1
ATOM 3031 N N . PRO B 1 191 ? 22.125 1.7 -15.383 1 98.06 191 PRO B N 1
ATOM 3032 C CA . PRO B 1 191 ? 21.312 2.561 -16.25 1 98.06 191 PRO B CA 1
ATOM 3033 C C . PRO B 1 191 ? 19.859 2.645 -15.805 1 98.06 191 PRO B C 1
ATOM 3035 O O . PRO B 1 191 ? 19.266 3.729 -15.812 1 98.06 191 PRO B O 1
ATOM 3038 N N . ALA B 1 192 ? 19.25 1.584 -15.367 1 98.19 192 ALA B N 1
ATOM 3039 C CA . ALA B 1 192 ? 17.844 1.551 -14.992 1 98.19 192 ALA B CA 1
ATOM 3040 C C . ALA B 1 192 ? 17.547 2.547 -13.875 1 98.19 192 ALA B C 1
ATOM 3042 O O . ALA B 1 192 ? 16.5 3.213 -13.891 1 98.19 192 ALA B O 1
ATOM 3043 N N . PHE B 1 193 ? 18.438 2.66 -12.898 1 98.38 193 PHE B N 1
ATOM 3044 C CA . PHE B 1 193 ? 18.25 3.592 -11.797 1 98.38 193 PHE B CA 1
ATOM 3045 C C . PHE B 1 193 ? 18.625 5.008 -12.211 1 98.38 193 PHE B C 1
ATOM 3047 O O . PHE B 1 193 ? 17.906 5.961 -11.891 1 98.38 193 PHE B O 1
ATOM 3054 N N . ALA B 1 194 ? 19.656 5.168 -12.977 1 97.06 194 ALA B N 1
ATOM 3055 C CA . ALA B 1 194 ? 20.141 6.48 -13.398 1 97.06 194 ALA B CA 1
ATOM 3056 C C . ALA B 1 194 ? 19.109 7.195 -14.258 1 97.06 194 ALA B C 1
ATOM 3058 O O . ALA B 1 194 ? 18.953 8.414 -14.164 1 97.06 194 ALA B O 1
ATOM 3059 N N . GLN B 1 195 ? 18.359 6.484 -15.008 1 95.56 195 GLN B N 1
ATOM 3060 C CA . GLN B 1 195 ? 17.406 7.043 -15.969 1 95.56 195 GLN B CA 1
ATOM 3061 C C . GLN B 1 195 ? 16.109 7.441 -15.281 1 95.56 195 GLN B C 1
ATOM 3063 O O . GLN B 1 195 ? 15.234 8.047 -15.906 1 95.56 195 GLN B O 1
ATOM 3068 N N . THR B 1 196 ? 15.977 7.109 -13.984 1 96 196 THR B N 1
ATOM 3069 C CA . THR B 1 196 ? 14.711 7.367 -13.312 1 96 196 THR B CA 1
ATOM 3070 C C . THR B 1 196 ? 14.883 8.414 -12.219 1 96 196 THR B C 1
ATOM 3072 O O . THR B 1 196 ? 14.039 8.531 -11.328 1 96 196 THR B O 1
ATOM 3075 N N . GLN B 1 197 ? 16.016 9.039 -12.195 1 92.06 197 GLN B N 1
ATOM 3076 C CA . GLN B 1 197 ? 16.203 10.172 -11.305 1 92.06 197 GLN B CA 1
ATOM 3077 C C . GLN B 1 197 ? 15.57 11.438 -11.875 1 92.06 197 GLN B C 1
ATOM 3079 O O . GLN B 1 197 ? 16.266 12.406 -12.18 1 92.06 197 GLN B O 1
ATOM 3084 N N . TRP B 1 198 ? 14.273 11.367 -11.977 1 84.31 198 TRP B N 1
ATOM 3085 C CA . TRP B 1 198 ? 13.516 12.453 -12.594 1 84.31 198 TRP B CA 1
ATOM 3086 C C . TRP B 1 198 ? 13.43 13.656 -11.656 1 84.31 198 TRP B C 1
ATOM 3088 O O . TRP B 1 198 ? 13.445 13.5 -10.43 1 84.31 198 TRP B O 1
ATOM 3098 N N . LYS B 1 199 ? 13.68 14.82 -12.398 1 67 199 LYS B N 1
ATOM 3099 C CA . LYS B 1 199 ? 13.578 16.078 -11.664 1 67 199 LYS B CA 1
ATOM 3100 C C . LYS B 1 199 ? 12.117 16.5 -11.508 1 67 199 LYS B C 1
ATOM 3102 O O . LYS B 1 199 ? 11.305 16.297 -12.406 1 67 199 LYS B O 1
ATOM 3107 N N . GLY B 1 200 ? 11.445 16.75 -10.172 1 58.47 200 GLY B N 1
ATOM 3108 C CA . GLY B 1 200 ? 10.125 17.312 -9.945 1 58.47 200 GLY B CA 1
ATOM 3109 C C . GLY B 1 200 ? 9.523 16.906 -8.617 1 58.47 200 GLY B C 1
ATOM 3110 O O . GLY B 1 200 ? 10.016 15.984 -7.957 1 58.47 200 GLY B O 1
#

Foldseek 3Di:
DQLLQLLLQLLCVQLVHDDDDDDDDLVPCQVVQCVQPVVSDDDWDQDPVGHIDHTSVRSLVVVLVVSDQVRRQAHPDDPLNVVLVVLLCLLVLLSVLLVVLLCLPPVDDPPPRDVVSNVVSLVSSLVSLQVQLVLLVVVPQAESGDHDHHSSLSSSLSSLVSCCVRPQPRRNDPPSRVSSVVSNVVVCVDPSNVVSPDDD/DQLLQLLLQLLCVLLVHDDDDDDDDLVPCQVVQCVQPVVSDDDWDQDPVGHIDHTSVRSLVVVLVVSDQVRRQAHPDDDLNVVLVVLLCLLVLLSVLLVVLLCLPPVDDPPPRDVVSNVVSLVSSLVSLQVQLVLLVVVPQAESGDHDHHSSLSSSLSSLVSCCVRPQPRRNDPPSRVSSVVSNVVVCVDPSNVVSPDDD

Sequence (400 aa):
MSPFVRRVGVSLHLLDIPFTNEPLSVLTDSLKIREYSPLGRVPALVLDDGRVLIDSNAILDHFDQQAGAERALLPLSGAERSEAMNLLAFAVGACEKTVAAYYERDRRPEGLVWDDWYRHCEDQARGALALLDARQAERAERPLLGERMSQVDISAVVAYDFARLTLPDTLAPDGAFPHLASASQRANSLPAFAQTQWKGMSPFVRRVGVSLHLLDIPFTNEPLSVLTDSLKIREYSPLGRVPALVLDDGRVLIDSNAILDHFDQQAGAERALLPLSGAERSEAMNLLAFAVGACEKTVAAYYERDRRPEGLVWDDWYRHCEDQARGALALLDARQAERAERPLLGERMSQVDISAVVAYDFARLTLPDTLAPDGAFPHLASASQRANSLPAFAQTQWKG

Organism: Stutzerimonas stutzeri (strain A1501) (NCBI:txid379731)

Nearest PDB structures (foldseek):
  3lxt-assembly1_A  TM=9.027E-01  e=8.801E-12  Pseudomonas protegens Pf-5
  4o7h-assembly1_A  TM=8.066E-01  e=5.573E-07  Rhodospirillum rubrum F11
  4o7h-assembly1_B  TM=8.023E-01  e=7.474E-07  Rhodospirillum rubrum F11
  2on5-assembly4_E  TM=7.678E-01  e=2.410E-05  Necator americanus
  3w8s-assembly1_A-2  TM=7.119E-01  e=4.552E-05  Necator americanus

Solvent-accessible surface area (backbone atoms only — not comparable to full-atom values): 21130 Å² total; per-residue (Å²): 94,58,54,50,40,34,47,44,48,25,49,32,47,72,68,70,46,90,80,82,87,76,95,71,44,63,87,80,32,36,74,66,41,34,74,72,34,51,49,36,61,76,33,65,45,73,44,95,88,64,51,66,38,36,42,46,65,32,45,49,49,44,52,26,65,70,55,30,77,90,64,27,41,55,62,78,61,67,70,65,20,45,54,42,37,36,54,31,39,32,23,53,47,20,38,54,23,38,50,52,21,41,42,39,70,74,63,44,57,87,80,39,54,53,66,70,58,30,52,52,26,39,48,24,16,42,30,18,49,51,53,53,18,52,49,23,52,77,37,58,91,49,37,70,56,75,88,50,80,29,51,47,41,50,34,37,34,39,28,50,53,47,33,40,73,71,33,35,84,76,68,36,29,93,73,69,45,57,44,43,51,52,50,33,55,61,47,48,71,35,68,41,44,52,75,42,70,60,89,98,93,58,53,49,41,34,46,45,49,26,50,32,47,73,68,69,47,90,82,82,86,78,96,73,45,64,87,81,32,35,72,65,41,35,74,71,34,51,49,36,61,77,34,65,44,74,45,95,88,63,53,66,37,37,42,47,66,33,47,49,49,43,51,26,64,71,57,30,78,90,62,27,42,55,63,77,59,66,69,66,21,45,53,43,37,36,54,32,38,33,23,52,47,20,38,53,23,39,51,52,19,41,41,40,69,75,65,43,57,89,80,36,58,54,67,68,58,30,50,50,25,38,49,24,17,42,30,18,49,50,51,52,19,52,48,22,53,76,37,58,91,47,38,70,55,76,87,50,80,30,50,48,42,49,34,39,33,39,27,50,50,48,34,42,72,71,33,34,83,75,69,34,31,91,73,70,46,57,43,44,50,51,49,32,55,59,47,47,71,37,67,40,44,52,75,42,68,62,89,96

Radius of gyration: 20.01 Å; Cα contacts (8 Å, |Δi|>4): 583; chains: 2; bounding box: 54×51×47 Å

Secondary structure (DSSP, 8-state):
--HHHHHHHHHHHHTT---------TTT-HHHHTTT-TT--S-EEE-TTS-EEESHHHHHHHHHHHH-TTT-SS-SSSHHHHHHHHHHHHHHHHHHHHHHHHIIIIISPTT---HHHHHHHHHHHHHHHHHHHHHHHHHTTS-SSSSS--HHHHHHHHHHHHHHHH-TTTTS-TTSSHHHHHHHHHHHTSHHHHTT----/--HHHHHHHHHHHHTT---------TTT-HHHHTTT-TT--S-EEE-TTS-EEESHHHHHHHHHHHH-TTT-SS-SSSHHHHHHHHHHHHHHHHHHHHHHHHIIIIISPTT---HHHHHHHHHHHHHHHHHHHHHHHHHTTS-SSSSS--HHHHHHHHHHHHHHHH-TTTTS-TTSSHHHHHHHHHHHTSHHHHTT----

pLDDT: mean 96.1, std 4.84, range [57.62, 98.94]

InterPro domains:
  IPR004045 Glutathione S-transferase, N-terminal [PF13417] (2-69)
  IPR004045 Glutathione S-transferase, N-terminal [PS50404] (1-71)
  IPR036249 Thioredoxin-like superfamily [SSF52833] (2-91)
  IPR036282 Glutathione S-transferase, C-terminal domain superfamily [SSF47616] (72-196)